Protein AF-A0A812UGZ7-F1 (afdb_monomer)

Solvent-accessible surface area (backbone atoms only — not comparable to full-atom values): 34247 Å² total; per-residue (Å²): 134,87,87,78,90,65,60,45,85,42,83,76,67,96,53,55,70,87,28,91,92,44,56,71,32,39,39,37,43,70,58,101,73,63,47,76,45,79,44,57,47,40,54,55,98,46,39,80,48,70,80,79,58,78,87,36,76,67,52,60,63,40,55,84,56,31,63,31,42,38,31,55,88,66,34,21,27,77,45,64,47,70,72,72,49,68,82,46,67,66,51,51,49,54,46,44,66,69,39,37,87,84,39,44,79,68,50,70,70,52,69,58,73,86,62,35,63,85,74,48,69,52,64,74,62,100,43,60,60,73,75,44,74,59,50,68,44,74,62,48,54,55,53,56,47,58,72,46,41,65,65,22,70,77,33,81,66,30,54,72,42,44,66,59,51,53,51,50,48,54,50,41,57,76,30,56,46,36,40,31,32,70,47,33,40,37,37,35,36,46,74,91,64,74,48,77,46,76,42,50,36,81,43,50,72,47,72,51,76,51,68,53,76,70,31,55,74,73,71,37,42,29,42,28,38,30,50,70,90,66,93,62,66,62,53,83,42,76,44,75,19,40,59,61,49,65,62,52,46,53,52,55,51,53,51,23,52,52,58,53,54,74,76,61,85,76,88,82,90,82,89,81,85,90,85,90,89,74,99,62,77,46,47,12,32,37,36,38,38,64,40,74,68,64,96,64,44,33,36,38,38,33,34,24,71,42,50,78,28,49,40,71,74,40,85,55,78,40,78,49,79,44,70,53,60,88,95,42,73,44,78,45,67,71,37,79,48,39,66,31,28,45,39,36,36,45,34,79,80,72,77,85,54,78,46,52,23,70,91,63,53,52,62,45,39,33,22,24,26,79,56,48,75,64,70,66,78,52,40,39,84,66,22,33,38,68,40,54,66,71,38,74,48,78,44,63,30,49,45,42,50,74,35,54,98,81,32,30,47,25,48,41,47,25,38,40,35,36,48,48,32,38,38,82,26,86,55,61,51,71,46,78,41,70,30,44,34,35,43,39,68,39,51,37,36,51,60,62,35,38,38,36,39,74,51,66,63,76,49,38,29,34,25,42,35,36,34,60,43,73,43,85,54,51,25,84,60,18,86,69,36,56,75,62,57,61,43,71,65,47,45,31,36,41,42,34,41,36,36,57,45,84,93,64,31,35,40,38,37,38,40,34,30,42,75,69,62,81,74,35,47,37,38,36,40,44,33,43,34,40,75,47,72,55,74,58,40,32,41,29,49,34,45,33,40,40,35,33,29,37,46,42,34,26,65,78,52,32,33,50,78,86,50,36,46,98,86,34,58,58,37,81,39,47,58,46,65,33,44,29,50,31,40,35,39,42,34,54,79,47,76,39,35,36,39,39,38,38,41,33,43,36,40,53,39,64,63,47,43,73,21,76,47,35,68,44,56,48,34,48,39,37,37,39,33,43,31,42,43,101

InterPro domains:
  IPR005182 YdbS-like, PH domain [PF03703] (179-251)
  IPR010583 MltA-interacting MipA [PF06629] (411-630)
  IPR010583 MltA-interacting MipA [PTHR38776] (406-630)
  IPR018673 Protein of unknown function DUF2141 [PF09912] (295-393)

Sequence (630 aa):
MSFFIGGTPTPAPAQWMDTSETHEIKLRIPGSIPRVVIIWVIQHDGELHVVGARDSGWVEMIGQGSPVEMRLGERTYALNATLLSGGWEPVLNAYVDKYRPDYPEIVDGFPPIEEAQDSIDTLPQAGDAILLQGSFDPKIKTYMLLQFLFVLVITLFGILLIPLVLWAINKHFNALSCEMTEKFLKVRKGVLVKTEKNVPLEQITDLGIVEGPLMRYLGIKQLSVETAGQSSTGPLVKLLGVIDAESFRDQVLQQRDKLRKTVHSDTPLGASAEDETQLQILAADISVTMNGAPGSGILVFQVYDSASAFGDFRDPAKELRTPVRSDATYLIENVPAGEVAVLVYVDENENGLIDKNFIGIPKEPLGISNNYRPKGPPSFDRAKLNIAENETTDIDIEIYKVLGERGRIGVGVGVIGRSSPYVGSDTTVLNPIPAITYNGERLQWLGPNVQYGILGTGRWRLAASASYRIGVFEEDDSPALAGMGDRDNTLMAGIGLRYELPGGVNLSMQYEHDVLDKIGGGSATARVSKGFQTGWLRLVPQLQVNWLSDELTNYDFGVTARAATLTRPAYNTGSSVSYELGFGTFIELTEEWRIVVNVAAEFLPDRITDSPIVADDHVIKGFAAITYVF

Radius of gyration: 34.04 Å; Cα contacts (8 Å, |Δi|>4): 1360; chains: 1; bounding box: 79×88×96 Å

Secondary structure (DSSP, 8-state):
------SEE-PPPSSPPP-TT--EEEEEE-SSS-EEEEEEEEEETTEEEE---TT-TTHHHHTTT-EEEEEETTEEEEEE-----SSHHHHHHHHHHHHTTT-HHHHTTSPPHHHHTTTS--S--TT----EEE-B-THHHHHHHHHHHHHHHHSHHHHHHHHHHHHHHHHHHTT-EEEE-SSEEEEEE-SSS-EEEEEEGGGEEEEEEE--HHHHHHT--EEEEEETT--SSS-SEEEETBTTHHHHHHHHHHHHHHHHHHH--S-----------------EEEEEEEES--SSSEEEEEEES-HHHHTTT-S-SEEEEEE--TT-EEEEEEEPSEEEEEEEEEESS-SSS--B-TTS-B-SEEEEGGG---SSSPPHHHHEEEE-TT-EEEEEEE-EETTTTT-EEEEEEEEEEE---BTT----EEEEEEEEEEE-SSEEEETTEEEEEEEEETTEEEEEEEEEEPPS--GGG-TTTTTS-PPPPEEEEEEEEEEEEGGGEEEEEEEEEESS-SS--EEEEEEEEE-EEETTEEEEEEEEEEEE-HHHHHHHH-B-TTT--SSS--B---SEEEEEEEEEEEEESSSSEEEEEEEEEEEPPHHHHTSTTB--SEEEEEEEEEEEE-

Structure (mmCIF, N/CA/C/O backbone):
data_AF-A0A812UGZ7-F1
#
_entry.id   AF-A0A812UGZ7-F1
#
loop_
_atom_site.group_PDB
_atom_site.id
_atom_site.type_symbol
_atom_site.label_atom_id
_atom_site.label_alt_id
_atom_site.label_comp_id
_atom_site.label_asym_id
_atom_site.label_entity_id
_atom_site.label_seq_id
_atom_site.pdbx_PDB_ins_code
_atom_site.Cartn_x
_atom_site.Cartn_y
_atom_site.Cartn_z
_atom_site.occupancy
_atom_site.B_iso_or_equiv
_atom_site.auth_seq_id
_atom_site.auth_comp_id
_atom_site.auth_asym_id
_atom_site.auth_atom_id
_atom_site.pdbx_PDB_model_num
ATOM 1 N N . MET A 1 1 ? -10.408 45.349 -0.035 1.00 35.62 1 MET A N 1
ATOM 2 C CA . MET A 1 1 ? -11.552 46.274 -0.182 1.00 35.62 1 MET A CA 1
ATOM 3 C C . MET A 1 1 ? -11.953 46.751 1.202 1.00 35.62 1 MET A C 1
ATOM 5 O O . MET A 1 1 ? -12.234 45.919 2.051 1.00 35.62 1 MET A O 1
ATOM 9 N N . SER A 1 2 ? -11.900 48.055 1.460 1.00 39.31 2 SER A N 1
ATOM 10 C CA . SER A 1 2 ? -12.412 48.678 2.684 1.00 39.31 2 SER A CA 1
ATOM 11 C C . SER A 1 2 ? -13.924 48.885 2.537 1.00 39.31 2 SER A C 1
ATOM 13 O O . SER A 1 2 ? -14.365 49.608 1.649 1.00 39.31 2 SER A O 1
ATOM 15 N N . PHE A 1 3 ? -14.727 48.225 3.373 1.00 58.38 3 PHE A N 1
ATOM 16 C CA . PHE A 1 3 ? -16.184 48.380 3.376 1.00 58.38 3 PHE A CA 1
ATOM 17 C C . PHE A 1 3 ? -16.554 49.609 4.216 1.00 58.38 3 PHE A C 1
ATOM 19 O O . PHE A 1 3 ? -16.390 49.598 5.435 1.00 58.38 3 PHE A O 1
ATOM 26 N N . PHE A 1 4 ? -16.994 50.687 3.566 1.00 68.31 4 PHE A N 1
ATOM 27 C CA . PHE A 1 4 ? -17.396 51.931 4.227 1.00 68.31 4 PHE A CA 1
ATOM 28 C C . PHE A 1 4 ? -18.917 51.934 4.445 1.00 68.31 4 PHE A C 1
ATOM 30 O O . PHE A 1 4 ? -19.670 51.748 3.492 1.00 68.31 4 PHE A O 1
ATOM 37 N N . ILE A 1 5 ? -19.382 52.145 5.682 1.00 82.06 5 ILE A N 1
ATOM 38 C CA . ILE A 1 5 ? -20.823 52.197 6.006 1.00 82.06 5 ILE A CA 1
ATOM 39 C C . ILE A 1 5 ? -21.462 53.570 5.673 1.00 82.06 5 ILE A C 1
ATOM 41 O O . ILE A 1 5 ? -22.675 53.674 5.458 1.00 82.06 5 ILE A O 1
ATOM 45 N N . GLY A 1 6 ? -20.633 54.614 5.519 1.00 81.38 6 GLY A N 1
ATOM 46 C CA . GLY A 1 6 ? -21.050 55.989 5.195 1.00 81.38 6 GLY A CA 1
ATOM 47 C C . GLY A 1 6 ? -21.741 56.701 6.363 1.00 81.38 6 GLY A C 1
ATOM 48 O O . GLY A 1 6 ? -21.780 56.158 7.461 1.00 81.38 6 GLY A O 1
ATOM 49 N N . GLY A 1 7 ? -22.296 57.894 6.119 1.00 86.44 7 GLY A N 1
ATOM 50 C CA . GLY A 1 7 ? -23.066 58.686 7.093 1.00 86.44 7 GLY A CA 1
ATOM 51 C C . GLY A 1 7 ? -22.243 59.689 7.913 1.00 86.44 7 GLY A C 1
ATOM 52 O O . GLY A 1 7 ? -21.012 59.690 7.880 1.00 86.44 7 GLY A O 1
ATOM 53 N N . THR A 1 8 ? -22.941 60.572 8.628 1.00 88.88 8 THR A N 1
ATOM 54 C CA . THR A 1 8 ? -22.339 61.618 9.469 1.00 88.88 8 THR A CA 1
ATOM 55 C C . THR A 1 8 ? -22.083 61.071 10.878 1.00 88.88 8 THR A C 1
ATOM 57 O O . THR A 1 8 ? -23.052 60.685 11.545 1.00 88.88 8 THR A O 1
ATOM 60 N N . PRO A 1 9 ? -20.824 61.037 11.365 1.00 89.56 9 PRO A N 1
ATOM 61 C CA . PRO A 1 9 ? -20.512 60.585 12.719 1.00 89.56 9 PRO A CA 1
ATOM 62 C C . PRO A 1 9 ? -21.284 61.394 13.761 1.00 89.56 9 PRO A C 1
ATOM 64 O O . PRO A 1 9 ? -21.185 62.619 13.806 1.00 89.56 9 PRO A O 1
ATOM 67 N N . THR A 1 10 ? -22.075 60.707 14.580 1.00 90.38 10 THR A N 1
ATOM 68 C CA . THR A 1 10 ? -22.950 61.313 15.585 1.00 90.38 10 THR A CA 1
ATOM 69 C C . THR A 1 10 ? -22.761 60.584 16.922 1.00 90.38 10 THR A C 1
ATOM 71 O O . THR A 1 10 ? -22.743 59.352 16.933 1.00 90.38 10 THR A O 1
ATOM 74 N N . PRO A 1 11 ? -22.617 61.295 18.058 1.00 87.75 11 PRO A N 1
ATOM 75 C CA . PRO A 1 11 ? -22.611 60.665 19.378 1.00 87.75 11 PRO A CA 1
ATOM 76 C C . PRO A 1 11 ? -23.926 59.926 19.659 1.00 87.75 11 PRO A C 1
ATOM 78 O O . PRO A 1 11 ? -24.993 60.380 19.240 1.00 87.75 11 PRO A O 1
ATOM 81 N N . ALA A 1 12 ? -23.857 58.804 20.378 1.00 86.62 12 ALA A N 1
ATOM 82 C CA . ALA A 1 12 ? -25.047 58.068 20.796 1.00 86.62 12 ALA A CA 1
ATOM 83 C C . ALA A 1 12 ? -25.915 58.935 21.735 1.00 86.62 12 ALA A C 1
ATOM 85 O O . ALA A 1 12 ? -25.372 59.531 22.672 1.00 86.62 12 ALA A O 1
ATOM 86 N N . PRO A 1 13 ? -27.234 59.053 21.491 1.00 85.88 13 PRO A N 1
ATOM 87 C CA . PRO A 1 13 ? -28.124 59.796 22.375 1.00 85.88 13 PRO A CA 1
ATOM 88 C C . PRO A 1 13 ? -28.368 59.024 23.680 1.00 85.88 13 PRO A C 1
ATOM 90 O O . PRO A 1 13 ? -28.241 57.805 23.720 1.00 85.88 13 PRO A O 1
ATOM 93 N N . ALA A 1 14 ? -28.760 59.733 24.743 1.00 81.06 14 ALA A N 1
ATOM 94 C CA . ALA A 1 14 ? -29.123 59.102 26.018 1.00 81.06 14 ALA A CA 1
ATOM 95 C C . ALA A 1 14 ? -30.435 58.297 25.939 1.00 81.06 14 ALA A C 1
ATOM 97 O O . ALA A 1 14 ? -30.634 57.380 26.725 1.00 81.06 14 ALA A O 1
ATOM 98 N N . GLN A 1 15 ? -31.318 58.647 24.999 1.00 83.81 15 GLN A N 1
ATOM 99 C CA . GLN A 1 15 ? -32.519 57.892 24.652 1.00 83.81 15 GLN A CA 1
ATOM 100 C C . GLN A 1 15 ? -32.653 57.859 23.134 1.00 83.81 15 GLN A C 1
ATOM 102 O O . GLN A 1 15 ? -32.499 58.888 22.464 1.00 83.81 15 GLN A O 1
ATOM 107 N N . TRP A 1 16 ? -32.923 56.680 22.590 1.00 87.81 16 TRP A N 1
ATOM 108 C CA . TRP A 1 16 ? -33.142 56.504 21.163 1.00 87.81 16 TRP A CA 1
ATOM 109 C C . TRP A 1 16 ? -34.546 56.943 20.755 1.00 87.81 16 TRP A C 1
ATOM 111 O O . TRP A 1 16 ? -35.497 56.846 21.526 1.00 87.81 16 TRP A O 1
ATOM 121 N N . MET A 1 17 ? -34.660 57.460 19.531 1.00 83.75 17 MET A N 1
ATOM 122 C CA . MET A 1 17 ? -35.948 57.837 18.952 1.00 83.75 17 MET A CA 1
ATOM 123 C C . MET A 1 17 ? -36.825 56.607 18.720 1.00 83.75 17 MET A C 1
ATOM 125 O O . MET A 1 17 ? -36.307 55.517 18.471 1.00 83.75 17 MET A O 1
ATOM 129 N N . ASP A 1 18 ? -38.139 56.813 18.749 1.00 84.00 18 ASP A N 1
ATOM 130 C CA . ASP A 1 18 ? -39.111 55.790 18.379 1.00 84.00 18 ASP A CA 1
ATOM 131 C C . ASP A 1 18 ? -38.793 55.243 16.976 1.00 84.00 18 ASP A C 1
ATOM 133 O O . ASP A 1 18 ? -38.555 55.996 16.027 1.00 84.00 18 ASP A O 1
ATOM 137 N N . THR A 1 19 ? -38.749 53.916 16.867 1.00 86.38 19 THR A N 1
ATOM 138 C CA . THR A 1 19 ? -38.457 53.210 15.614 1.00 86.38 19 THR A CA 1
ATOM 139 C C . THR A 1 19 ? -39.708 52.627 14.971 1.00 86.38 19 THR A C 1
ATOM 141 O O . THR A 1 19 ? -39.567 51.846 14.038 1.00 86.38 19 THR A O 1
ATOM 144 N N . SER A 1 20 ? -40.918 52.982 15.407 1.00 83.50 20 SER A N 1
ATOM 145 C CA . SER A 1 20 ? -42.174 52.446 14.858 1.00 83.50 20 SER A CA 1
ATOM 146 C C . SER A 1 20 ? -42.256 52.537 13.325 1.00 83.50 20 SER A C 1
ATOM 148 O O . SER A 1 20 ? -42.671 51.578 12.689 1.00 83.50 20 SER A O 1
ATOM 150 N N . GLU A 1 21 ? -41.750 53.619 12.718 1.00 82.06 21 GLU A N 1
ATOM 151 C CA . GLU A 1 21 ? -41.683 53.796 11.251 1.00 82.06 21 GLU A CA 1
ATOM 152 C C . GLU A 1 21 ? -40.334 53.374 10.623 1.00 82.06 21 GLU A C 1
ATOM 154 O O . GLU A 1 21 ? -40.130 53.491 9.416 1.00 82.06 21 GLU A O 1
ATOM 159 N N . THR A 1 22 ? -39.369 52.912 11.425 1.00 85.56 22 THR A N 1
ATOM 160 C CA . THR A 1 22 ? -38.035 52.502 10.957 1.00 85.56 22 THR A CA 1
ATOM 161 C C . THR A 1 22 ? -37.814 51.011 11.165 1.00 85.56 22 THR A C 1
ATOM 163 O O . THR A 1 22 ? -37.675 50.540 12.293 1.00 85.56 22 THR A O 1
ATOM 166 N N . HIS A 1 23 ? -37.739 50.271 10.060 1.00 84.38 23 HIS A N 1
ATOM 167 C CA . HIS A 1 23 ? -37.552 48.821 10.089 1.00 84.38 23 HIS A CA 1
ATOM 168 C C . HIS A 1 23 ? -36.062 48.465 10.107 1.00 84.38 23 HIS A C 1
ATOM 170 O O . HIS A 1 23 ? -35.622 47.729 10.980 1.00 84.38 23 HIS A O 1
ATOM 176 N N . GLU A 1 24 ? -35.266 49.033 9.196 1.00 88.12 24 GLU A N 1
ATOM 177 C CA . GLU A 1 24 ? -33.899 48.578 8.916 1.00 88.12 24 GLU A CA 1
ATOM 178 C C . GLU A 1 24 ? -32.799 49.549 9.362 1.00 88.12 24 GLU A C 1
ATOM 180 O O . GLU A 1 24 ? -32.868 50.761 9.148 1.00 88.12 24 GLU A O 1
ATOM 185 N N . ILE A 1 25 ? -31.712 48.980 9.883 1.00 90.94 25 ILE A N 1
ATOM 186 C CA . ILE A 1 25 ? -30.427 49.651 10.099 1.00 90.94 25 ILE A CA 1
ATOM 187 C C . ILE A 1 25 ? -29.316 48.921 9.355 1.00 90.94 25 ILE A C 1
ATOM 189 O O . ILE A 1 25 ? -29.389 47.716 9.110 1.00 90.94 25 ILE A O 1
ATOM 193 N N . LYS A 1 26 ? -28.241 49.646 9.035 1.00 91.44 26 LYS A N 1
ATOM 194 C CA . LYS A 1 26 ? -26.984 49.023 8.608 1.00 91.44 26 LYS A CA 1
ATOM 195 C C . LYS A 1 26 ? -26.074 48.877 9.813 1.00 91.44 26 LYS A C 1
ATOM 197 O O . LYS A 1 26 ? -25.832 49.856 10.514 1.00 91.44 26 LYS A O 1
ATOM 202 N N . LEU A 1 27 ? -25.529 47.685 10.012 1.00 90.50 27 LEU A N 1
ATOM 203 C CA . LEU A 1 27 ? -24.588 47.400 11.085 1.00 90.50 27 LEU A CA 1
ATOM 204 C C . LEU A 1 27 ? -23.275 46.896 10.494 1.00 90.50 27 LEU A C 1
ATOM 206 O O . LEU A 1 27 ? -23.246 45.889 9.785 1.00 90.50 27 LEU A O 1
ATOM 210 N N . ARG A 1 28 ? -22.180 47.604 10.770 1.00 88.12 28 ARG A N 1
ATOM 211 C CA . ARG A 1 28 ? -20.828 47.167 10.427 1.00 88.12 28 ARG A CA 1
ATOM 212 C C . ARG A 1 28 ? -20.178 46.538 11.647 1.00 88.12 28 ARG A C 1
ATOM 214 O O . ARG A 1 28 ? -19.996 47.191 12.673 1.00 88.12 28 ARG A O 1
ATOM 221 N N . ILE A 1 29 ? -19.772 45.286 11.477 1.00 86.81 29 ILE A N 1
ATOM 222 C CA . ILE A 1 29 ? -19.141 44.471 12.509 1.00 86.81 29 ILE A CA 1
ATOM 223 C C . ILE A 1 29 ? -17.647 44.353 12.170 1.00 86.81 29 ILE A C 1
ATOM 225 O O . ILE A 1 29 ? -17.303 43.948 11.047 1.00 86.81 29 ILE A O 1
ATOM 229 N N . PRO A 1 30 ? -16.743 44.757 13.079 1.00 74.38 30 PRO A N 1
ATOM 230 C CA . PRO A 1 30 ? -15.307 44.677 12.855 1.00 74.38 30 PRO A CA 1
ATOM 231 C C . PRO A 1 30 ? -14.828 43.219 12.849 1.00 74.38 30 PRO A C 1
ATOM 233 O O . PRO A 1 30 ? -15.424 42.337 13.455 1.00 74.38 30 PRO A O 1
ATOM 236 N N . GLY A 1 31 ? -13.731 42.955 12.143 1.00 70.62 31 GLY A N 1
ATOM 237 C CA . GLY A 1 31 ? -13.131 41.625 12.045 1.00 70.62 31 GLY A CA 1
ATOM 238 C C . GLY A 1 31 ? -12.038 41.584 10.981 1.00 70.62 31 GLY A C 1
ATOM 239 O O . GLY A 1 31 ? -11.859 42.550 10.237 1.00 70.62 31 GLY A O 1
ATOM 240 N N . SER A 1 32 ? -11.317 40.460 10.878 1.00 67.56 32 SER A N 1
ATOM 241 C CA . SER A 1 32 ? -10.263 40.260 9.863 1.00 67.56 32 SER A CA 1
ATOM 242 C C . SER A 1 32 ? -10.786 40.436 8.430 1.00 67.56 32 SER A C 1
ATOM 244 O O . SER A 1 32 ? -10.052 40.878 7.550 1.00 67.56 32 SER A O 1
ATOM 246 N N . ILE A 1 33 ? -12.073 40.137 8.219 1.00 72.06 33 ILE A N 1
ATOM 247 C CA . ILE A 1 33 ? -12.864 40.561 7.063 1.00 72.06 33 ILE A CA 1
ATOM 248 C C . ILE A 1 33 ? -14.127 41.238 7.626 1.00 72.06 33 ILE A C 1
ATOM 250 O O . ILE A 1 33 ? -15.012 40.528 8.109 1.00 72.06 33 ILE A O 1
ATOM 254 N N . PRO A 1 34 ? -14.220 42.581 7.634 1.00 76.38 34 PRO A N 1
ATOM 255 C CA . PRO A 1 34 ? -15.371 43.274 8.206 1.00 76.38 34 PRO A CA 1
ATOM 256 C C . PRO A 1 34 ? -16.634 43.000 7.383 1.00 76.38 34 PRO A C 1
ATOM 258 O O . PRO A 1 34 ? -16.574 42.924 6.153 1.00 76.38 34 PRO A O 1
ATOM 261 N N . ARG A 1 35 ? -17.779 42.880 8.061 1.00 83.44 35 ARG A N 1
ATOM 262 C CA . ARG A 1 35 ? -19.085 42.644 7.427 1.00 83.44 35 ARG A CA 1
ATOM 263 C C . ARG A 1 35 ? -20.024 43.817 7.668 1.00 83.44 35 ARG A C 1
ATOM 265 O O . ARG A 1 35 ? -20.010 44.404 8.745 1.00 83.44 35 ARG A O 1
ATOM 272 N N . VAL A 1 36 ? -20.835 44.141 6.662 1.00 87.19 36 VAL A N 1
ATOM 273 C CA . VAL A 1 36 ? -21.947 45.092 6.773 1.00 87.19 36 VAL A CA 1
ATOM 274 C C . VAL A 1 36 ? -23.233 44.317 6.535 1.00 87.19 36 VAL A C 1
ATOM 276 O O . VAL A 1 36 ? -23.388 43.715 5.474 1.00 87.19 36 VAL A O 1
ATOM 279 N N . VAL A 1 37 ? -24.126 44.320 7.519 1.00 87.56 37 VAL A N 1
ATOM 280 C CA . VAL A 1 37 ? -25.440 43.673 7.446 1.00 87.56 37 VAL A CA 1
ATOM 281 C C . VAL A 1 37 ? -26.549 44.716 7.486 1.00 87.56 37 VAL A C 1
ATOM 283 O O . VAL A 1 37 ? -26.363 45.796 8.046 1.00 87.56 37 VAL A O 1
ATOM 286 N N . ILE A 1 38 ? -27.682 44.399 6.865 1.00 89.00 38 ILE A N 1
ATOM 287 C CA . ILE A 1 38 ? -28.933 45.147 7.003 1.00 89.00 38 ILE A CA 1
ATOM 288 C C . ILE A 1 38 ? -29.823 44.304 7.909 1.00 89.00 38 ILE A C 1
ATOM 290 O O . ILE A 1 38 ? -30.042 43.131 7.610 1.00 89.00 38 ILE A O 1
ATOM 294 N N . ILE A 1 39 ? -30.247 44.865 9.037 1.00 89.56 39 ILE A N 1
ATOM 295 C CA . ILE A 1 39 ? -30.985 44.140 10.078 1.00 89.56 39 ILE A CA 1
ATOM 296 C C . ILE A 1 39 ? -32.146 44.975 10.596 1.00 89.56 39 ILE A C 1
ATOM 298 O O . ILE A 1 39 ? -32.111 46.206 10.532 1.00 89.56 39 ILE A O 1
ATOM 302 N N . TRP A 1 40 ? -33.157 44.294 11.127 1.00 90.25 40 TRP A N 1
ATOM 303 C CA . TRP A 1 40 ? -34.317 44.939 11.720 1.00 90.25 40 TRP A CA 1
ATOM 304 C C . TRP A 1 40 ? -34.065 45.375 13.158 1.00 90.25 40 TRP A C 1
ATOM 306 O O . TRP A 1 40 ? -33.390 44.675 13.914 1.00 90.25 40 TRP A O 1
ATOM 316 N N . VAL A 1 41 ? -34.621 46.527 13.533 1.00 91.31 41 VAL A N 1
ATOM 317 C CA . VAL A 1 41 ? -34.400 47.149 14.845 1.00 91.31 41 VAL A CA 1
ATOM 318 C C . VAL A 1 41 ? -35.715 47.510 15.527 1.00 91.31 41 VAL A C 1
ATOM 320 O O . VAL A 1 41 ? -36.706 47.828 14.867 1.00 91.31 41 VAL A O 1
ATOM 323 N N . ILE A 1 42 ? -35.728 47.494 16.853 1.00 92.12 42 ILE A N 1
ATOM 324 C CA . ILE A 1 42 ? -36.791 48.086 17.665 1.00 92.12 42 ILE A CA 1
ATOM 325 C C . ILE A 1 42 ? -36.217 49.019 18.715 1.00 92.12 42 ILE A C 1
ATOM 327 O O . ILE A 1 42 ? -35.055 48.899 19.094 1.00 92.12 42 ILE A O 1
ATOM 331 N N . GLN A 1 43 ? -37.059 49.922 19.202 1.00 91.06 43 GLN A N 1
ATOM 332 C CA . GLN A 1 43 ? -36.788 50.731 20.373 1.00 91.06 43 GLN A CA 1
ATOM 333 C C . GLN A 1 43 ? -37.707 50.236 21.489 1.00 91.06 43 GLN A C 1
ATOM 335 O O . GLN A 1 43 ? -38.916 50.151 21.291 1.00 91.06 43 GLN A O 1
ATOM 340 N N . HIS A 1 44 ? -37.135 49.901 22.642 1.00 89.31 44 HIS A N 1
ATOM 341 C CA . HIS A 1 44 ? -37.872 49.536 23.853 1.00 89.31 44 HIS A CA 1
ATOM 342 C C . HIS A 1 44 ? -37.204 50.231 25.048 1.00 89.31 44 HIS A C 1
ATOM 344 O O . HIS A 1 44 ? -35.984 50.316 25.085 1.00 89.31 44 HIS A O 1
ATOM 350 N N . ASP A 1 45 ? -37.977 50.855 25.942 1.00 85.62 45 ASP A N 1
ATOM 351 C CA . ASP A 1 45 ? -37.476 51.569 27.137 1.00 85.62 45 ASP A CA 1
ATOM 352 C C . ASP A 1 45 ? -36.297 52.551 26.925 1.00 85.62 45 ASP A C 1
ATOM 354 O O . ASP A 1 45 ? -35.408 52.710 27.756 1.00 85.62 45 ASP A O 1
ATOM 358 N N . GLY A 1 46 ? -36.301 53.278 25.806 1.00 83.19 46 GLY A N 1
ATOM 359 C CA . GLY A 1 46 ? -35.259 54.236 25.424 1.00 83.19 46 GLY A CA 1
ATOM 360 C C . GLY A 1 46 ? -33.999 53.623 24.796 1.00 83.19 46 GLY A C 1
ATOM 361 O O . GLY A 1 46 ? -33.128 54.385 24.371 1.00 83.19 46 GLY A O 1
ATOM 362 N N . GLU A 1 47 ? -33.912 52.297 24.671 1.00 87.50 47 GLU A N 1
ATOM 363 C CA . GLU A 1 47 ? -32.787 51.559 24.082 1.00 87.50 47 GLU A CA 1
ATOM 364 C C . GLU A 1 47 ? -33.144 50.939 22.723 1.00 87.50 47 GLU A C 1
ATOM 366 O O . GLU A 1 47 ? -34.314 50.696 22.427 1.00 87.50 47 GLU A O 1
ATOM 371 N N . LEU A 1 48 ? -32.136 50.707 21.871 1.00 90.25 48 LEU A N 1
ATOM 372 C CA . LEU A 1 48 ? -32.310 49.982 20.609 1.00 90.25 48 LEU A CA 1
ATOM 373 C C . LEU A 1 48 ? -31.938 48.515 20.776 1.00 90.25 48 LEU A C 1
ATOM 375 O O . LEU A 1 48 ? -30.840 48.196 21.229 1.00 90.25 48 LEU A O 1
ATOM 379 N N . HIS A 1 49 ? -32.811 47.639 20.293 1.00 90.06 49 HIS A N 1
ATOM 380 C CA . HIS A 1 49 ? -32.596 46.201 20.282 1.00 90.06 49 HIS A CA 1
ATOM 381 C C . HIS A 1 49 ? -32.706 45.648 18.864 1.00 90.06 49 HIS A C 1
ATOM 383 O O . HIS A 1 49 ? -33.504 46.106 18.043 1.00 90.06 49 HIS A O 1
ATOM 389 N N . VAL A 1 50 ? -31.897 44.632 18.591 1.00 89.12 50 VAL A N 1
ATOM 390 C CA . VAL A 1 50 ? -31.937 43.834 17.365 1.00 89.12 50 VAL A CA 1
ATOM 391 C C . VAL A 1 50 ? -32.081 42.372 17.756 1.00 89.12 50 VAL A C 1
ATOM 393 O O . VAL A 1 50 ? -31.570 41.956 18.795 1.00 89.12 50 VAL A O 1
ATOM 396 N N . VAL A 1 51 ? -32.765 41.597 16.922 1.00 85.38 51 VAL A N 1
ATOM 397 C CA . VAL A 1 51 ? -32.999 40.168 17.151 1.00 85.38 51 VAL A CA 1
ATOM 398 C C . VAL A 1 51 ? -32.416 39.392 15.973 1.00 85.38 51 VAL A C 1
ATOM 400 O O . VAL A 1 51 ? -32.569 39.795 14.820 1.00 85.38 51 VAL A O 1
ATOM 403 N N . GLY A 1 52 ? -31.708 38.298 16.251 1.00 79.31 52 GLY A N 1
ATOM 404 C CA . GLY A 1 52 ? -31.098 37.453 15.228 1.00 79.31 52 GLY A CA 1
ATOM 405 C C . GLY A 1 52 ? -30.878 36.026 15.720 1.00 79.31 52 GLY A C 1
ATOM 406 O O . GLY A 1 52 ? -30.713 35.799 16.915 1.00 79.31 52 GLY A O 1
ATOM 407 N N . ALA A 1 53 ? -30.875 35.070 14.789 1.00 74.31 53 ALA A N 1
ATOM 408 C CA . ALA A 1 53 ? -30.615 33.664 15.088 1.00 74.31 53 ALA A CA 1
ATOM 409 C C . ALA A 1 53 ? -29.162 33.442 15.539 1.00 74.31 53 ALA A C 1
ATOM 411 O O . ALA A 1 53 ? -28.239 34.083 15.030 1.00 74.31 53 ALA A O 1
ATOM 412 N N . ARG A 1 54 ? -28.958 32.507 16.473 1.00 70.56 54 ARG A N 1
ATOM 413 C CA . ARG A 1 54 ? -27.651 32.219 17.089 1.00 70.56 54 ARG A CA 1
ATOM 414 C C . ARG A 1 54 ? -26.585 31.779 16.084 1.00 70.56 54 ARG A C 1
ATOM 416 O O . ARG A 1 54 ? -25.435 32.182 16.205 1.00 70.56 54 ARG A O 1
ATOM 423 N N . ASP A 1 55 ? -26.965 30.966 15.108 1.00 69.19 55 ASP A N 1
ATOM 424 C CA . ASP A 1 55 ? -26.104 30.440 14.042 1.00 69.19 55 ASP A CA 1
ATOM 425 C C . ASP A 1 55 ? -25.910 31.432 12.879 1.00 69.19 55 ASP A C 1
ATOM 427 O O . ASP A 1 55 ? -25.202 31.157 11.905 1.00 69.19 55 ASP A O 1
ATOM 431 N N . SER A 1 56 ? -26.508 32.623 12.971 1.00 74.94 56 SER A N 1
ATOM 432 C CA . SER A 1 56 ? -26.268 33.682 12.006 1.00 74.94 56 SER A CA 1
ATOM 433 C C . SER A 1 56 ? -24.847 34.211 12.161 1.00 74.94 56 SER A C 1
ATOM 435 O O . SER A 1 56 ? -24.473 34.787 13.184 1.00 74.94 56 SER A O 1
ATOM 437 N N . GLY A 1 57 ? -24.057 34.112 11.093 1.00 76.25 57 GLY A N 1
ATOM 438 C CA . GLY A 1 57 ? -22.647 34.498 11.125 1.00 76.25 57 GLY A CA 1
ATOM 439 C C . GLY A 1 57 ? -22.369 35.973 11.457 1.00 76.25 57 GLY A C 1
ATOM 440 O O . GLY A 1 57 ? -21.210 36.319 11.641 1.00 76.25 57 GLY A O 1
ATOM 441 N N . TRP A 1 58 ? -23.369 36.865 11.504 1.00 81.25 58 TRP A N 1
ATOM 442 C CA . TRP A 1 58 ? -23.190 38.227 12.032 1.00 81.25 58 TRP A CA 1
ATOM 443 C C . TRP A 1 58 ? -23.400 38.304 13.550 1.00 81.25 58 TRP A C 1
ATOM 445 O O . TRP A 1 58 ? -22.695 39.061 14.212 1.00 81.25 58 TRP A O 1
ATOM 455 N N . VAL A 1 59 ? -24.303 37.489 14.103 1.00 80.06 59 VAL A N 1
ATOM 456 C CA . VAL A 1 59 ? -24.545 37.375 15.550 1.00 80.06 59 VAL A CA 1
ATOM 457 C C . VAL A 1 59 ? -23.316 36.766 16.227 1.00 80.06 59 VAL A C 1
ATOM 459 O O . VAL A 1 59 ? -22.797 37.344 17.181 1.00 80.06 59 VAL A O 1
ATOM 462 N N . GLU A 1 60 ? -22.752 35.697 15.650 1.00 77.88 60 GLU A N 1
ATOM 463 C CA . GLU A 1 60 ? -21.498 35.085 16.126 1.00 77.88 60 GLU A CA 1
ATOM 464 C C . GLU A 1 60 ? -20.318 36.071 16.144 1.00 77.88 60 GLU A C 1
ATOM 466 O O . GLU A 1 60 ? -19.443 35.991 17.005 1.00 77.88 60 GLU A O 1
ATOM 471 N N . MET A 1 61 ? -20.281 37.013 15.193 1.00 74.31 61 MET A N 1
ATOM 472 C CA . MET A 1 61 ? -19.206 38.005 15.095 1.00 74.31 61 MET A CA 1
ATOM 473 C C . MET A 1 61 ? -19.338 39.145 16.109 1.00 74.31 61 MET A C 1
ATOM 475 O O . MET A 1 61 ? -18.326 39.753 16.451 1.00 74.31 61 MET A O 1
ATOM 479 N N . ILE A 1 62 ? -20.551 39.462 16.570 1.00 77.69 62 ILE A N 1
ATOM 480 C CA . ILE A 1 62 ? -20.766 40.501 17.586 1.00 77.69 62 ILE A CA 1
ATOM 481 C C . ILE A 1 62 ? -20.341 40.005 18.971 1.00 77.69 62 ILE A C 1
ATOM 483 O O . ILE A 1 62 ? -19.778 40.781 19.740 1.00 77.69 62 ILE A O 1
ATOM 487 N N . GLY A 1 63 ? -20.552 38.728 19.297 1.00 65.75 63 GLY A N 1
ATOM 488 C CA . GLY A 1 63 ? -20.179 38.179 20.605 1.00 65.75 63 GLY A CA 1
ATOM 489 C C . GLY A 1 63 ? -20.688 39.023 21.788 1.00 65.75 63 GLY A C 1
ATOM 490 O O . GLY A 1 63 ? -21.722 39.686 21.704 1.00 65.75 63 GLY A O 1
ATOM 491 N N . GLN A 1 64 ? -19.946 39.027 22.899 1.00 60.59 64 GLN A N 1
ATOM 492 C CA . GLN A 1 64 ? -20.278 39.824 24.083 1.00 60.59 64 GLN A CA 1
ATOM 493 C C . GLN A 1 64 ? -19.494 41.148 24.070 1.00 60.59 64 GLN A C 1
ATOM 495 O O . GLN A 1 64 ? -18.293 41.164 24.330 1.00 60.59 64 GLN A O 1
ATOM 500 N N . GLY A 1 65 ? -20.161 42.271 23.780 1.00 62.22 65 GLY A N 1
ATOM 501 C CA . GLY A 1 65 ? -19.573 43.607 23.945 1.00 62.22 65 GLY A CA 1
ATOM 502 C C . GLY A 1 65 ? -18.730 44.123 22.775 1.00 62.22 65 GLY A C 1
ATOM 503 O O . GLY A 1 65 ? -17.870 44.977 22.998 1.00 62.22 65 GLY A O 1
ATOM 504 N N . SER A 1 66 ? -18.933 43.642 21.542 1.00 71.38 66 SER A N 1
ATOM 505 C CA . SER A 1 66 ? -18.122 44.117 20.412 1.00 71.38 66 SER A CA 1
ATOM 506 C C . SER A 1 66 ? -18.462 45.549 19.995 1.00 71.38 66 SER A C 1
ATOM 508 O O . SER A 1 66 ? -19.645 45.900 19.900 1.00 71.38 66 SER A O 1
ATOM 510 N N . PRO A 1 67 ? -17.443 46.367 19.664 1.00 83.69 67 PRO A N 1
ATOM 511 C CA . PRO A 1 67 ? -17.670 47.658 19.042 1.00 83.69 67 PRO A CA 1
ATOM 512 C C . PRO A 1 67 ? -18.298 47.447 17.665 1.00 83.69 67 PRO A C 1
ATOM 514 O O . PRO A 1 67 ? -17.832 46.629 16.875 1.00 83.69 67 PRO A O 1
ATOM 517 N N . VAL A 1 68 ? -19.347 48.194 17.363 1.00 88.94 68 VAL A N 1
ATOM 518 C CA . VAL A 1 68 ? -20.055 48.169 16.083 1.00 88.94 68 VAL A CA 1
ATOM 519 C C . VAL A 1 68 ? -20.262 49.595 15.593 1.00 88.94 68 VAL A C 1
ATOM 521 O O . VAL A 1 68 ? -20.411 50.531 16.380 1.00 88.94 68 VAL A O 1
ATOM 524 N N . GLU A 1 69 ? -20.287 49.773 14.276 1.00 90.56 69 GLU A N 1
ATOM 525 C CA . GLU A 1 69 ? -20.759 51.023 13.682 1.00 90.56 69 GLU A CA 1
ATOM 526 C C . GLU A 1 69 ? -22.171 50.794 13.151 1.00 90.56 69 GLU A C 1
ATOM 528 O O . GLU A 1 69 ? -22.381 49.983 12.248 1.00 90.56 69 GLU A O 1
ATOM 533 N N . MET A 1 70 ? -23.142 51.508 13.709 1.00 92.06 70 MET A N 1
ATOM 534 C CA . MET A 1 70 ? -24.531 51.458 13.270 1.00 92.06 70 MET A CA 1
ATOM 535 C C . MET A 1 70 ? -24.858 52.705 12.458 1.00 92.06 70 MET A C 1
ATOM 537 O O . MET A 1 70 ? -24.652 53.823 12.927 1.00 92.06 70 MET A O 1
ATOM 541 N N . ARG A 1 71 ? -25.427 52.528 11.266 1.00 91.88 71 ARG A N 1
ATOM 542 C CA . ARG A 1 71 ? -26.013 53.616 10.484 1.00 91.88 71 ARG A CA 1
ATOM 543 C C . ARG A 1 71 ? -27.535 53.535 10.523 1.00 91.88 71 ARG A C 1
ATOM 545 O O . ARG A 1 71 ? -28.120 52.535 10.106 1.00 91.88 71 ARG A O 1
ATOM 552 N N . LEU A 1 72 ? -28.139 54.635 10.963 1.00 89.75 72 LEU A N 1
ATOM 553 C CA . LEU A 1 72 ? -29.578 54.870 11.020 1.00 89.75 72 LEU A CA 1
ATOM 554 C C . LEU A 1 72 ? -29.867 56.160 10.235 1.00 89.75 72 LEU A C 1
ATOM 556 O O . LEU A 1 72 ? -29.447 57.253 10.627 1.00 89.75 72 LEU A O 1
ATOM 560 N N . GLY A 1 73 ? -30.510 56.022 9.073 1.00 86.75 73 GLY A N 1
ATOM 561 C CA . GLY A 1 73 ? -30.662 57.116 8.108 1.00 86.75 73 GLY A CA 1
ATOM 562 C C . GLY A 1 73 ? -29.309 57.666 7.627 1.00 86.75 73 GLY A C 1
ATOM 563 O O . GLY A 1 73 ? -28.452 56.924 7.141 1.00 86.75 73 GLY A O 1
ATOM 564 N N . GLU A 1 74 ? -29.099 58.976 7.783 1.00 88.06 74 GLU A N 1
ATOM 565 C CA . GLU A 1 74 ? -27.864 59.678 7.386 1.00 88.06 74 GLU A CA 1
ATOM 566 C C . GLU A 1 74 ? -26.819 59.796 8.510 1.00 88.06 74 GLU A C 1
ATOM 568 O O . GLU A 1 74 ? -25.758 60.397 8.315 1.00 88.06 74 GLU A O 1
ATOM 573 N N . ARG A 1 75 ? -27.095 59.231 9.692 1.00 90.94 75 ARG A N 1
ATOM 574 C CA . ARG A 1 75 ? -26.228 59.316 10.874 1.00 90.94 75 ARG A CA 1
ATOM 575 C C . ARG A 1 75 ? -25.581 57.975 11.185 1.00 90.94 75 ARG A C 1
ATOM 577 O O . ARG A 1 75 ? -26.214 56.928 11.049 1.00 90.94 75 ARG A O 1
ATOM 584 N N . THR A 1 76 ? -24.337 58.035 11.647 1.00 92.88 76 THR A N 1
ATOM 585 C CA . THR A 1 76 ? -23.546 56.855 12.008 1.00 92.88 76 THR A CA 1
ATOM 586 C C . THR A 1 76 ? -23.054 56.973 13.438 1.00 92.88 76 THR A C 1
ATOM 588 O O . THR A 1 76 ? -22.480 57.992 13.821 1.00 92.88 76 THR A O 1
ATOM 591 N N . TYR A 1 77 ? -23.281 55.917 14.209 1.00 91.88 77 TYR A N 1
ATOM 592 C CA . TYR A 1 77 ? -23.038 55.838 15.640 1.00 91.88 77 TYR A CA 1
ATOM 593 C C . TYR A 1 77 ? -22.023 54.733 15.917 1.00 91.88 77 TYR A C 1
ATOM 595 O O . TYR A 1 77 ? -22.192 53.603 15.457 1.00 91.88 77 TYR A O 1
ATOM 603 N N . ALA A 1 78 ? -20.975 55.055 16.673 1.00 89.88 78 ALA A N 1
ATOM 604 C CA . ALA A 1 78 ? -20.079 54.053 17.236 1.00 89.88 78 ALA A CA 1
ATOM 605 C C . ALA A 1 78 ? -20.684 53.564 18.556 1.00 89.88 78 ALA A C 1
ATOM 607 O O . ALA A 1 78 ? -20.863 54.357 19.481 1.00 89.88 78 ALA A O 1
ATOM 608 N N . LEU A 1 79 ? -21.040 52.283 18.615 1.00 88.44 79 LEU A N 1
ATOM 609 C CA . LEU A 1 79 ? -21.749 51.660 19.731 1.00 88.44 79 LEU A CA 1
ATOM 610 C C . LEU A 1 79 ? -21.004 50.406 20.187 1.00 88.44 79 LEU A C 1
ATOM 612 O O . LEU A 1 79 ? -20.192 49.862 19.445 1.00 88.44 79 LEU A O 1
ATOM 616 N N . ASN A 1 80 ? -21.324 49.919 21.382 1.00 85.25 80 ASN A N 1
ATOM 617 C CA . ASN A 1 80 ? -20.944 48.579 21.818 1.00 85.25 80 ASN A CA 1
ATOM 618 C C . ASN A 1 80 ? -22.213 47.738 21.887 1.00 85.25 80 ASN A C 1
ATOM 620 O O . ASN A 1 80 ? -23.154 48.109 22.586 1.00 85.25 80 ASN A O 1
ATOM 624 N N . ALA A 1 81 ? -22.249 46.633 21.151 1.00 85.19 81 ALA A N 1
ATOM 625 C CA . ALA A 1 81 ? -23.390 45.734 21.181 1.00 85.19 81 ALA A CA 1
ATOM 626 C C . ALA A 1 81 ? -23.302 44.823 22.414 1.00 85.19 81 ALA A C 1
ATOM 628 O O . ALA A 1 81 ? -22.321 44.101 22.601 1.00 85.19 81 ALA A O 1
ATOM 629 N N . THR A 1 82 ? -24.328 44.865 23.258 1.00 81.25 82 THR A N 1
ATOM 630 C CA . THR A 1 82 ? -24.438 44.061 24.479 1.00 81.25 82 THR A CA 1
ATOM 631 C C . THR A 1 82 ? -25.519 43.007 24.317 1.00 81.25 82 THR A C 1
ATOM 633 O O . THR A 1 82 ? -26.643 43.323 23.931 1.00 81.25 82 THR A O 1
ATOM 636 N N . LEU A 1 83 ? -25.187 41.756 24.631 1.00 79.62 83 LEU A N 1
ATOM 637 C CA . LEU A 1 83 ? -26.153 40.666 24.597 1.00 79.62 83 LEU A CA 1
ATOM 638 C C . LEU A 1 83 ? -27.106 40.780 25.796 1.00 79.62 83 LEU A C 1
ATOM 640 O O . LEU A 1 83 ? -26.661 40.907 26.941 1.00 79.62 83 LEU A O 1
ATOM 644 N N . LEU A 1 84 ? -28.411 40.767 25.523 1.00 76.06 84 LEU A N 1
ATOM 645 C CA . LEU A 1 84 ? -29.451 40.886 26.539 1.00 76.06 84 LEU A CA 1
ATOM 646 C C . LEU A 1 84 ? -29.675 39.520 27.198 1.00 76.06 84 LEU A C 1
ATOM 648 O O . LEU A 1 84 ? -30.130 38.584 26.553 1.00 76.06 84 LEU A O 1
ATOM 652 N N . SER A 1 85 ? -29.334 39.411 28.478 1.00 62.69 85 SER A N 1
ATOM 653 C CA . SER A 1 85 ? -29.340 38.143 29.225 1.00 62.69 85 SER A CA 1
ATOM 654 C C . SER A 1 85 ? -30.509 37.986 30.202 1.00 62.69 85 SER A C 1
ATOM 656 O O . SER A 1 85 ? -30.718 36.909 30.755 1.00 62.69 85 SER A O 1
ATOM 658 N N . GLY A 1 86 ? -31.280 39.054 30.410 1.00 69.62 86 GLY A N 1
ATOM 659 C CA . GLY A 1 86 ? -32.487 39.101 31.232 1.00 69.62 86 GLY A CA 1
ATOM 660 C C . GLY A 1 86 ? -33.376 40.259 30.778 1.00 69.62 86 GLY A C 1
ATOM 661 O O . GLY A 1 86 ? -32.886 41.184 30.135 1.00 69.62 86 GLY A O 1
ATOM 662 N N . GLY A 1 87 ? -34.680 40.193 31.061 1.00 75.38 87 GLY A N 1
ATOM 663 C CA . GLY A 1 87 ? -35.640 41.189 30.562 1.00 75.38 87 GLY A CA 1
ATOM 664 C C . GLY A 1 87 ? -35.807 41.171 29.037 1.00 75.38 87 GLY A C 1
ATOM 665 O O . GLY A 1 87 ? -36.182 42.177 28.445 1.00 75.38 87 GLY A O 1
ATOM 666 N N . TRP A 1 88 ? -35.506 40.042 28.391 1.00 83.50 88 TRP A N 1
ATOM 667 C CA . TRP A 1 88 ? -35.635 39.877 26.944 1.00 83.50 88 TRP A CA 1
ATOM 668 C C . TRP A 1 88 ? -37.076 39.603 26.508 1.00 83.50 88 TRP A C 1
ATOM 670 O O . TRP A 1 88 ? -37.420 39.923 25.375 1.00 83.50 88 TRP A O 1
ATOM 680 N N . GLU A 1 89 ? -37.931 39.055 27.379 1.00 83.31 89 GLU A N 1
ATOM 681 C CA . GLU A 1 89 ? -39.311 38.693 27.020 1.00 83.31 89 GLU A CA 1
ATOM 682 C C . GLU A 1 89 ? -40.130 39.927 26.598 1.00 83.31 89 GLU A C 1
ATOM 684 O O . GLU A 1 89 ? -40.784 39.866 25.557 1.00 83.31 89 GLU A O 1
ATOM 689 N N . PRO A 1 90 ? -40.077 41.080 27.305 1.00 85.56 90 PRO A N 1
ATOM 690 C CA . PRO A 1 90 ? -40.747 42.304 26.856 1.00 85.56 90 PRO A CA 1
ATOM 691 C C . PRO A 1 90 ? -40.199 42.842 25.528 1.00 85.56 90 PRO A C 1
ATOM 693 O O . PRO A 1 90 ? -40.968 43.310 24.691 1.00 85.56 90 PRO A O 1
ATOM 696 N N . VAL A 1 91 ? -38.887 42.723 25.302 1.00 86.69 91 VAL A N 1
ATOM 697 C CA . VAL A 1 91 ? -38.222 43.168 24.067 1.00 86.69 91 VAL A CA 1
ATOM 698 C C . VAL A 1 91 ? -38.621 42.284 22.885 1.00 86.69 91 VAL A C 1
ATOM 700 O O . VAL A 1 91 ? -38.951 42.797 21.818 1.00 86.69 91 VAL A O 1
ATOM 703 N N . LEU A 1 92 ? -38.638 40.962 23.068 1.00 84.94 92 LEU A N 1
ATOM 704 C CA . LEU A 1 92 ? -39.059 40.024 22.032 1.00 84.94 92 LEU A CA 1
ATOM 705 C C . LEU A 1 92 ? -40.551 40.178 21.727 1.00 84.94 92 LEU A C 1
ATOM 707 O O . LEU A 1 92 ? -40.914 40.198 20.556 1.00 84.94 92 LEU A O 1
ATOM 711 N N . ASN A 1 93 ? -41.398 40.372 22.744 1.00 86.38 93 ASN A N 1
ATOM 712 C CA . ASN A 1 93 ? -42.811 40.699 22.540 1.00 86.38 93 ASN A CA 1
ATOM 713 C C . ASN A 1 93 ? -42.974 41.991 21.733 1.00 86.38 93 ASN A C 1
ATOM 715 O O . ASN A 1 93 ? -43.660 41.984 20.718 1.00 86.38 93 ASN A O 1
ATOM 719 N N . ALA A 1 94 ? -42.276 43.071 22.099 1.00 87.19 94 ALA A N 1
ATOM 720 C CA . ALA A 1 94 ? -42.322 44.326 21.347 1.00 87.19 94 ALA A CA 1
ATOM 721 C C . ALA A 1 94 ? -41.824 44.166 19.896 1.00 87.19 94 ALA A C 1
ATOM 723 O O . ALA A 1 94 ? -42.344 44.808 18.983 1.00 87.19 94 ALA A O 1
ATOM 724 N N . TYR A 1 95 ? -40.836 43.296 19.665 1.00 87.94 95 TYR A N 1
ATOM 725 C CA . TYR A 1 95 ? -40.348 42.961 18.327 1.00 87.94 95 TYR A CA 1
ATOM 726 C C . TYR A 1 95 ? -41.412 42.222 17.512 1.00 87.94 95 TYR A C 1
ATOM 728 O O . TYR A 1 95 ? -41.728 42.620 16.390 1.00 87.94 95 TYR A O 1
ATOM 736 N N . VAL A 1 96 ? -41.986 41.167 18.091 1.00 85.25 96 VAL A N 1
ATOM 737 C CA . VAL A 1 96 ? -43.059 40.362 17.496 1.00 85.25 96 VAL A CA 1
ATOM 738 C C . VAL A 1 96 ? -44.266 41.242 17.175 1.00 85.25 96 VAL A C 1
ATOM 740 O O . VAL A 1 96 ? -44.748 41.207 16.047 1.00 85.25 96 VAL A O 1
ATOM 743 N N . ASP A 1 97 ? -44.705 42.079 18.113 1.00 87.81 97 ASP A N 1
ATOM 744 C CA . ASP A 1 97 ? -45.858 42.968 17.950 1.00 87.81 97 ASP A CA 1
ATOM 745 C C . ASP A 1 97 ? -45.642 44.003 16.842 1.00 87.81 97 ASP A C 1
ATOM 747 O O . ASP A 1 97 ? -46.560 44.269 16.064 1.00 87.81 97 ASP A O 1
ATOM 751 N N . LYS A 1 98 ? -44.426 44.556 16.725 1.00 88.69 98 LYS A N 1
ATOM 752 C CA . LYS A 1 98 ? -44.092 45.520 15.668 1.00 88.69 98 LYS A CA 1
ATOM 753 C C . LYS A 1 98 ? -44.128 44.889 14.275 1.00 88.69 98 LYS A C 1
ATOM 755 O O . LYS A 1 98 ? -44.623 45.519 13.348 1.00 88.69 98 LYS A O 1
ATOM 760 N N . TYR A 1 99 ? -43.578 43.685 14.104 1.00 89.00 99 TYR A N 1
ATOM 761 C CA . TYR A 1 99 ? -43.359 43.111 12.768 1.00 89.00 99 TYR A CA 1
ATOM 762 C C . TYR A 1 99 ? -44.429 42.112 12.319 1.00 89.00 99 TYR A C 1
ATOM 764 O O . TYR A 1 99 ? -44.607 41.937 11.116 1.00 89.00 99 TYR A O 1
ATOM 772 N N . ARG A 1 100 ? -45.178 41.482 13.235 1.00 85.50 100 ARG A N 1
ATOM 773 C CA . ARG A 1 100 ? -46.203 40.476 12.896 1.00 85.50 100 ARG A CA 1
ATOM 774 C C . ARG A 1 100 ? -47.287 40.980 11.928 1.00 85.50 100 ARG A C 1
ATOM 776 O O . ARG A 1 100 ? -47.674 40.185 11.073 1.00 85.50 100 ARG A O 1
ATOM 783 N N . PRO A 1 101 ? -47.800 42.228 12.021 1.00 86.56 101 PRO A N 1
ATOM 784 C CA . PRO A 1 101 ? -48.846 42.701 11.109 1.00 86.56 101 PRO A CA 1
ATOM 785 C C . PRO A 1 101 ? -48.412 42.735 9.639 1.00 86.56 101 PRO A C 1
ATOM 787 O O . PRO A 1 101 ? -49.221 42.429 8.765 1.00 86.56 101 PRO A O 1
ATOM 790 N N . ASP A 1 102 ? -47.146 43.076 9.387 1.00 85.25 102 ASP A N 1
ATOM 791 C CA . ASP A 1 102 ? -46.617 43.299 8.037 1.00 85.25 102 ASP A CA 1
ATOM 792 C C . ASP A 1 102 ? -45.757 42.130 7.519 1.00 85.25 102 ASP A C 1
ATOM 794 O O . ASP A 1 102 ? -45.629 41.967 6.307 1.00 85.25 102 ASP A O 1
ATOM 798 N N . TYR A 1 103 ? -45.186 41.314 8.417 1.00 84.44 103 TYR A N 1
ATOM 799 C CA . TYR A 1 103 ? -44.241 40.228 8.108 1.00 84.44 103 TYR A CA 1
ATOM 800 C C . TYR A 1 103 ? -44.498 38.953 8.945 1.00 84.44 103 TYR A C 1
ATOM 802 O O . TYR A 1 103 ? -43.616 38.503 9.692 1.00 84.44 103 TYR A O 1
ATOM 810 N N . PRO A 1 104 ? -45.701 38.352 8.871 1.00 80.38 104 PRO A N 1
ATOM 811 C CA . PRO A 1 104 ? -46.068 37.202 9.697 1.00 80.38 104 PRO A CA 1
ATOM 812 C C . PRO A 1 104 ? -45.170 35.983 9.451 1.00 80.38 104 PRO A C 1
ATOM 814 O O . PRO A 1 104 ? -44.786 35.314 10.400 1.00 80.38 104 PRO A O 1
ATOM 817 N N . GLU A 1 105 ? -44.734 35.735 8.216 1.00 76.38 105 GLU A N 1
ATOM 818 C CA . GLU A 1 105 ? -43.884 34.591 7.861 1.00 76.38 105 GLU A CA 1
ATOM 819 C C . GLU A 1 105 ? -42.487 34.618 8.498 1.00 76.38 105 GLU A C 1
ATOM 821 O O . GLU A 1 105 ? -41.880 33.567 8.703 1.00 76.38 105 GLU A O 1
ATOM 826 N N . ILE A 1 106 ? -41.971 35.807 8.818 1.00 70.88 106 ILE A N 1
ATOM 827 C CA . ILE A 1 106 ? -40.685 35.966 9.508 1.00 70.88 106 ILE A CA 1
ATOM 828 C C . ILE A 1 106 ? -40.878 35.784 11.013 1.00 70.88 106 ILE A C 1
ATOM 830 O O . ILE A 1 106 ? -40.039 35.179 11.678 1.00 70.88 106 ILE A O 1
ATOM 834 N N . VAL A 1 107 ? -41.997 36.277 11.545 1.00 75.81 107 VAL A N 1
ATOM 835 C CA . VAL A 1 107 ? -42.315 36.214 12.974 1.00 75.81 107 VAL A CA 1
ATOM 836 C C . VAL A 1 107 ? -42.771 34.815 13.408 1.00 75.81 107 VAL A C 1
ATOM 838 O O . VAL A 1 107 ? -42.411 34.364 14.491 1.00 75.81 107 VAL A O 1
ATOM 841 N N . ASP A 1 108 ? -43.496 34.094 12.556 1.00 74.44 108 ASP A N 1
ATOM 842 C CA . ASP A 1 108 ? -43.971 32.730 12.821 1.00 74.44 108 ASP A CA 1
ATOM 843 C C . ASP A 1 108 ? -42.838 31.686 12.774 1.00 74.44 108 ASP A C 1
ATOM 845 O O . ASP A 1 108 ? -43.018 30.550 13.208 1.00 74.44 108 ASP A O 1
ATOM 849 N N . GLY A 1 109 ? -41.658 32.064 12.268 1.00 65.06 109 GLY A N 1
ATOM 850 C CA . GLY A 1 109 ? -40.443 31.250 12.319 1.00 65.06 109 GLY A CA 1
ATOM 851 C C . GLY A 1 109 ? -39.713 31.282 13.668 1.00 65.06 109 GLY A C 1
ATOM 852 O O . GLY A 1 109 ? -38.766 30.517 13.851 1.00 65.06 109 GLY A O 1
ATOM 853 N N . PHE A 1 110 ? -40.115 32.150 14.605 1.00 65.50 110 PHE A N 1
ATOM 854 C CA . PHE A 1 110 ? -39.546 32.179 15.954 1.00 65.50 110 PHE A CA 1
ATOM 855 C C . PHE A 1 110 ? -40.165 31.085 16.838 1.00 65.50 110 PHE A C 1
ATOM 857 O O . PHE A 1 110 ? -41.369 30.833 16.744 1.00 65.50 110 PHE A O 1
ATOM 864 N N . PRO A 1 111 ? -39.381 30.451 17.731 1.00 64.81 111 PRO A N 1
ATOM 865 C CA . PRO A 1 111 ? -39.943 29.543 18.723 1.00 64.81 111 PRO A CA 1
ATOM 866 C C . PRO A 1 111 ? -40.923 30.294 19.648 1.00 64.81 111 PRO A C 1
ATOM 868 O O . PRO A 1 111 ? -40.742 31.496 19.886 1.00 64.81 111 PRO A O 1
ATOM 871 N N . PRO A 1 112 ? -41.948 29.617 20.202 1.00 68.50 112 PRO A N 1
ATOM 872 C CA . PRO A 1 112 ? -42.781 30.175 21.266 1.00 68.50 112 PRO A CA 1
ATOM 873 C C . PRO A 1 112 ? -41.913 30.730 22.405 1.00 68.50 112 PRO A C 1
ATOM 875 O O . PRO A 1 112 ? -40.884 30.145 22.726 1.00 68.50 112 PRO A O 1
ATOM 878 N N . ILE A 1 113 ? -42.321 31.831 23.047 1.00 64.31 113 ILE A N 1
ATOM 879 C CA . ILE A 1 113 ? -41.516 32.514 24.088 1.00 64.31 113 ILE A CA 1
ATOM 880 C C . ILE A 1 113 ? -41.111 31.558 25.222 1.00 64.31 113 ILE A C 1
ATOM 882 O O . ILE A 1 113 ? -39.991 31.629 25.715 1.00 64.31 113 ILE A O 1
ATOM 886 N N . GLU A 1 114 ? -41.985 30.617 25.573 1.00 60.84 114 GLU A N 1
ATOM 887 C CA . GLU A 1 114 ? -41.726 29.582 26.581 1.00 60.84 114 GLU A CA 1
ATOM 888 C C . GLU A 1 114 ? -40.591 28.617 26.174 1.00 60.84 114 GLU A C 1
ATOM 890 O O . GLU A 1 114 ? -39.835 28.168 27.029 1.00 60.84 114 GLU A O 1
ATOM 895 N N . GLU A 1 115 ? -40.423 28.348 24.875 1.00 60.22 115 GLU A N 1
ATOM 896 C CA . GLU A 1 115 ? -39.336 27.527 24.311 1.00 60.22 115 GLU A CA 1
ATOM 897 C C . GLU A 1 115 ? -38.091 28.368 23.969 1.00 60.22 115 GLU A C 1
ATOM 899 O O . GLU A 1 115 ? -36.972 27.857 23.911 1.00 60.22 115 GLU A O 1
ATOM 904 N N . ALA A 1 116 ? -38.261 29.680 23.773 1.00 60.53 116 ALA A N 1
ATOM 905 C CA . ALA A 1 116 ? -37.171 30.602 23.469 1.00 60.53 116 ALA A CA 1
ATOM 906 C C . ALA A 1 116 ? -36.184 30.755 24.641 1.00 60.53 116 ALA A C 1
ATOM 908 O O . ALA A 1 116 ? -35.015 31.068 24.404 1.00 60.53 116 ALA A O 1
ATOM 909 N N . GLN A 1 117 ? -36.614 30.472 25.878 1.00 58.03 117 GLN A N 1
ATOM 910 C CA . GLN A 1 117 ? -35.781 30.493 27.086 1.00 58.03 117 GLN A CA 1
ATOM 911 C C . GLN A 1 117 ? -34.516 29.627 26.949 1.00 58.03 117 GLN A C 1
ATOM 913 O O . GLN A 1 117 ? -33.439 30.059 27.356 1.00 58.03 117 GLN A O 1
ATOM 918 N N . ASP A 1 118 ? -34.626 28.453 26.320 1.00 54.72 118 ASP A N 1
ATOM 919 C CA . ASP A 1 118 ? -33.506 27.521 26.113 1.00 54.72 118 ASP A CA 1
ATOM 920 C C . ASP A 1 118 ? -32.582 27.945 24.952 1.00 54.72 118 ASP A C 1
ATOM 922 O O . ASP A 1 118 ? -31.480 27.415 24.783 1.00 54.72 118 ASP A O 1
ATOM 926 N N . SER A 1 119 ? -33.024 28.909 24.137 1.00 53.75 119 SER A N 1
ATOM 927 C CA . SER A 1 119 ? -32.317 29.404 22.947 1.00 53.75 119 SER A CA 1
ATOM 928 C C . SER A 1 119 ? -31.614 30.753 23.149 1.00 53.75 119 SER A C 1
ATOM 930 O O . SER A 1 119 ? -30.776 31.138 22.328 1.00 53.75 119 SER A O 1
ATOM 932 N N . ILE A 1 120 ? -31.929 31.459 24.238 1.00 56.44 120 ILE A N 1
ATOM 933 C CA . ILE A 1 120 ? -31.339 32.750 24.597 1.00 56.44 120 ILE A CA 1
ATOM 934 C C . ILE A 1 120 ? -30.152 32.498 25.522 1.00 56.44 120 ILE A C 1
ATOM 936 O O . ILE A 1 120 ? -30.263 31.744 26.484 1.00 56.44 120 ILE A O 1
ATOM 940 N N . ASP A 1 121 ? -29.012 33.134 25.231 1.00 47.19 121 ASP A N 1
ATOM 941 C CA . ASP A 1 121 ? -27.842 33.172 26.117 1.00 47.19 121 ASP A CA 1
ATOM 942 C C . ASP A 1 121 ? -28.247 33.860 27.438 1.00 47.19 121 ASP A C 1
ATOM 944 O O . ASP A 1 121 ? -28.022 35.052 27.664 1.00 47.19 121 ASP A O 1
ATOM 948 N N . THR A 1 122 ? -28.879 33.116 28.346 1.00 39.88 122 THR A N 1
ATOM 949 C CA . THR A 1 122 ? -28.913 33.492 29.754 1.00 39.88 122 THR A CA 1
ATOM 950 C C . THR A 1 122 ? -27.464 33.572 30.215 1.00 39.88 122 THR A C 1
ATOM 952 O O . THR A 1 122 ? -26.663 32.704 29.853 1.00 39.88 122 THR A O 1
ATOM 955 N N . LEU A 1 123 ? -27.126 34.607 30.998 1.00 35.97 123 LEU A N 1
ATOM 956 C CA . LEU A 1 123 ? -25.833 34.715 31.684 1.00 35.97 123 LEU A CA 1
ATOM 957 C C . LEU A 1 123 ? -25.388 33.335 32.182 1.00 35.97 123 LEU A C 1
ATOM 959 O O . LEU A 1 123 ? -26.245 32.581 32.656 1.00 35.97 123 LEU A O 1
ATOM 963 N N . PRO A 1 124 ? -24.083 33.015 32.101 1.00 36.75 124 PRO A N 1
ATOM 964 C CA . PRO A 1 124 ? -23.575 31.727 32.533 1.00 36.75 124 PRO A CA 1
ATOM 965 C C . PRO A 1 124 ? -24.160 31.395 33.904 1.00 36.75 124 PRO A C 1
ATOM 967 O O . PRO A 1 124 ? -23.959 32.134 34.872 1.00 36.75 124 PRO A O 1
ATOM 970 N N . GLN A 1 125 ? -24.922 30.298 33.962 1.00 38.25 125 GLN A N 1
ATOM 971 C CA . GLN A 1 125 ? -25.321 29.664 35.215 1.00 38.25 125 GLN A CA 1
ATOM 972 C C . GLN A 1 125 ? -24.082 29.608 36.117 1.00 38.25 125 GLN A C 1
ATOM 974 O O . GLN A 1 125 ? -22.981 29.408 35.600 1.00 38.25 125 GLN A O 1
ATOM 979 N N . ALA A 1 126 ? -24.260 29.813 37.427 1.00 39.38 126 ALA A N 1
ATOM 980 C CA . ALA A 1 126 ? -23.226 29.937 38.467 1.00 39.38 126 ALA A CA 1
ATOM 981 C C . ALA A 1 126 ? -22.262 28.724 38.551 1.00 39.38 126 ALA A C 1
ATOM 983 O O . ALA A 1 126 ? -22.280 27.949 39.498 1.00 39.38 126 ALA A O 1
ATOM 984 N N . GLY A 1 127 ? -21.486 28.514 37.496 1.00 42.00 127 GLY A N 1
ATOM 985 C CA . GLY A 1 127 ? -20.706 27.320 37.199 1.00 42.00 127 GLY A CA 1
ATOM 986 C C . GLY A 1 127 ? -19.785 27.475 35.981 1.00 42.00 127 GLY A C 1
ATOM 987 O O . GLY A 1 127 ? -18.927 26.620 35.770 1.00 42.00 127 GLY A O 1
ATOM 988 N N . ASP A 1 128 ? -19.926 28.559 35.204 1.00 45.62 128 ASP A N 1
ATOM 989 C CA . ASP A 1 128 ? -19.153 28.820 33.978 1.00 45.62 128 ASP A CA 1
ATOM 990 C C . ASP A 1 128 ? -18.066 29.905 34.130 1.00 45.62 128 ASP A C 1
ATOM 992 O O . ASP A 1 128 ? -17.447 30.305 33.143 1.00 45.62 128 ASP A O 1
ATOM 996 N N . ALA A 1 129 ? -17.785 30.378 35.351 1.00 58.72 129 ALA A N 1
ATOM 997 C CA . ALA A 1 129 ? -16.620 31.230 35.586 1.00 58.72 129 ALA A CA 1
ATOM 998 C C . ALA A 1 129 ? -15.350 30.462 35.184 1.00 58.72 129 ALA A C 1
ATOM 1000 O O . ALA A 1 129 ? -15.069 29.392 35.729 1.00 58.72 129 ALA A O 1
ATOM 1001 N N . ILE A 1 130 ? -14.599 30.982 34.206 1.00 64.88 130 ILE A N 1
ATOM 1002 C CA . ILE A 1 130 ? -13.322 30.392 33.789 1.00 64.88 130 ILE A CA 1
ATOM 1003 C C . ILE A 1 130 ? -12.349 30.569 34.953 1.00 64.88 130 ILE A C 1
ATOM 1005 O O . ILE A 1 130 ? -11.864 31.668 35.218 1.00 64.88 130 ILE A O 1
ATOM 1009 N N . LEU A 1 131 ? -12.089 29.475 35.660 1.00 67.06 131 LEU A N 1
ATOM 1010 C CA . LEU A 1 131 ? -11.164 29.432 36.784 1.00 67.06 131 LEU A CA 1
ATOM 1011 C C . LEU A 1 131 ? -9.716 29.368 36.299 1.00 67.06 131 LEU A C 1
ATOM 1013 O O . LEU A 1 131 ? -8.826 29.895 36.962 1.00 67.06 131 LEU A O 1
ATOM 1017 N N . LEU A 1 132 ? -9.476 28.732 35.147 1.00 73.50 132 LEU A N 1
ATOM 1018 C CA . LEU A 1 132 ? -8.142 28.602 34.572 1.00 73.50 132 LEU A CA 1
ATOM 1019 C C . LEU A 1 132 ? -8.178 28.472 33.047 1.00 73.50 132 LEU A C 1
ATOM 1021 O O . LEU A 1 132 ? -9.010 27.747 32.507 1.00 73.50 132 LEU A O 1
ATOM 1025 N N . GLN A 1 133 ? -7.224 29.094 32.353 1.00 75.62 133 GLN A N 1
ATOM 1026 C CA . GLN A 1 133 ? -7.024 28.913 30.913 1.00 75.62 133 GLN A CA 1
ATOM 1027 C C . GLN A 1 133 ? -5.696 28.191 30.659 1.00 75.62 133 GLN A C 1
ATOM 1029 O O . GLN A 1 133 ? -4.628 28.661 31.052 1.00 75.62 133 GLN A O 1
ATOM 1034 N N . GLY A 1 134 ? -5.760 27.031 30.009 1.00 71.31 134 GLY A N 1
ATOM 1035 C CA . GLY A 1 134 ? -4.588 26.261 29.612 1.00 71.31 134 GLY A CA 1
ATOM 1036 C C . GLY A 1 134 ? -3.876 26.931 28.438 1.00 71.31 134 GLY A C 1
ATOM 1037 O O . GLY A 1 134 ? -4.459 27.109 27.370 1.00 71.31 134 GLY A O 1
ATOM 1038 N N . SER A 1 135 ? -2.607 27.286 28.631 1.00 76.25 135 SER A N 1
ATOM 1039 C CA . SER A 1 135 ? -1.737 27.798 27.565 1.00 76.25 135 SER A CA 1
ATOM 1040 C C . SER A 1 135 ? -0.906 26.665 26.959 1.00 76.25 135 SER A C 1
ATOM 1042 O O . SER A 1 135 ? -0.516 25.739 27.668 1.00 76.25 135 SER A O 1
ATOM 1044 N N . PHE A 1 136 ? -0.615 26.740 25.658 1.00 82.94 136 PHE A N 1
ATOM 1045 C CA . PHE A 1 136 ? 0.140 25.714 24.929 1.00 82.94 136 PHE A CA 1
ATOM 1046 C C . PHE A 1 136 ? 1.538 26.207 24.532 1.00 82.94 136 PHE A C 1
ATOM 1048 O O . PHE A 1 136 ? 1.681 27.310 24.003 1.00 82.94 136 PHE A O 1
ATOM 1055 N N . ASP A 1 137 ? 2.570 25.385 24.748 1.00 83.44 137 ASP A N 1
ATOM 1056 C CA . ASP A 1 137 ? 3.959 25.710 24.403 1.00 83.44 137 ASP A CA 1
ATOM 1057 C C . ASP A 1 137 ? 4.143 25.727 22.866 1.00 83.44 137 ASP A C 1
ATOM 1059 O O . ASP A 1 137 ? 3.897 24.716 22.196 1.00 83.44 137 ASP A O 1
ATOM 1063 N N . PRO A 1 138 ? 4.626 26.833 22.262 1.00 84.00 138 PRO A N 1
ATOM 1064 C CA . PRO A 1 138 ? 4.926 26.907 20.831 1.00 84.00 138 PRO A CA 1
ATOM 1065 C C . PRO A 1 138 ? 5.849 25.799 20.299 1.00 84.00 138 PRO A C 1
ATOM 1067 O O . PRO A 1 138 ? 5.791 25.491 19.104 1.00 84.00 138 PRO A O 1
ATOM 1070 N N . LYS A 1 139 ? 6.669 25.163 21.150 1.00 85.25 139 LYS A N 1
ATOM 1071 C CA . LYS A 1 139 ? 7.532 24.026 20.781 1.00 85.25 139 LYS A CA 1
ATOM 1072 C C . LYS A 1 139 ? 6.759 22.823 20.236 1.00 85.25 139 LYS A C 1
ATOM 1074 O O . LYS A 1 139 ? 7.355 22.001 19.539 1.00 85.25 139 LYS A O 1
ATOM 1079 N N . ILE A 1 140 ? 5.444 22.738 20.460 1.00 84.06 140 ILE A N 1
ATOM 1080 C CA . ILE A 1 140 ? 4.571 21.753 19.799 1.00 84.06 140 ILE A CA 1
ATOM 1081 C C . ILE A 1 140 ? 4.731 21.816 18.276 1.00 84.06 140 ILE A C 1
ATOM 1083 O O . ILE A 1 140 ? 4.789 20.777 17.620 1.00 84.06 140 ILE A O 1
ATOM 1087 N N . LYS A 1 141 ? 4.867 23.021 17.704 1.00 84.38 141 LYS A N 1
ATOM 1088 C CA . LYS A 1 141 ? 5.064 23.195 16.258 1.00 84.38 141 LYS A CA 1
ATOM 1089 C C . LYS A 1 141 ? 6.342 22.499 15.788 1.00 84.38 141 LYS A C 1
ATOM 1091 O O . LYS A 1 141 ? 6.332 21.822 14.764 1.00 84.38 141 LYS A O 1
ATOM 1096 N N . THR A 1 142 ? 7.417 22.620 16.567 1.00 84.12 142 THR A N 1
ATOM 1097 C CA . THR A 1 142 ? 8.706 21.964 16.309 1.00 84.12 142 THR A CA 1
ATOM 1098 C C . THR A 1 142 ? 8.597 20.449 16.441 1.00 84.12 142 THR A C 1
ATOM 1100 O O . THR A 1 142 ? 9.106 19.727 15.589 1.00 84.12 142 THR A O 1
ATOM 1103 N N . TYR A 1 143 ? 7.898 19.958 17.466 1.00 83.62 143 TYR A N 1
ATOM 1104 C CA . TYR A 1 143 ? 7.646 18.529 17.648 1.00 83.62 143 TYR A CA 1
ATOM 1105 C C . TYR A 1 143 ? 6.891 17.925 16.457 1.00 83.62 143 TYR A C 1
ATOM 1107 O O . TYR A 1 143 ? 7.349 16.939 15.882 1.00 83.62 143 TYR A O 1
ATOM 1115 N N . MET A 1 144 ? 5.788 18.555 16.037 1.00 82.44 144 MET A N 1
ATOM 1116 C CA . MET A 1 144 ? 5.015 18.115 14.872 1.00 82.44 144 MET A CA 1
ATOM 1117 C C . MET A 1 144 ? 5.864 18.159 13.598 1.00 82.44 144 MET A C 1
ATOM 1119 O O . MET A 1 144 ? 5.852 17.210 12.822 1.00 82.44 144 MET A O 1
ATOM 1123 N N . LEU A 1 145 ? 6.652 19.220 13.393 1.00 85.12 145 LEU A N 1
ATOM 1124 C CA . LEU A 1 145 ? 7.531 19.321 12.230 1.00 85.12 145 LEU A CA 1
ATOM 1125 C C . LEU A 1 145 ? 8.559 18.185 12.197 1.00 85.12 145 LEU A C 1
ATOM 1127 O O . LEU A 1 145 ? 8.737 17.580 11.149 1.00 85.12 145 LEU A O 1
ATOM 1131 N N . LEU A 1 146 ? 9.197 17.862 13.326 1.00 82.44 146 LEU A N 1
ATOM 1132 C CA . LEU A 1 146 ? 10.189 16.784 13.415 1.00 82.44 146 LEU A CA 1
ATOM 1133 C C . LEU A 1 146 ? 9.594 15.402 13.116 1.00 82.44 146 LEU A C 1
ATOM 1135 O O . LEU A 1 146 ? 10.278 14.578 12.513 1.00 82.44 146 LEU A O 1
ATOM 1139 N N . GLN A 1 147 ? 8.326 15.160 13.463 1.00 76.69 147 GLN A N 1
ATOM 1140 C CA . GLN A 1 147 ? 7.630 13.920 13.097 1.00 76.69 147 GLN A CA 1
ATOM 1141 C C . GLN A 1 147 ? 7.485 13.760 11.579 1.00 76.69 147 GLN A C 1
ATOM 1143 O O . GLN A 1 147 ? 7.601 12.650 11.063 1.00 76.69 147 GLN A O 1
ATOM 1148 N N . PHE A 1 148 ? 7.267 14.861 10.858 1.00 78.25 148 PHE A N 1
ATOM 1149 C CA . PHE A 1 148 ? 7.143 14.842 9.401 1.00 78.25 148 PHE A CA 1
ATOM 1150 C C . PHE A 1 148 ? 8.483 15.053 8.679 1.00 78.25 148 PHE A C 1
ATOM 1152 O O . PHE A 1 148 ? 8.617 14.648 7.528 1.00 78.25 148 PHE A O 1
ATOM 1159 N N . LEU A 1 149 ? 9.492 15.631 9.340 1.00 79.62 149 LEU A N 1
ATOM 1160 C CA . LEU A 1 149 ? 10.763 16.045 8.736 1.00 79.62 149 LEU A CA 1
ATOM 1161 C C . LEU A 1 149 ? 11.485 14.888 8.044 1.00 79.62 149 LEU A C 1
ATOM 1163 O O . LEU A 1 149 ? 11.970 15.057 6.932 1.00 79.62 149 LEU A O 1
ATOM 1167 N N . PHE A 1 150 ? 11.520 13.708 8.668 1.00 65.81 150 PHE A N 1
ATOM 1168 C CA . PHE A 1 150 ? 12.173 12.539 8.079 1.00 65.81 150 PHE A CA 1
ATOM 1169 C C . PHE A 1 150 ? 11.542 12.158 6.731 1.00 65.81 150 PHE A C 1
ATOM 1171 O O . PHE A 1 150 ? 12.251 11.952 5.754 1.00 65.81 150 PHE A O 1
ATOM 1178 N N . VAL A 1 151 ? 10.209 12.160 6.637 1.00 65.31 151 VAL A N 1
ATOM 1179 C CA . VAL A 1 151 ? 9.487 11.854 5.389 1.00 65.31 151 VAL A CA 1
ATOM 1180 C C . VAL A 1 151 ? 9.661 12.974 4.356 1.00 65.31 151 VAL A C 1
ATOM 1182 O O . VAL A 1 151 ? 9.832 12.706 3.167 1.00 65.31 151 VAL A O 1
ATOM 1185 N N . LEU A 1 152 ? 9.641 14.231 4.806 1.00 77.31 152 LEU A N 1
ATOM 1186 C CA . LEU A 1 152 ? 9.704 15.398 3.926 1.00 77.31 152 LEU A CA 1
ATOM 1187 C C . LEU A 1 152 ? 11.097 15.609 3.318 1.00 77.31 152 LEU A C 1
ATOM 1189 O O . LEU A 1 152 ? 11.189 16.034 2.175 1.00 77.31 152 LEU A O 1
ATOM 1193 N N . VAL A 1 153 ? 12.174 15.298 4.043 1.00 76.62 153 VAL A N 1
ATOM 1194 C CA . VAL A 1 153 ? 13.554 15.538 3.576 1.00 76.62 153 VAL A CA 1
ATOM 1195 C C . VAL A 1 153 ? 14.070 14.415 2.671 1.00 76.62 153 VAL A C 1
ATOM 1197 O O . VAL A 1 153 ? 14.944 14.651 1.844 1.00 76.62 153 VAL A O 1
ATOM 1200 N N . ILE A 1 154 ? 13.511 13.205 2.772 1.00 68.19 154 ILE A N 1
ATOM 1201 C CA . ILE A 1 154 ? 13.941 12.053 1.960 1.00 68.19 154 ILE A CA 1
ATOM 1202 C C . ILE A 1 154 ? 13.482 12.162 0.497 1.00 68.19 154 ILE A C 1
ATOM 1204 O O . ILE A 1 154 ? 14.054 11.514 -0.375 1.00 68.19 154 ILE A O 1
ATOM 1208 N N . THR A 1 155 ? 12.472 12.984 0.196 1.00 75.81 155 THR A N 1
ATOM 1209 C CA . THR A 1 155 ? 11.904 13.086 -1.156 1.00 75.81 155 THR A CA 1
ATOM 1210 C C . THR A 1 155 ? 11.921 14.525 -1.670 1.00 75.81 155 THR A C 1
ATOM 1212 O O . THR A 1 155 ? 11.538 15.452 -0.962 1.00 75.81 155 THR A O 1
ATOM 1215 N N . LEU A 1 156 ? 12.294 14.721 -2.941 1.00 67.94 156 LEU A N 1
ATOM 1216 C CA . LEU A 1 156 ? 12.218 16.022 -3.635 1.00 67.94 156 LEU A CA 1
ATOM 1217 C C . LEU A 1 156 ? 10.805 16.636 -3.558 1.00 67.94 156 LEU A C 1
ATOM 1219 O O . LEU A 1 156 ? 10.647 17.842 -3.376 1.00 67.94 156 LEU A O 1
ATOM 1223 N N . PHE A 1 157 ? 9.773 15.790 -3.615 1.00 65.38 157 PHE A N 1
ATOM 1224 C CA . PHE A 1 157 ? 8.377 16.194 -3.446 1.00 65.38 157 PHE A CA 1
ATOM 1225 C C . PHE A 1 157 ? 8.029 16.563 -1.995 1.00 65.38 157 PHE A C 1
ATOM 1227 O O . PHE A 1 157 ? 7.294 17.518 -1.753 1.00 65.38 157 PHE A O 1
ATOM 1234 N N . GLY A 1 158 ? 8.587 15.853 -1.014 1.00 75.31 158 GLY A N 1
ATOM 1235 C CA . GLY A 1 158 ? 8.434 16.178 0.401 1.00 75.31 158 GLY A CA 1
ATOM 1236 C C . GLY A 1 158 ? 8.970 17.569 0.736 1.00 75.31 158 GLY A C 1
ATOM 1237 O O . GLY A 1 158 ? 8.307 18.316 1.455 1.00 75.31 158 GLY A O 1
ATOM 1238 N N . ILE A 1 159 ? 10.093 17.970 0.132 1.00 82.81 159 ILE A N 1
ATOM 1239 C CA . ILE A 1 159 ? 10.666 19.314 0.297 1.00 82.81 159 ILE A CA 1
ATOM 1240 C C . ILE A 1 159 ? 9.688 20.390 -0.201 1.00 82.81 159 ILE A C 1
ATOM 1242 O O . ILE A 1 159 ? 9.476 21.396 0.478 1.00 82.81 159 ILE A O 1
ATOM 1246 N N . LEU A 1 160 ? 9.022 20.155 -1.338 1.00 78.12 160 LEU A N 1
ATOM 1247 C CA . LEU A 1 160 ? 7.998 21.057 -1.885 1.00 78.12 160 LEU A CA 1
ATOM 1248 C C . LEU A 1 160 ? 6.746 21.163 -0.997 1.00 78.12 160 LEU A C 1
ATOM 1250 O O . LEU A 1 160 ? 6.065 22.187 -1.026 1.00 78.12 160 LEU A O 1
ATOM 1254 N N . LEU A 1 161 ? 6.447 20.144 -0.185 1.00 80.62 161 LEU A N 1
ATOM 1255 C CA . LEU A 1 161 ? 5.309 20.141 0.741 1.00 80.62 161 LEU A CA 1
ATOM 1256 C C . LEU A 1 161 ? 5.601 20.810 2.093 1.00 80.62 161 LEU A C 1
ATOM 1258 O O . LEU A 1 161 ? 4.657 21.107 2.828 1.00 80.62 161 LEU A O 1
ATOM 1262 N N . ILE A 1 162 ? 6.862 21.115 2.419 1.00 84.06 162 ILE A N 1
ATOM 1263 C CA . ILE A 1 162 ? 7.250 21.782 3.678 1.00 84.06 162 ILE A CA 1
ATOM 1264 C C . ILE A 1 162 ? 6.434 23.061 3.966 1.00 84.06 162 ILE A C 1
ATOM 1266 O O . ILE A 1 162 ? 5.948 23.190 5.092 1.00 84.06 162 ILE A O 1
ATOM 1270 N N . PRO A 1 163 ? 6.205 23.993 3.015 1.00 85.00 163 PRO A N 1
ATOM 1271 C CA . PRO A 1 163 ? 5.441 25.212 3.288 1.00 85.00 163 PRO A CA 1
ATOM 1272 C C . PRO A 1 163 ? 3.985 24.909 3.660 1.00 85.00 163 PRO A C 1
ATOM 1274 O O . PRO A 1 163 ? 3.430 25.529 4.569 1.00 85.00 163 PRO A O 1
ATOM 1277 N N . LEU A 1 164 ? 3.374 23.928 2.986 1.00 82.25 164 LEU A N 1
ATOM 1278 C CA . LEU A 1 164 ? 2.001 23.497 3.244 1.00 82.25 164 LEU A CA 1
ATOM 1279 C C . LEU A 1 164 ? 1.883 22.822 4.616 1.00 82.25 164 LEU A C 1
ATOM 1281 O O . LEU A 1 164 ? 0.947 23.104 5.364 1.00 82.25 164 LEU A O 1
ATOM 1285 N N . VAL A 1 165 ? 2.851 21.973 4.970 1.00 83.00 165 VAL A N 1
ATOM 1286 C CA . VAL A 1 165 ? 2.913 21.313 6.281 1.00 83.00 165 VAL A CA 1
ATOM 1287 C C . VAL A 1 165 ? 3.111 22.341 7.396 1.00 83.00 165 VAL A C 1
ATOM 1289 O O . VAL A 1 165 ? 2.380 22.310 8.384 1.00 83.00 165 VAL A O 1
ATOM 1292 N N . LEU A 1 166 ? 4.024 23.303 7.229 1.00 85.25 166 LEU A N 1
ATOM 1293 C CA . LEU A 1 166 ? 4.222 24.401 8.183 1.00 85.25 166 LEU A CA 1
ATOM 1294 C C . LEU A 1 166 ? 2.950 25.238 8.365 1.00 85.25 166 LEU A C 1
ATOM 1296 O O . LEU A 1 166 ? 2.576 25.561 9.496 1.00 85.25 166 LEU A O 1
ATOM 1300 N N . TRP A 1 167 ? 2.251 25.551 7.270 1.00 86.62 167 TRP A N 1
ATOM 1301 C CA . TRP A 1 167 ? 0.964 26.243 7.314 1.00 86.62 167 TRP A CA 1
ATOM 1302 C C . TRP A 1 167 ? -0.093 25.441 8.087 1.00 86.62 167 TRP A C 1
ATOM 1304 O O . TRP A 1 167 ? -0.761 25.991 8.967 1.00 86.62 167 TRP A O 1
ATOM 1314 N N . ALA A 1 168 ? -0.210 24.139 7.812 1.00 78.38 168 ALA A N 1
ATOM 1315 C CA . ALA A 1 168 ? -1.166 23.255 8.473 1.00 78.38 168 ALA A CA 1
ATOM 1316 C C . ALA A 1 168 ? -0.879 23.112 9.978 1.00 78.38 168 ALA A C 1
ATOM 1318 O O . ALA A 1 168 ? -1.801 23.240 10.785 1.00 78.38 168 ALA A O 1
ATOM 1319 N N . ILE A 1 169 ? 0.391 22.932 10.366 1.00 84.62 169 ILE A N 1
ATOM 1320 C CA . ILE A 1 169 ? 0.832 22.882 11.770 1.00 84.62 169 ILE A CA 1
ATOM 1321 C C . ILE A 1 169 ? 0.481 24.189 12.486 1.00 84.62 169 ILE A C 1
ATOM 1323 O O . ILE A 1 169 ? -0.075 24.170 13.584 1.00 84.62 169 ILE A O 1
ATOM 1327 N N . ASN A 1 170 ? 0.763 25.336 11.861 1.00 84.69 170 ASN A N 1
ATOM 1328 C CA . ASN A 1 170 ? 0.473 26.633 12.463 1.00 84.69 170 ASN A CA 1
ATOM 1329 C C . ASN A 1 170 ? -1.034 26.846 12.666 1.00 84.69 170 ASN A C 1
ATOM 1331 O O . ASN A 1 170 ? -1.458 27.316 13.720 1.00 84.69 170 ASN A O 1
ATOM 1335 N N . LYS A 1 171 ? -1.847 26.459 11.677 1.00 81.56 171 LYS A N 1
ATOM 1336 C CA . LYS A 1 171 ? -3.306 26.554 11.766 1.00 81.56 171 LYS A CA 1
ATOM 1337 C C . LYS A 1 171 ? -3.876 25.605 12.824 1.00 81.56 171 LYS A C 1
ATOM 1339 O O . LYS A 1 171 ? -4.802 25.988 13.527 1.00 81.56 171 LYS A O 1
ATOM 1344 N N . HIS A 1 172 ? -3.305 24.407 12.962 1.00 79.81 172 HIS A N 1
ATOM 1345 C CA . HIS A 1 172 ? -3.678 23.450 14.002 1.00 79.81 172 HIS A CA 1
ATOM 1346 C C . HIS A 1 172 ? -3.370 23.977 15.404 1.00 79.81 172 HIS A C 1
ATOM 1348 O O . HIS A 1 172 ? -4.253 23.970 16.254 1.00 79.81 172 HIS A O 1
ATOM 1354 N N . PHE A 1 173 ? -2.158 24.494 15.626 1.00 80.94 173 PHE A N 1
ATOM 1355 C CA . PHE A 1 173 ? -1.753 25.057 16.914 1.00 80.94 173 PHE A CA 1
ATOM 1356 C C . PHE A 1 173 ? -2.660 26.215 17.352 1.00 80.94 173 PHE A C 1
ATOM 1358 O O . PHE A 1 173 ? -3.113 26.245 18.488 1.00 80.94 173 PHE A O 1
ATOM 1365 N N . ASN A 1 174 ? -2.988 27.131 16.436 1.00 78.88 174 ASN A N 1
ATOM 1366 C CA . ASN A 1 174 ? -3.861 28.271 16.738 1.00 78.88 174 ASN A CA 1
ATOM 1367 C C . ASN A 1 174 ? -5.324 27.872 17.005 1.00 78.88 174 ASN A C 1
ATOM 1369 O O . ASN A 1 174 ? -6.112 28.711 17.431 1.00 78.88 174 ASN A O 1
ATOM 1373 N N . ALA A 1 175 ? -5.703 26.627 16.711 1.00 76.00 175 ALA A N 1
ATOM 1374 C CA . ALA A 1 175 ? -7.046 26.107 16.930 1.00 76.00 175 ALA A CA 1
ATOM 1375 C C . ALA A 1 175 ? -7.176 25.287 18.228 1.00 76.00 175 ALA A C 1
ATOM 1377 O O . ALA A 1 175 ? -8.256 24.759 18.489 1.00 76.00 175 ALA A O 1
ATOM 1378 N N . LEU A 1 176 ? -6.099 25.143 19.011 1.00 79.88 176 LEU A N 1
ATOM 1379 C CA . LEU A 1 176 ? -6.116 24.473 20.312 1.00 79.88 176 LEU A CA 1
ATOM 1380 C C . LEU A 1 176 ? -6.481 25.476 21.413 1.00 79.88 176 LEU A C 1
ATOM 1382 O O . LEU A 1 176 ? -5.793 26.480 21.589 1.00 79.88 176 LEU A O 1
ATOM 1386 N N . SER A 1 177 ? -7.528 25.187 22.186 1.00 76.88 177 SER A N 1
ATOM 1387 C CA . SER A 1 177 ? -7.831 25.907 23.428 1.00 76.88 177 SER A CA 1
ATOM 1388 C C . SER A 1 177 ? -8.294 24.940 24.520 1.00 76.88 177 SER A C 1
ATOM 1390 O O . SER A 1 177 ? -8.907 23.906 24.239 1.00 76.88 177 SER A O 1
ATOM 1392 N N . CYS A 1 178 ? -7.971 25.258 25.773 1.00 80.12 178 CYS A N 1
ATOM 1393 C CA . CYS A 1 178 ? -8.381 24.489 26.943 1.00 80.12 178 CYS A CA 1
ATOM 1394 C C . CYS A 1 178 ? -8.753 25.457 28.067 1.00 80.12 178 CYS A C 1
ATOM 1396 O O . CYS A 1 178 ? -7.946 26.305 28.441 1.00 80.12 178 CYS A O 1
ATOM 1398 N N . GLU A 1 179 ? -9.966 25.346 28.591 1.00 80.94 179 GLU A N 1
ATOM 1399 C CA . GLU A 1 179 ? -10.508 26.230 29.622 1.00 80.94 179 GLU A CA 1
ATOM 1400 C C . GLU A 1 179 ? -11.151 25.385 30.724 1.00 80.94 179 GLU A C 1
ATOM 1402 O O . GLU A 1 179 ? -11.960 24.498 30.456 1.00 80.94 179 GLU A O 1
ATOM 1407 N N . MET A 1 180 ? -10.779 25.645 31.975 1.00 75.62 180 MET A N 1
ATOM 1408 C CA . MET A 1 180 ? -11.364 25.021 33.156 1.00 75.62 180 MET A CA 1
ATOM 1409 C C . MET A 1 180 ? -12.370 25.985 33.782 1.00 75.62 180 MET A C 1
ATOM 1411 O O . MET A 1 180 ? -12.023 27.106 34.151 1.00 75.62 180 MET A O 1
ATOM 1415 N N . THR A 1 181 ? -13.608 25.528 33.916 1.00 79.06 181 THR A N 1
ATOM 1416 C CA . THR A 1 181 ? -14.698 26.220 34.618 1.00 79.06 181 THR A CA 1
ATOM 1417 C C . THR A 1 181 ? -14.904 25.610 36.004 1.00 79.06 181 THR A C 1
ATOM 1419 O O . THR A 1 181 ? -14.147 24.730 36.418 1.00 79.06 181 THR A O 1
ATOM 1422 N N . GLU A 1 182 ? -15.930 26.035 36.739 1.00 70.56 182 GLU A N 1
ATOM 1423 C CA . GLU A 1 182 ? -16.202 25.477 38.065 1.00 70.56 182 GLU A CA 1
ATOM 1424 C C . GLU A 1 182 ? -16.648 24.016 38.017 1.00 70.56 182 GLU A C 1
ATOM 1426 O O . GLU A 1 182 ? -16.399 23.303 38.985 1.00 70.56 182 GLU A O 1
ATOM 1431 N N . LYS A 1 183 ? -17.282 23.579 36.916 1.00 67.88 183 LYS A N 1
ATOM 1432 C CA . LYS A 1 183 ? -17.861 22.230 36.760 1.00 67.88 183 LYS A CA 1
ATOM 1433 C C . LYS A 1 183 ? -17.350 21.451 35.548 1.00 67.88 183 LYS A C 1
ATOM 1435 O O . LYS A 1 183 ? -17.451 20.228 35.548 1.00 67.88 183 LYS A O 1
ATOM 1440 N N . PHE A 1 184 ? -16.797 22.115 34.534 1.00 73.94 184 PHE A N 1
ATOM 1441 C CA . PHE A 1 184 ? -16.376 21.486 33.277 1.00 73.94 184 PHE A CA 1
ATOM 1442 C C . PHE A 1 184 ? -14.952 21.866 32.867 1.00 73.94 184 PHE A C 1
ATOM 1444 O O . PHE A 1 184 ? -14.523 23.008 33.027 1.00 73.94 184 PHE A O 1
ATOM 1451 N N . LEU A 1 185 ? -14.260 20.926 32.231 1.00 79.38 185 LEU A N 1
ATOM 1452 C CA . LEU A 1 185 ? -13.062 21.154 31.434 1.00 79.38 185 LEU A CA 1
ATOM 1453 C C . LEU A 1 185 ? -13.466 21.219 29.952 1.00 79.38 185 LEU A C 1
ATOM 1455 O O . LEU A 1 185 ? -13.824 20.203 29.353 1.00 79.38 185 LEU A O 1
ATOM 1459 N N . LYS A 1 186 ? -13.443 22.418 29.366 1.00 79.19 186 LYS A N 1
ATOM 1460 C CA . LYS A 1 186 ? -13.802 22.679 27.965 1.00 79.19 186 LYS A CA 1
ATOM 1461 C C . LYS A 1 186 ? -12.550 22.623 27.096 1.00 79.19 186 LYS A C 1
ATOM 1463 O O . LYS A 1 186 ? -11.600 23.374 27.310 1.00 79.19 186 LYS A O 1
ATOM 1468 N N . VAL A 1 187 ? -12.538 21.745 26.098 1.00 80.81 187 VAL A N 1
ATOM 1469 C CA . VAL A 1 187 ? -11.416 21.595 25.161 1.00 80.81 187 VAL A CA 1
ATOM 1470 C C . VAL A 1 187 ? -11.894 21.799 23.733 1.00 80.81 187 VAL A C 1
ATOM 1472 O O . VAL A 1 187 ? -12.795 21.097 23.272 1.00 80.81 187 VAL A O 1
ATOM 1475 N N . ARG A 1 188 ? -11.236 22.701 23.000 1.00 77.50 188 ARG A N 1
ATOM 1476 C CA . ARG A 1 188 ? -11.500 22.953 21.579 1.00 77.50 188 ARG A CA 1
ATOM 1477 C C . ARG A 1 188 ? -10.279 22.596 20.742 1.00 77.50 188 ARG A C 1
ATOM 1479 O O . ARG A 1 188 ? -9.147 22.923 21.098 1.00 77.50 188 ARG A O 1
ATOM 1486 N N . LYS A 1 189 ? -10.511 21.903 19.624 1.00 77.81 189 LYS A N 1
ATOM 1487 C CA . LYS A 1 189 ? -9.473 21.560 18.644 1.00 77.81 189 LYS A CA 1
ATOM 1488 C C . LYS A 1 189 ? -10.031 21.461 17.229 1.00 77.81 189 LYS A C 1
ATOM 1490 O O . LYS A 1 189 ? -11.212 21.188 17.032 1.00 77.81 189 LYS A O 1
ATOM 1495 N N . GLY A 1 190 ? -9.144 21.569 16.244 1.00 69.69 190 GLY A N 1
ATOM 1496 C CA . GLY A 1 190 ? -9.440 21.224 14.852 1.00 69.69 190 GLY A CA 1
ATOM 1497 C C . GLY A 1 190 ? -9.571 22.424 13.914 1.00 69.69 190 GLY A C 1
ATOM 1498 O O . GLY A 1 190 ? -9.885 23.539 14.315 1.00 69.69 190 GLY A O 1
ATOM 1499 N N . VAL A 1 191 ? -9.263 22.184 12.638 1.00 68.25 191 VAL A N 1
ATOM 1500 C CA . VAL A 1 191 ? -9.071 23.233 11.621 1.00 68.25 191 VAL A CA 1
ATOM 1501 C C . VAL A 1 191 ? -10.130 23.186 10.522 1.00 68.25 191 VAL A C 1
ATOM 1503 O O . VAL A 1 191 ? -10.682 24.224 10.166 1.00 68.25 191 VAL A O 1
ATOM 1506 N N . LEU A 1 192 ? -10.369 21.999 9.957 1.00 55.28 192 LEU A N 1
ATOM 1507 C CA . LEU A 1 192 ? -11.394 21.754 8.934 1.00 55.28 192 LEU A CA 1
ATOM 1508 C C . LEU A 1 192 ? -12.687 21.242 9.572 1.00 55.28 192 LEU A C 1
ATOM 1510 O O . LEU A 1 192 ? -13.769 21.695 9.225 1.00 55.28 192 LEU A O 1
ATOM 1514 N N . VAL A 1 193 ? -12.546 20.354 10.556 1.00 50.94 193 VAL A N 1
ATOM 1515 C CA . VAL A 1 193 ? -13.617 19.904 11.443 1.00 50.94 193 VAL A CA 1
ATOM 1516 C C . VAL A 1 193 ? -13.261 20.411 12.832 1.00 50.94 193 VAL A C 1
ATOM 1518 O O . VAL A 1 193 ? -12.218 20.036 13.373 1.00 50.94 193 VAL A O 1
ATOM 1521 N N . LYS A 1 194 ? -14.070 21.327 13.365 1.00 59.75 194 LYS A N 1
ATOM 1522 C CA . LYS A 1 194 ? -13.912 21.841 14.728 1.00 59.75 194 LYS A CA 1
ATOM 1523 C C . LYS A 1 194 ? -14.619 20.892 15.685 1.00 59.75 194 LYS A C 1
ATOM 1525 O O . LYS A 1 194 ? -15.739 20.467 15.422 1.00 59.75 194 LYS A O 1
ATOM 1530 N N . THR A 1 195 ? -13.966 20.561 16.787 1.00 60.34 195 THR A N 1
ATOM 1531 C CA . THR A 1 195 ? -14.526 19.712 17.835 1.00 60.34 195 THR A CA 1
ATOM 1532 C C . THR A 1 195 ? -14.378 20.430 19.165 1.00 60.34 195 THR A C 1
ATOM 1534 O O . THR A 1 195 ? -13.265 20.788 19.554 1.00 60.34 195 THR A O 1
ATOM 1537 N N . GLU A 1 196 ? -15.497 20.613 19.856 1.00 73.25 196 GLU A N 1
ATOM 1538 C CA . GLU A 1 196 ? -15.558 21.089 21.235 1.00 73.25 196 GLU A CA 1
ATOM 1539 C C . GLU A 1 196 ? -16.010 19.931 22.123 1.00 73.25 196 GLU A C 1
ATOM 1541 O O . GLU A 1 196 ? -16.970 19.230 21.804 1.00 73.25 196 GLU A O 1
ATOM 1546 N N . LYS A 1 197 ? -15.272 19.682 23.205 1.00 72.06 197 LYS A N 1
ATOM 1547 C CA . LYS A 1 197 ? -15.601 18.662 24.200 1.00 72.06 197 LYS A CA 1
ATOM 1548 C C . LYS A 1 197 ? -15.677 19.309 25.574 1.00 72.06 197 LYS A C 1
ATOM 1550 O O . LYS A 1 197 ? -14.689 19.878 26.031 1.00 72.06 197 LYS A O 1
ATOM 1555 N N . ASN A 1 198 ? -16.824 19.160 26.228 1.00 77.00 198 ASN A N 1
ATOM 1556 C CA . ASN A 1 198 ? -17.050 19.616 27.595 1.00 77.00 198 ASN A CA 1
ATOM 1557 C C . ASN A 1 198 ? -17.008 18.399 28.511 1.00 77.00 198 ASN A C 1
ATOM 1559 O O . ASN A 1 198 ? -17.908 17.565 28.472 1.00 77.00 198 ASN A O 1
ATOM 1563 N N . VAL A 1 199 ? -15.941 18.278 29.291 1.00 78.06 199 VAL A N 1
ATOM 1564 C CA . VAL A 1 199 ? -15.732 17.144 30.189 1.00 78.06 199 VAL A CA 1
ATOM 1565 C C . VAL A 1 199 ? -16.151 17.551 31.602 1.00 78.06 199 VAL A C 1
ATOM 1567 O O . VAL A 1 199 ? -15.512 18.443 32.161 1.00 78.06 199 VAL A O 1
ATOM 1570 N N . PRO A 1 200 ? -17.204 16.963 32.198 1.00 77.00 200 PRO A N 1
ATOM 1571 C CA . PRO A 1 200 ? -17.583 17.268 33.577 1.00 77.00 200 PRO A CA 1
ATOM 1572 C C . PRO A 1 200 ? -16.438 16.902 34.526 1.00 77.00 200 PRO A C 1
ATOM 1574 O O . PRO A 1 200 ? -15.960 15.770 34.498 1.00 77.00 200 PRO A O 1
ATOM 1577 N N . LEU A 1 201 ? -16.000 17.838 35.374 1.00 77.00 201 LEU A N 1
ATOM 1578 C CA . LEU A 1 201 ? -14.861 17.641 36.280 1.00 77.00 201 LEU A CA 1
ATOM 1579 C C . LEU A 1 201 ? -15.084 16.453 37.219 1.00 77.00 201 LEU A C 1
ATOM 1581 O O . LEU A 1 201 ? -14.157 15.696 37.477 1.00 77.00 201 LEU A O 1
ATOM 1585 N N . GLU A 1 202 ? -16.319 16.259 37.679 1.00 72.44 202 GLU A N 1
ATOM 1586 C CA . GLU A 1 202 ? -16.725 15.145 38.545 1.00 72.44 202 GLU A CA 1
ATOM 1587 C C . GLU A 1 202 ? -16.594 13.763 37.886 1.00 72.44 202 GLU A C 1
ATOM 1589 O O . GLU A 1 202 ? -16.407 12.771 38.588 1.00 72.44 202 GLU A O 1
ATOM 1594 N N . GLN A 1 203 ? -16.659 13.702 36.552 1.00 73.06 203 GLN A N 1
ATOM 1595 C CA . GLN A 1 203 ? -16.526 12.464 35.785 1.00 73.06 203 GLN A CA 1
ATOM 1596 C C . GLN A 1 203 ? -15.070 12.158 35.425 1.00 73.06 203 GLN A C 1
ATOM 1598 O O . GLN A 1 203 ? -14.801 11.057 34.952 1.00 73.06 203 GLN A O 1
ATOM 1603 N N . ILE A 1 204 ? -14.135 13.092 35.652 1.00 77.62 204 ILE A N 1
ATOM 1604 C CA . ILE A 1 204 ? -12.707 12.881 35.393 1.00 77.62 204 ILE A CA 1
ATOM 1605 C C . ILE A 1 204 ? -12.144 11.908 36.432 1.00 77.62 204 ILE A C 1
ATOM 1607 O O . ILE A 1 204 ? -12.005 12.234 37.618 1.00 77.62 204 ILE A O 1
ATOM 1611 N N . THR A 1 205 ? -11.799 10.709 35.977 1.00 72.94 205 THR A N 1
ATOM 1612 C CA . THR A 1 205 ? -11.217 9.652 36.810 1.00 72.94 205 THR A CA 1
ATOM 1613 C C . THR A 1 205 ? -9.734 9.890 37.011 1.00 72.94 205 THR A C 1
ATOM 1615 O O . THR A 1 205 ? -9.282 9.964 38.156 1.00 72.94 205 THR A O 1
ATOM 1618 N N . ASP A 1 206 ? -9.016 10.098 35.908 1.00 74.94 206 ASP A N 1
ATOM 1619 C CA . ASP A 1 206 ? -7.580 10.336 35.901 1.00 74.94 206 ASP A CA 1
ATOM 1620 C C . ASP A 1 206 ? -7.158 11.374 34.849 1.00 74.94 206 ASP A C 1
ATOM 1622 O O . ASP A 1 206 ? -7.840 11.638 33.853 1.00 74.94 206 ASP A O 1
ATOM 1626 N N . LEU A 1 207 ? -6.005 11.985 35.109 1.00 78.81 207 LEU A N 1
ATOM 1627 C CA . LEU A 1 207 ? -5.311 12.915 34.234 1.00 78.81 207 LEU A CA 1
ATOM 1628 C C . LEU A 1 207 ? -3.865 12.441 34.056 1.00 78.81 207 LEU A C 1
ATOM 1630 O O . LEU A 1 207 ? -2.937 12.926 34.714 1.00 78.81 207 LEU A O 1
ATOM 1634 N N . GLY A 1 208 ? -3.679 11.494 33.141 1.00 76.56 208 GLY A N 1
ATOM 1635 C CA . GLY A 1 208 ? -2.369 10.953 32.802 1.00 76.56 208 GLY A CA 1
ATOM 1636 C C . GLY A 1 208 ? -1.452 11.989 32.143 1.00 76.56 208 GLY A C 1
ATOM 1637 O O . GLY A 1 208 ? -1.894 12.896 31.429 1.00 76.56 208 GLY A O 1
ATOM 1638 N N . ILE A 1 209 ? -0.146 11.839 32.364 1.00 80.31 209 ILE A N 1
ATOM 1639 C CA . ILE A 1 209 ? 0.892 12.603 31.666 1.00 80.31 209 ILE A CA 1
ATOM 1640 C C . ILE A 1 209 ? 1.748 11.624 30.868 1.00 80.31 209 ILE A C 1
ATOM 1642 O O . ILE A 1 209 ? 2.364 10.721 31.428 1.00 80.31 209 ILE A O 1
ATOM 1646 N N . VAL A 1 210 ? 1.804 11.822 29.552 1.00 77.81 210 VAL A N 1
ATOM 1647 C CA . VAL A 1 210 ? 2.587 10.995 28.631 1.00 77.81 210 VAL A CA 1
ATOM 1648 C C . VAL A 1 210 ? 3.764 11.800 28.087 1.00 77.81 210 VAL A C 1
ATOM 1650 O O . VAL A 1 210 ? 3.596 12.905 27.565 1.00 77.81 210 VAL A O 1
ATOM 1653 N N . GLU A 1 211 ? 4.962 11.216 28.166 1.00 78.00 211 GLU A N 1
ATOM 1654 C CA . GLU A 1 211 ? 6.209 11.812 27.680 1.00 78.00 211 GLU A CA 1
ATOM 1655 C C . GLU A 1 211 ? 7.008 10.819 26.823 1.00 78.00 211 GLU A C 1
ATOM 1657 O O . GLU A 1 211 ? 7.687 9.924 27.329 1.00 78.00 211 GLU A O 1
ATOM 1662 N N . GLY A 1 212 ? 6.969 10.993 25.500 1.00 77.56 212 GLY A N 1
ATOM 1663 C CA . GLY A 1 212 ? 7.835 10.241 24.584 1.00 77.56 212 GLY A CA 1
ATOM 1664 C C . GLY A 1 212 ? 9.276 10.783 24.533 1.00 77.56 212 GLY A C 1
ATOM 1665 O O . GLY A 1 212 ? 9.527 11.902 24.978 1.00 77.56 212 GLY A O 1
ATOM 1666 N N . PRO A 1 213 ? 10.236 10.065 23.915 1.00 76.19 213 PRO A N 1
ATOM 1667 C CA . PRO A 1 213 ? 11.646 10.480 23.864 1.00 76.19 213 PRO A CA 1
ATOM 1668 C C . PRO A 1 213 ? 11.874 11.872 23.251 1.00 76.19 213 PRO A C 1
ATOM 1670 O O . PRO A 1 213 ? 12.600 12.693 23.809 1.00 76.19 213 PRO A O 1
ATOM 1673 N N . LEU A 1 214 ? 11.206 12.168 22.131 1.00 77.12 214 LEU A N 1
ATOM 1674 C CA . LEU A 1 214 ? 11.302 13.471 21.464 1.00 77.12 214 LEU A CA 1
ATOM 1675 C C . LEU A 1 214 ? 10.581 14.581 22.249 1.00 77.12 214 LEU A C 1
ATOM 1677 O O . LEU A 1 214 ? 11.023 15.726 22.253 1.00 77.12 214 LEU A O 1
ATOM 1681 N N . MET A 1 215 ? 9.494 14.233 22.943 1.00 79.69 215 MET A N 1
ATOM 1682 C CA . MET A 1 215 ? 8.777 15.156 23.824 1.00 79.69 215 MET A CA 1
ATOM 1683 C C . MET A 1 215 ? 9.649 15.533 25.028 1.00 79.69 215 MET A C 1
ATOM 1685 O O . MET A 1 215 ? 9.810 16.717 25.310 1.00 79.69 215 MET A O 1
ATOM 1689 N N . ARG A 1 216 ? 10.315 14.547 25.647 1.00 82.44 216 ARG A N 1
ATOM 1690 C CA . ARG A 1 216 ? 11.276 14.739 26.742 1.00 82.44 216 ARG A CA 1
ATOM 1691 C C . ARG A 1 216 ? 12.443 15.635 26.329 1.00 82.44 216 ARG A C 1
ATOM 1693 O O . ARG A 1 216 ? 12.824 16.517 27.087 1.00 82.44 216 ARG A O 1
ATOM 1700 N N . TYR A 1 217 ? 12.974 15.449 25.118 1.00 83.25 217 TYR A N 1
ATOM 1701 C CA . TYR A 1 217 ? 14.046 16.297 24.586 1.00 83.25 217 TYR A CA 1
ATOM 1702 C C . TYR A 1 217 ? 13.611 17.759 24.397 1.00 83.25 217 TYR A C 1
ATOM 1704 O O . TYR A 1 217 ? 14.369 18.677 24.697 1.00 83.25 217 TYR A O 1
ATOM 1712 N N . LEU A 1 218 ? 12.382 17.987 23.925 1.00 83.50 218 LEU A N 1
ATOM 1713 C CA . LEU A 1 218 ? 11.835 19.332 23.718 1.00 83.50 218 LEU A CA 1
ATOM 1714 C C . LEU A 1 218 ? 11.223 19.947 24.993 1.00 83.50 218 LEU A C 1
ATOM 1716 O O . LEU A 1 218 ? 10.873 21.130 24.992 1.00 83.50 218 LEU A O 1
ATOM 1720 N N . GLY A 1 219 ? 11.109 19.171 26.074 1.00 83.44 219 GLY A N 1
ATOM 1721 C CA . GLY A 1 219 ? 10.457 19.573 27.322 1.00 83.44 219 GLY A CA 1
ATOM 1722 C C . GLY A 1 219 ? 8.939 19.731 27.192 1.00 83.44 219 GLY A C 1
ATOM 1723 O O . GLY A 1 219 ? 8.357 20.578 27.857 1.00 83.44 219 GLY A O 1
ATOM 1724 N N . ILE A 1 220 ? 8.306 18.965 26.302 1.00 85.12 220 ILE A N 1
ATOM 1725 C CA . ILE A 1 220 ? 6.860 18.992 26.054 1.00 85.12 220 ILE A CA 1
ATOM 1726 C C . ILE A 1 220 ? 6.228 17.808 26.782 1.00 85.12 220 ILE A C 1
ATOM 1728 O O . ILE A 1 220 ? 6.769 16.706 26.755 1.00 85.12 220 ILE A O 1
ATOM 1732 N N . LYS A 1 221 ? 5.062 18.017 27.393 1.00 82.25 221 LYS A N 1
ATOM 1733 C CA . LYS A 1 221 ? 4.271 16.961 28.035 1.00 82.25 221 LYS A CA 1
ATOM 1734 C C . LYS A 1 221 ? 2.906 16.862 27.371 1.00 82.25 221 LYS A C 1
ATOM 1736 O O . LYS A 1 221 ? 2.363 17.875 26.930 1.00 82.25 221 LYS A O 1
ATOM 1741 N N . GLN A 1 222 ? 2.348 15.663 27.281 1.00 84.25 222 GLN A N 1
ATOM 1742 C CA . GLN A 1 222 ? 0.982 15.466 26.807 1.00 84.25 222 GLN A CA 1
ATOM 1743 C C . GLN A 1 222 ? 0.089 15.088 27.984 1.00 84.25 222 GLN A C 1
ATOM 1745 O O . GLN A 1 222 ? 0.379 14.126 28.684 1.00 84.25 222 GLN A O 1
ATOM 1750 N N . LEU A 1 223 ? -1.005 15.818 28.170 1.00 83.44 223 LEU A N 1
ATOM 1751 C CA . LEU A 1 223 ? -1.993 15.562 29.210 1.00 83.44 223 LEU A CA 1
ATOM 1752 C C . LEU A 1 223 ? -3.172 14.785 28.614 1.00 83.44 223 LEU A C 1
ATOM 1754 O O . LEU A 1 223 ? -3.709 15.160 27.568 1.00 83.44 223 LEU A O 1
ATOM 1758 N N . SER A 1 224 ? -3.550 13.678 29.238 1.00 80.12 224 SER A N 1
ATOM 1759 C CA . SER A 1 224 ? -4.644 12.806 28.810 1.00 80.12 224 SER A CA 1
ATOM 1760 C C . SER A 1 224 ? -5.743 12.797 29.858 1.00 80.12 224 SER A C 1
ATOM 1762 O O . SER A 1 224 ? -5.496 12.419 30.993 1.00 80.12 224 SER A O 1
ATOM 1764 N N . VAL A 1 225 ? -6.946 13.213 29.470 1.00 79.94 225 VAL A N 1
ATOM 1765 C CA . VAL A 1 225 ? -8.125 13.231 30.340 1.00 79.94 225 VAL A CA 1
ATOM 1766 C C . VAL A 1 225 ? -8.888 11.925 30.169 1.00 79.94 225 VAL A C 1
ATOM 1768 O O . VAL A 1 225 ? -9.323 11.623 29.053 1.00 79.94 225 VAL A O 1
ATOM 1771 N N . GLU A 1 226 ? -9.080 11.190 31.257 1.00 77.06 226 GLU A N 1
ATOM 1772 C CA . GLU A 1 226 ? -9.888 9.971 31.310 1.00 77.06 226 GLU A CA 1
ATOM 1773 C C . GLU A 1 226 ? -11.161 10.205 32.125 1.00 77.06 226 GLU A C 1
ATOM 1775 O O . GLU A 1 226 ? -11.155 10.959 33.102 1.00 77.06 226 GLU A O 1
ATOM 1780 N N . THR A 1 227 ? -12.270 9.593 31.703 1.00 74.44 227 THR A N 1
ATOM 1781 C CA . THR A 1 227 ? -13.571 9.741 32.366 1.00 74.44 227 THR A CA 1
ATOM 1782 C C . THR A 1 227 ? -14.225 8.404 32.675 1.00 74.44 227 THR A C 1
ATOM 1784 O O . THR A 1 227 ? -14.114 7.465 31.888 1.00 74.44 227 THR A O 1
ATOM 1787 N N . ALA A 1 228 ? -14.968 8.342 33.782 1.00 58.44 228 ALA A N 1
ATOM 1788 C CA . ALA A 1 228 ? -15.735 7.161 34.173 1.00 58.44 228 ALA A CA 1
ATOM 1789 C C . ALA A 1 228 ? -16.833 6.837 33.143 1.00 58.44 228 ALA A C 1
ATOM 1791 O O . ALA A 1 228 ? -17.531 7.735 32.675 1.00 58.44 228 ALA A O 1
ATOM 1792 N N . GLY A 1 229 ? -17.018 5.550 32.826 1.00 45.88 229 GLY A N 1
ATOM 1793 C CA . GLY A 1 229 ? -18.119 5.075 31.975 1.00 45.88 229 GLY A CA 1
ATOM 1794 C C . GLY A 1 229 ? -17.946 5.324 30.472 1.00 45.88 229 GLY A C 1
ATOM 1795 O O . GLY A 1 229 ? -18.926 5.317 29.729 1.00 45.88 229 GLY A O 1
ATOM 1796 N N . GLN A 1 230 ? -16.719 5.566 30.003 1.00 45.28 230 GLN A N 1
ATOM 1797 C CA . GLN A 1 230 ? -16.450 5.829 28.593 1.00 45.28 230 GLN A CA 1
ATOM 1798 C C . GLN A 1 230 ? -16.340 4.520 27.784 1.00 45.28 230 GLN A C 1
ATOM 1800 O O . GLN A 1 230 ? -15.417 3.740 27.980 1.00 45.28 230 GLN A O 1
ATOM 1805 N N . SER A 1 231 ? -17.245 4.315 26.822 1.00 37.91 231 SER A N 1
ATOM 1806 C CA . SER A 1 231 ? -17.279 3.148 25.916 1.00 37.91 231 SER A CA 1
ATOM 1807 C C . SER A 1 231 ? -16.420 3.294 24.647 1.00 37.91 231 SER A C 1
ATOM 1809 O O . SER A 1 231 ? -16.447 2.436 23.770 1.00 37.91 231 SER A O 1
ATOM 1811 N N . SER A 1 232 ? -15.662 4.389 24.515 1.00 38.78 232 SER A N 1
ATOM 1812 C CA . SER A 1 232 ? -14.800 4.677 23.359 1.00 38.78 232 SER A CA 1
ATOM 1813 C C . SER A 1 232 ? -13.324 4.639 23.747 1.00 38.78 232 SER A C 1
ATOM 1815 O O . SER A 1 232 ? -12.957 5.239 24.757 1.00 38.78 232 SER A O 1
ATOM 1817 N N . THR A 1 233 ? -12.467 4.059 22.912 1.00 38.00 233 THR A N 1
ATOM 1818 C CA . THR A 1 233 ? -11.065 3.834 23.269 1.00 38.00 233 THR A CA 1
ATOM 1819 C C . THR A 1 233 ? -10.181 5.075 23.337 1.00 38.00 233 THR A C 1
ATOM 1821 O O . THR A 1 233 ? -10.137 5.894 22.414 1.00 38.00 233 THR A O 1
ATOM 1824 N N . GLY A 1 234 ? -9.355 5.124 24.384 1.00 44.28 234 GLY A N 1
ATOM 1825 C CA . GLY A 1 234 ? -8.349 6.145 24.624 1.00 44.28 234 GLY A CA 1
ATOM 1826 C C . GLY A 1 234 ? -8.902 7.301 25.460 1.00 44.28 234 GLY A C 1
ATOM 1827 O O . GLY A 1 234 ? -10.117 7.461 25.585 1.00 44.28 234 GLY A O 1
ATOM 1828 N N . PRO A 1 235 ? -8.022 8.144 26.022 1.00 43.16 235 PRO A N 1
ATOM 1829 C CA . PRO A 1 235 ? -8.448 9.281 26.827 1.00 43.16 235 PRO A CA 1
ATOM 1830 C C . PRO A 1 235 ? -9.384 10.182 26.020 1.00 43.16 235 PRO A C 1
ATOM 1832 O O . PRO A 1 235 ? -9.092 10.530 24.866 1.00 43.16 235 PRO A O 1
ATOM 1835 N N . LEU A 1 236 ? -10.502 10.572 26.639 1.00 62.78 236 LEU A N 1
ATOM 1836 C CA . LEU A 1 236 ? -11.554 11.412 26.065 1.00 62.78 236 LEU A CA 1
ATOM 1837 C C . LEU A 1 236 ? -10.981 12.644 25.357 1.00 62.78 236 LEU A C 1
ATOM 1839 O O . LEU A 1 236 ? -11.480 13.061 24.298 1.00 62.78 236 LEU A O 1
ATOM 1843 N N . VAL A 1 237 ? -9.908 13.196 25.930 1.00 72.19 237 VAL A N 1
ATOM 1844 C CA . VAL A 1 237 ? -9.157 14.326 25.399 1.00 72.19 237 VAL A CA 1
ATOM 1845 C C . VAL A 1 237 ? -7.650 14.114 25.595 1.00 72.19 237 VAL A C 1
ATOM 1847 O O . VAL A 1 237 ? -7.192 13.850 26.700 1.00 72.19 237 VAL A O 1
ATOM 1850 N N . LYS A 1 238 ? -6.863 14.304 24.526 1.00 78.00 238 LYS A N 1
ATOM 1851 C CA . LYS A 1 238 ? -5.395 14.442 24.575 1.00 78.00 238 LYS A CA 1
ATOM 1852 C C . LYS A 1 238 ? -5.023 15.894 24.290 1.00 78.00 238 LYS A C 1
ATOM 1854 O O . LYS A 1 238 ? -5.388 16.421 23.238 1.00 78.00 238 LYS A O 1
ATOM 1859 N N . LEU A 1 239 ? -4.295 16.513 25.207 1.00 78.88 239 LEU A N 1
ATOM 1860 C CA . LEU A 1 239 ? -3.810 17.885 25.137 1.00 78.88 239 LEU A CA 1
ATOM 1861 C C . LEU A 1 239 ? -2.285 17.861 25.058 1.00 78.88 239 LEU A C 1
ATOM 1863 O O . LEU A 1 239 ? -1.604 17.567 26.038 1.00 78.88 239 LEU A O 1
ATOM 1867 N N . LEU A 1 240 ? -1.734 18.135 23.880 1.00 81.62 240 LEU A N 1
ATOM 1868 C CA . LEU A 1 240 ? -0.288 18.161 23.683 1.00 81.62 240 LEU A CA 1
ATOM 1869 C C . LEU A 1 240 ? 0.272 19.525 24.092 1.00 81.62 240 LEU A C 1
ATOM 1871 O O . LEU A 1 240 ? -0.211 20.535 23.603 1.00 81.62 240 LEU A O 1
ATOM 1875 N N . GLY A 1 241 ? 1.300 19.537 24.943 1.00 77.81 241 GLY A N 1
ATOM 1876 C CA . GLY A 1 241 ? 2.121 20.701 25.280 1.00 77.81 241 GLY A CA 1
ATOM 1877 C C . GLY A 1 241 ? 1.439 21.787 26.103 1.00 77.81 241 GLY A C 1
ATOM 1878 O O . GLY A 1 241 ? 1.713 22.963 25.887 1.00 77.81 241 GLY A O 1
ATOM 1879 N N . VAL A 1 242 ? 0.582 21.405 27.050 1.00 81.56 242 VAL A N 1
ATOM 1880 C CA . VAL A 1 242 ? 0.086 22.328 28.084 1.00 81.56 242 VAL A CA 1
ATOM 1881 C C . VAL A 1 242 ? 1.272 22.823 28.924 1.00 81.56 242 VAL A C 1
ATOM 1883 O O . VAL A 1 242 ? 2.060 22.011 29.415 1.00 81.56 242 VAL A O 1
ATOM 1886 N N . ILE A 1 243 ? 1.416 24.143 29.066 1.00 77.12 243 ILE A N 1
ATOM 1887 C CA . ILE A 1 243 ? 2.450 24.770 29.903 1.00 77.12 243 ILE A CA 1
ATOM 1888 C C . ILE A 1 243 ? 2.177 24.405 31.366 1.00 77.12 243 ILE A C 1
ATOM 1890 O O . ILE A 1 243 ? 1.037 24.493 31.815 1.00 77.12 243 ILE A O 1
ATOM 1894 N N . ASP A 1 244 ? 3.213 23.965 32.084 1.00 73.19 244 ASP A N 1
ATOM 1895 C CA . ASP A 1 244 ? 3.122 23.486 33.470 1.00 73.19 244 ASP A CA 1
ATOM 1896 C C . ASP A 1 244 ? 2.028 22.425 33.673 1.00 73.19 244 ASP A C 1
ATOM 1898 O O . ASP A 1 244 ? 1.234 22.487 34.611 1.00 73.19 244 ASP A O 1
ATOM 1902 N N . ALA A 1 245 ? 1.998 21.421 32.785 1.00 76.69 245 ALA A N 1
ATOM 1903 C CA . ALA A 1 245 ? 0.996 20.350 32.771 1.00 76.69 245 ALA A CA 1
ATOM 1904 C C . ALA A 1 245 ? 0.769 19.669 34.136 1.00 76.69 245 ALA A C 1
ATOM 1906 O O . ALA A 1 245 ? -0.352 19.265 34.425 1.00 76.69 245 ALA A O 1
ATOM 1907 N N . GLU A 1 246 ? 1.800 19.568 34.979 1.00 77.94 246 GLU A N 1
ATOM 1908 C CA . GLU A 1 246 ? 1.685 19.049 36.350 1.00 77.94 246 GLU A CA 1
ATOM 1909 C C . GLU A 1 246 ? 0.873 19.986 37.249 1.00 77.94 246 GLU A C 1
ATOM 1911 O O . GLU A 1 246 ? -0.090 19.552 37.872 1.00 77.94 246 GLU A O 1
ATOM 1916 N N . SER A 1 247 ? 1.182 21.287 37.248 1.00 78.88 247 SER A N 1
ATOM 1917 C CA . SER A 1 247 ? 0.416 22.275 38.013 1.00 78.88 247 SER A CA 1
ATOM 1918 C C . SER A 1 247 ? -1.022 22.386 37.505 1.00 78.88 247 SER A C 1
ATOM 1920 O O . SER A 1 247 ? -1.954 22.460 38.304 1.00 78.88 247 SER A O 1
ATOM 1922 N N . PHE A 1 248 ? -1.218 22.346 36.183 1.00 79.19 248 PHE A N 1
ATOM 1923 C CA . PHE A 1 248 ? -2.545 22.346 35.570 1.00 79.19 248 PHE A CA 1
ATOM 1924 C C . PHE A 1 248 ? -3.354 21.113 35.991 1.00 79.19 248 PHE A C 1
ATOM 1926 O O . PHE A 1 248 ? -4.490 21.248 36.443 1.00 79.19 248 PHE A O 1
ATOM 1933 N N . ARG A 1 249 ? -2.760 19.915 35.911 1.00 81.44 249 ARG A N 1
ATOM 1934 C CA . ARG A 1 249 ? -3.373 18.664 36.376 1.00 81.44 249 ARG A CA 1
ATOM 1935 C C . ARG A 1 249 ? -3.788 18.758 37.839 1.00 81.44 249 ARG A C 1
ATOM 1937 O O . ARG A 1 249 ? -4.930 18.445 38.168 1.00 81.44 249 ARG A O 1
ATOM 1944 N N . ASP A 1 250 ? -2.870 19.175 38.704 1.00 81.56 250 ASP A N 1
ATOM 1945 C CA . ASP A 1 250 ? -3.096 19.191 40.145 1.00 81.56 250 ASP A CA 1
ATOM 1946 C C . ASP A 1 250 ? -4.229 20.167 40.512 1.00 81.56 250 ASP A C 1
ATOM 1948 O O . ASP A 1 250 ? -5.052 19.867 41.377 1.00 81.56 250 ASP A O 1
ATOM 1952 N N . GLN A 1 251 ? -4.345 21.296 39.805 1.00 81.12 251 GLN A N 1
ATOM 1953 C CA . GLN A 1 251 ? -5.447 22.249 39.975 1.00 81.12 251 GLN A CA 1
ATOM 1954 C C . GLN A 1 251 ? -6.796 21.688 39.498 1.00 81.12 251 GLN A C 1
ATOM 1956 O O . GLN A 1 251 ? -7.806 21.862 40.186 1.00 81.12 251 GLN A O 1
ATOM 1961 N N . VAL A 1 252 ? -6.817 20.965 38.373 1.00 81.4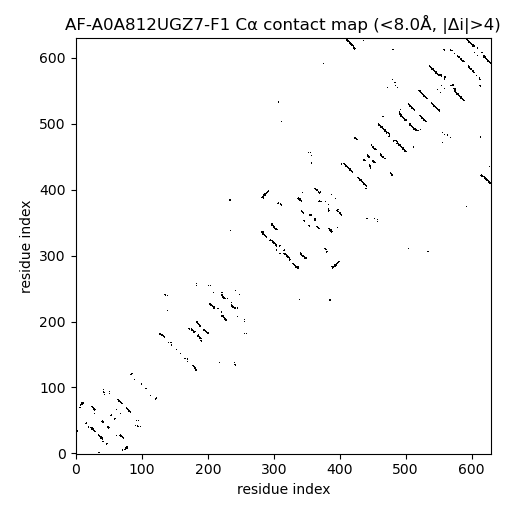4 252 VAL A N 1
ATOM 1962 C CA . VAL A 1 252 ? -8.025 20.287 37.869 1.00 81.44 252 VAL A CA 1
ATOM 1963 C C . VAL A 1 252 ? -8.494 19.206 38.854 1.00 81.44 252 VAL A C 1
ATOM 1965 O O . VAL A 1 252 ? -9.681 19.142 39.182 1.00 81.44 252 VAL A O 1
ATOM 1968 N N . LEU A 1 253 ? -7.571 18.401 39.395 1.00 80.25 253 LEU A N 1
ATOM 1969 C CA . LEU A 1 253 ? -7.879 17.369 40.393 1.00 80.25 253 LEU A CA 1
ATOM 1970 C C . LEU A 1 253 ? -8.368 17.966 41.719 1.00 80.25 253 LEU A C 1
ATOM 1972 O O . LEU A 1 253 ? -9.359 17.498 42.278 1.00 80.25 253 LEU A O 1
ATOM 1976 N N . GLN A 1 254 ? -7.737 19.039 42.204 1.00 82.38 254 GLN A N 1
ATOM 1977 C CA . GLN A 1 254 ? -8.189 19.735 43.413 1.00 82.38 254 GLN A CA 1
ATOM 1978 C C . GLN A 1 254 ? -9.601 20.310 43.257 1.00 82.38 254 GLN A C 1
ATOM 1980 O O . GLN A 1 254 ? -10.392 20.258 44.202 1.00 82.38 254 GLN A O 1
ATOM 1985 N N . GLN A 1 255 ? -9.933 20.853 42.082 1.00 80.62 255 GLN A N 1
ATOM 1986 C CA . GLN A 1 255 ? -11.273 21.369 41.809 1.00 80.62 255 GLN A CA 1
ATOM 1987 C C . GLN A 1 255 ? -12.311 20.239 41.752 1.00 80.62 255 GLN A C 1
ATOM 1989 O O . GLN A 1 255 ? -13.371 20.360 42.368 1.00 80.62 255 GLN A O 1
ATOM 1994 N N . ARG A 1 256 ? -11.988 19.108 41.109 1.00 81.19 256 ARG A N 1
ATOM 1995 C CA . ARG A 1 256 ? -12.822 17.895 41.152 1.00 81.19 256 ARG A CA 1
ATOM 1996 C C . ARG A 1 256 ? -13.078 17.441 42.589 1.00 81.19 256 ARG A C 1
ATOM 1998 O O . ARG A 1 256 ? -14.221 17.182 42.959 1.00 81.19 256 ARG A O 1
ATOM 2005 N N . ASP A 1 257 ? -12.036 17.345 43.408 1.00 78.19 257 ASP A N 1
ATOM 2006 C CA . ASP A 1 257 ? -12.160 16.841 44.777 1.00 78.19 257 ASP A CA 1
ATOM 2007 C C . ASP A 1 257 ? -12.988 17.786 45.666 1.00 78.19 257 ASP A C 1
ATOM 2009 O O . ASP A 1 257 ? -13.722 17.322 46.542 1.00 78.19 257 ASP A O 1
ATOM 2013 N N . LYS A 1 258 ? -12.938 19.105 45.419 1.00 78.69 258 LYS A N 1
ATOM 2014 C CA . LYS A 1 258 ? -13.842 20.082 46.054 1.00 78.69 258 LYS A CA 1
ATOM 2015 C C . LYS A 1 258 ? -15.303 19.834 45.672 1.00 78.69 258 LYS A C 1
ATOM 2017 O O . LYS A 1 258 ? -16.155 19.780 46.558 1.00 78.69 258 LYS A O 1
ATOM 2022 N N . LEU A 1 259 ? -15.594 19.622 44.387 1.00 70.75 259 LEU A N 1
ATOM 2023 C CA . LEU A 1 259 ? -16.949 19.303 43.920 1.00 70.75 259 LEU A CA 1
ATOM 2024 C C . LEU A 1 259 ? -17.459 18.000 44.549 1.00 70.75 259 LEU A C 1
ATOM 2026 O O . LEU A 1 259 ? -18.566 17.960 45.080 1.00 70.75 259 LEU A O 1
ATOM 2030 N N . ARG A 1 260 ? -16.613 16.965 44.600 1.00 67.50 260 ARG A N 1
ATOM 2031 C CA . ARG A 1 260 ? -16.961 15.652 45.163 1.00 67.50 260 ARG A CA 1
ATOM 2032 C C . ARG A 1 260 ? -17.195 15.696 46.679 1.00 67.50 260 ARG A C 1
ATOM 2034 O O . ARG A 1 260 ? -18.118 15.054 47.172 1.00 67.50 260 ARG A O 1
ATOM 2041 N N . LYS A 1 261 ? -16.426 16.506 47.420 1.00 57.34 261 LYS A N 1
ATOM 2042 C CA . LYS A 1 261 ? -16.624 16.738 48.868 1.00 57.34 261 LYS A CA 1
ATOM 2043 C C . LYS A 1 261 ? -17.913 17.491 49.199 1.00 57.34 261 LYS A C 1
ATOM 2045 O O . LYS A 1 261 ? -18.438 17.314 50.291 1.00 57.34 261 LYS A O 1
ATOM 2050 N N . THR A 1 262 ? -18.442 18.287 48.271 1.00 53.78 262 THR A N 1
ATOM 2051 C CA . THR A 1 262 ? -19.714 19.006 48.465 1.00 53.78 262 THR A CA 1
ATOM 2052 C C . THR A 1 262 ? -20.926 18.063 48.356 1.00 53.78 262 THR A C 1
ATOM 2054 O O . THR A 1 262 ? -21.993 18.368 48.876 1.00 53.78 262 THR A O 1
ATOM 2057 N N . VAL A 1 263 ? -20.753 16.894 47.724 1.00 50.41 263 VAL A N 1
ATOM 2058 C CA . VAL A 1 263 ? -21.803 15.886 47.472 1.00 50.41 263 VAL A CA 1
ATOM 2059 C C . VAL A 1 263 ? -21.785 14.734 48.495 1.00 50.41 263 VAL A C 1
ATOM 2061 O O . VAL A 1 263 ? -22.732 13.957 48.565 1.00 50.41 263 VAL A O 1
ATOM 2064 N N . HIS A 1 264 ? -20.732 14.593 49.307 1.00 47.41 264 HIS A N 1
ATOM 2065 C CA . HIS A 1 264 ? -20.568 13.485 50.263 1.00 47.41 264 HIS A CA 1
ATOM 2066 C C . HIS A 1 264 ? -20.185 13.987 51.664 1.00 47.41 264 HIS A C 1
ATOM 2068 O O . HIS A 1 264 ? -19.076 13.765 52.151 1.00 47.41 264 HIS A O 1
ATOM 2074 N N . SER A 1 265 ? -21.124 14.654 52.335 1.00 35.16 265 SER A N 1
ATOM 2075 C CA . SER A 1 265 ? -21.074 14.885 53.781 1.00 35.16 265 SER A CA 1
ATOM 2076 C C . SER A 1 265 ? -22.074 13.970 54.497 1.00 35.16 265 SER A C 1
ATOM 2078 O O . SER A 1 265 ? -23.142 14.429 54.875 1.00 35.16 265 SER A O 1
ATOM 2080 N N . ASP A 1 266 ? -21.725 12.687 54.651 1.00 29.84 266 ASP A N 1
ATOM 2081 C CA . ASP A 1 266 ? -22.251 11.791 55.698 1.00 29.84 266 ASP A CA 1
ATOM 2082 C C . ASP A 1 266 ? -21.265 10.619 55.954 1.00 29.84 266 ASP A C 1
ATOM 2084 O O . ASP A 1 266 ? -21.407 9.532 55.411 1.00 29.84 266 ASP A O 1
ATOM 2088 N N . THR A 1 267 ? -20.262 10.902 56.809 1.00 28.91 267 THR A N 1
ATOM 2089 C CA . THR A 1 267 ? -19.548 10.041 57.809 1.00 28.91 267 THR A CA 1
ATOM 2090 C C . THR A 1 267 ? -18.842 8.706 57.378 1.00 28.91 267 THR A C 1
ATOM 2092 O O . THR A 1 267 ? -19.089 8.176 56.306 1.00 28.91 267 THR A O 1
ATOM 2095 N N . PRO A 1 268 ? -17.848 8.176 58.143 1.00 37.59 268 PRO A N 1
ATOM 2096 C CA . PRO A 1 268 ? -16.462 8.085 57.656 1.00 37.59 268 PRO A CA 1
ATOM 2097 C C . PRO A 1 268 ? -15.697 6.749 57.905 1.00 37.59 268 PRO A C 1
ATOM 2099 O O . PRO A 1 268 ? -16.032 5.949 58.768 1.00 37.59 268 PRO A O 1
ATOM 2102 N N . LEU A 1 269 ? -14.592 6.612 57.157 1.00 32.72 269 LEU A N 1
ATOM 2103 C CA . LEU A 1 269 ? -13.248 6.056 57.456 1.00 32.72 269 LEU A CA 1
ATOM 2104 C C . LEU A 1 269 ? -13.044 4.809 58.350 1.00 32.72 269 LEU A C 1
ATOM 2106 O O . LEU A 1 269 ? -13.258 4.833 59.559 1.00 32.72 269 LEU A O 1
ATOM 2110 N N . GLY A 1 270 ? -12.327 3.835 57.771 1.00 26.86 270 GLY A N 1
ATOM 2111 C CA . GLY A 1 270 ? -11.416 2.917 58.465 1.00 26.86 270 GLY A CA 1
ATOM 2112 C C . GLY A 1 270 ? -10.251 2.497 57.549 1.00 26.86 270 GLY A C 1
ATOM 2113 O O . GLY A 1 270 ? -10.485 1.899 56.505 1.00 26.86 270 GLY A O 1
ATOM 2114 N N . ALA A 1 271 ? -9.019 2.865 57.923 1.00 28.47 271 ALA A N 1
ATOM 2115 C CA . ALA A 1 271 ? -7.735 2.454 57.321 1.00 28.47 271 ALA A CA 1
ATOM 2116 C C . ALA A 1 271 ? -7.376 0.996 57.740 1.00 28.47 271 ALA A C 1
ATOM 2118 O O . ALA A 1 271 ? -8.021 0.478 58.645 1.00 28.47 271 ALA A O 1
ATOM 2119 N N . SER A 1 272 ? -6.401 0.254 57.192 1.00 27.28 272 SER A N 1
ATOM 2120 C CA . SER A 1 272 ? -5.029 0.606 56.776 1.00 27.28 272 SER A CA 1
ATOM 2121 C C . SER A 1 272 ? -4.273 -0.590 56.143 1.00 27.28 272 SER A C 1
ATOM 2123 O O . SER A 1 272 ? -4.588 -1.723 56.496 1.00 27.28 272 SER A O 1
ATOM 2125 N N . ALA A 1 273 ? -3.191 -0.262 55.408 1.00 29.59 273 ALA A N 1
ATOM 2126 C CA . ALA A 1 273 ? -1.872 -0.935 55.287 1.00 29.59 273 ALA A CA 1
ATOM 2127 C C .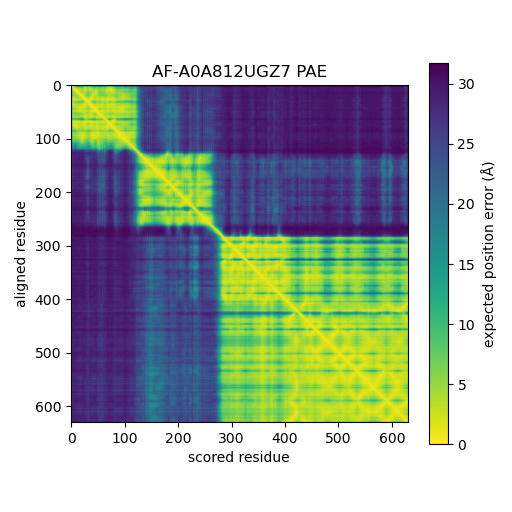 ALA A 1 273 ? -1.807 -2.323 54.600 1.00 29.59 273 ALA A C 1
ATOM 2129 O O . ALA A 1 273 ? -2.400 -3.280 55.078 1.00 29.59 273 ALA A O 1
ATOM 2130 N N . GLU A 1 274 ? -1.255 -2.428 53.384 1.00 30.53 274 GLU A N 1
ATOM 2131 C CA . GLU A 1 274 ? 0.176 -2.498 52.972 1.00 30.53 274 GLU A CA 1
ATOM 2132 C C . GLU A 1 274 ? 0.647 -3.953 52.814 1.00 30.53 274 GLU A C 1
ATOM 2134 O O . GLU A 1 274 ? 0.667 -4.700 53.783 1.00 30.53 274 GLU A O 1
ATOM 2139 N N . ASP A 1 275 ? 1.056 -4.315 51.593 1.00 28.48 275 ASP A N 1
ATOM 2140 C CA . ASP A 1 275 ? 2.216 -5.181 51.344 1.00 28.48 275 ASP A CA 1
ATOM 2141 C C . ASP A 1 275 ? 2.682 -5.012 49.884 1.00 28.48 275 ASP A C 1
ATOM 2143 O O . ASP A 1 275 ? 1.942 -5.249 48.927 1.00 28.48 275 ASP A O 1
ATOM 2147 N N . GLU A 1 276 ? 3.928 -4.567 49.718 1.00 29.30 276 GLU A N 1
ATOM 2148 C CA . GLU A 1 276 ? 4.672 -4.595 48.459 1.00 29.30 276 GLU A CA 1
ATOM 2149 C C . GLU A 1 276 ? 5.267 -5.998 48.253 1.00 29.30 276 GLU A C 1
ATOM 2151 O O . GLU A 1 276 ? 5.787 -6.592 49.196 1.00 29.30 276 GLU A O 1
ATOM 2156 N N . THR A 1 277 ? 5.263 -6.518 47.019 1.00 28.27 277 THR A N 1
ATOM 2157 C CA . THR A 1 277 ? 6.464 -6.892 46.228 1.00 28.27 277 THR A CA 1
ATOM 2158 C C . THR A 1 277 ? 6.087 -7.895 45.124 1.00 28.27 277 THR A C 1
ATOM 2160 O O . THR A 1 277 ? 6.044 -9.097 45.364 1.00 28.27 277 THR A O 1
ATOM 2163 N N . GLN A 1 278 ? 5.883 -7.412 43.895 1.00 29.30 278 GLN A N 1
ATOM 2164 C CA . GLN A 1 278 ? 6.362 -7.985 42.620 1.00 29.30 278 GLN A CA 1
ATOM 2165 C C . GLN A 1 278 ? 5.717 -7.198 41.473 1.00 29.30 278 GLN A C 1
ATOM 2167 O O . GLN A 1 278 ? 4.520 -6.939 41.500 1.00 29.30 278 GLN A O 1
ATOM 2172 N N . LEU A 1 279 ? 6.508 -6.817 40.465 1.00 36.19 279 LEU A N 1
ATOM 2173 C CA . LEU A 1 279 ? 6.027 -6.267 39.193 1.00 36.19 279 LEU A CA 1
ATOM 2174 C C . LEU A 1 279 ? 5.182 -7.327 38.457 1.00 36.19 279 LEU A C 1
ATOM 2176 O O . LEU A 1 279 ? 5.658 -7.996 37.543 1.00 36.19 279 LEU A O 1
ATOM 2180 N N . GLN A 1 280 ? 3.936 -7.507 38.884 1.00 36.84 280 GLN A N 1
ATOM 2181 C CA . GLN A 1 280 ? 2.866 -8.048 38.064 1.00 36.84 280 GLN A CA 1
ATOM 2182 C C . GLN A 1 280 ? 2.193 -6.852 37.403 1.00 36.84 280 GLN A C 1
ATOM 2184 O O . GLN A 1 280 ? 1.645 -5.989 38.081 1.00 36.84 280 GLN A O 1
ATOM 2189 N N . ILE A 1 281 ? 2.243 -6.796 36.072 1.00 47.59 281 ILE A N 1
ATOM 2190 C CA . ILE A 1 281 ? 1.204 -6.095 35.318 1.00 47.59 281 ILE A CA 1
ATOM 2191 C C . ILE A 1 281 ? -0.087 -6.780 35.763 1.00 47.59 281 ILE A C 1
ATOM 2193 O O . ILE A 1 281 ? -0.224 -7.985 35.544 1.00 47.59 281 ILE A O 1
ATOM 2197 N N . LEU A 1 282 ? -0.944 -6.075 36.499 1.00 52.34 282 LEU A N 1
ATOM 2198 C CA . LEU A 1 282 ? -2.150 -6.670 37.059 1.00 52.34 282 LEU A CA 1
ATOM 2199 C C . LEU A 1 282 ? -2.993 -7.218 35.904 1.00 52.34 282 LEU A C 1
ATOM 2201 O O . LEU A 1 282 ? -3.349 -6.503 34.968 1.00 52.34 282 LEU A O 1
ATOM 2205 N N . ALA A 1 283 ? -3.204 -8.530 35.941 1.00 58.78 283 ALA A N 1
ATOM 2206 C CA . ALA A 1 283 ? -3.935 -9.280 34.939 1.00 58.78 283 ALA A CA 1
ATOM 2207 C C . ALA A 1 283 ? -5.405 -8.842 34.955 1.00 58.78 283 ALA A C 1
ATOM 2209 O O . ALA A 1 283 ? -6.055 -8.871 35.996 1.00 58.78 283 ALA A O 1
ATOM 2210 N N . ALA A 1 284 ? -5.915 -8.439 33.799 1.00 81.00 284 ALA A N 1
ATOM 2211 C CA . ALA A 1 284 ? -7.329 -8.162 33.583 1.00 81.00 284 ALA A CA 1
ATOM 2212 C C . ALA A 1 284 ? -7.949 -9.261 32.718 1.00 81.00 284 ALA A C 1
ATOM 2214 O O . ALA A 1 284 ? -7.224 -10.006 32.056 1.00 81.00 284 ALA A O 1
ATOM 2215 N N . ASP A 1 285 ? -9.273 -9.341 32.672 1.00 90.50 285 ASP A N 1
ATOM 2216 C CA . ASP A 1 285 ? -9.960 -10.338 31.853 1.00 90.50 285 ASP A CA 1
ATOM 2217 C C . ASP A 1 285 ? -10.770 -9.652 30.747 1.00 90.50 285 ASP A C 1
ATOM 2219 O O . ASP A 1 285 ? -11.277 -8.543 30.914 1.00 90.50 285 ASP A O 1
ATOM 2223 N N . ILE A 1 286 ? -10.911 -10.303 29.593 1.00 92.38 286 ILE A N 1
ATOM 2224 C CA . ILE A 1 286 ? -11.791 -9.838 28.516 1.00 92.38 286 ILE A CA 1
ATOM 2225 C C . ILE A 1 286 ? -12.854 -10.894 28.262 1.00 92.38 286 ILE A C 1
ATOM 2227 O O . ILE A 1 286 ? -12.549 -12.046 27.964 1.00 92.38 286 ILE A O 1
ATOM 2231 N N . SER A 1 287 ? -14.108 -10.480 28.340 1.00 93.81 287 SER A N 1
ATOM 2232 C CA . SER A 1 287 ? -15.277 -11.291 28.041 1.00 93.81 287 SER A CA 1
ATOM 2233 C C . SER A 1 287 ? -15.785 -10.907 26.649 1.00 93.81 287 SER A C 1
ATOM 2235 O O . SER A 1 287 ? -16.152 -9.764 26.393 1.00 93.81 287 SER A O 1
ATOM 2237 N N . VAL A 1 288 ? -15.714 -11.844 25.703 1.00 93.94 288 VAL A N 1
ATOM 2238 C CA . VAL A 1 288 ? -16.027 -11.619 24.288 1.00 93.94 288 VAL A CA 1
ATOM 2239 C C . VAL A 1 288 ? -17.322 -12.322 23.920 1.00 93.94 288 VAL A C 1
ATOM 2241 O O . VAL A 1 288 ? -17.383 -13.554 23.896 1.00 93.94 288 VAL A O 1
ATOM 2244 N N . THR A 1 289 ? -18.337 -11.549 23.563 1.00 92.25 289 THR A N 1
ATOM 2245 C CA . THR A 1 289 ? -19.571 -12.059 22.969 1.00 92.25 289 THR A CA 1
ATOM 2246 C C . THR A 1 289 ? -19.428 -12.063 21.449 1.00 92.25 289 THR A C 1
ATOM 2248 O O . THR A 1 289 ? -19.130 -11.047 20.816 1.00 92.25 289 THR A O 1
ATOM 2251 N N . MET A 1 290 ? -19.587 -13.244 20.853 1.00 89.12 290 MET A N 1
ATOM 2252 C CA . MET A 1 290 ? -19.351 -13.455 19.426 1.00 89.12 290 MET A CA 1
ATOM 2253 C C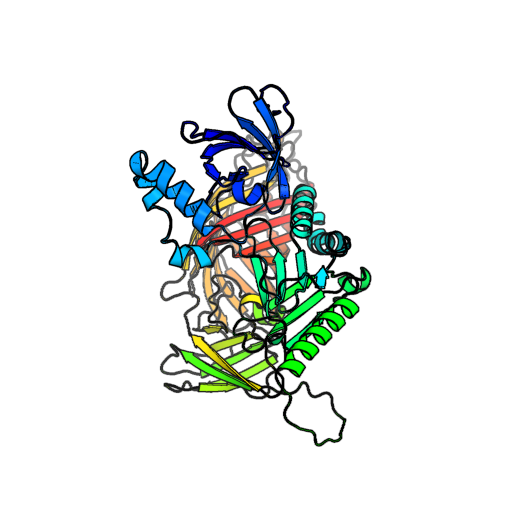 . MET A 1 290 ? -20.650 -13.375 18.627 1.00 89.12 290 MET A C 1
ATOM 2255 O O . MET A 1 290 ? -21.566 -14.164 18.849 1.00 89.12 290 MET A O 1
ATOM 2259 N N . ASN A 1 291 ? -20.678 -12.501 17.621 1.00 85.88 291 ASN A N 1
ATOM 2260 C CA . ASN A 1 291 ? -21.770 -12.383 16.657 1.00 85.88 291 ASN A CA 1
ATOM 2261 C C . ASN A 1 291 ? -21.342 -12.941 15.288 1.00 85.88 291 ASN A C 1
ATOM 2263 O O . ASN A 1 291 ? -20.263 -12.629 14.782 1.00 85.88 291 ASN A O 1
ATOM 2267 N N . GLY A 1 292 ? -22.185 -13.776 14.671 1.00 78.88 292 GLY A N 1
ATOM 2268 C CA . GLY A 1 292 ? -21.933 -14.312 13.324 1.00 78.88 292 GLY A CA 1
ATOM 2269 C C . GLY A 1 292 ? -20.831 -15.378 13.232 1.00 78.88 292 GLY A C 1
ATOM 2270 O O . GLY A 1 292 ? -20.305 -15.614 12.144 1.00 78.88 292 GLY A O 1
ATOM 2271 N N . ALA A 1 293 ? -20.466 -16.025 14.345 1.00 76.00 293 ALA A N 1
ATOM 2272 C CA . ALA A 1 293 ? -19.512 -17.134 14.325 1.00 76.00 293 ALA A CA 1
ATOM 2273 C C . ALA A 1 293 ? -20.063 -18.334 13.516 1.00 76.00 293 ALA A C 1
ATOM 2275 O O . ALA A 1 293 ? -21.264 -18.617 13.577 1.00 76.00 293 ALA A O 1
ATOM 2276 N N . PRO A 1 294 ? -19.217 -19.054 12.757 1.00 78.00 294 PRO A N 1
ATOM 2277 C CA . PRO A 1 294 ? -19.644 -20.233 12.007 1.00 78.00 294 PRO A CA 1
ATOM 2278 C C . PRO A 1 294 ? -20.069 -21.374 12.941 1.00 78.00 294 PRO A C 1
ATOM 2280 O O . PRO A 1 294 ? -19.652 -21.439 14.087 1.00 78.00 294 PRO A O 1
ATOM 2283 N N . GLY A 1 295 ? -20.876 -22.321 12.454 1.00 78.81 295 GLY A N 1
ATOM 2284 C CA . GLY A 1 295 ? -21.385 -23.426 13.286 1.00 78.81 295 GLY A CA 1
ATOM 2285 C C . GLY A 1 295 ? -20.333 -24.448 13.750 1.00 78.81 295 GLY A C 1
ATOM 2286 O O . GLY A 1 295 ? -20.649 -25.316 14.560 1.00 78.81 295 GLY A O 1
ATOM 2287 N N . SER A 1 296 ? -19.105 -24.380 13.233 1.00 82.81 296 SER A N 1
ATOM 2288 C CA . SER A 1 296 ? -17.997 -25.290 13.543 1.00 82.81 296 SER A CA 1
ATOM 2289 C C . SER A 1 296 ? -16.647 -24.628 13.256 1.00 82.81 296 SER A C 1
ATOM 2291 O O . SER A 1 296 ? -16.584 -23.705 12.445 1.00 82.81 296 SER A O 1
ATOM 2293 N N . GLY A 1 297 ? -15.575 -25.136 13.869 1.00 85.75 297 GLY A N 1
ATOM 2294 C CA . GLY A 1 297 ? -14.197 -24.657 13.703 1.00 85.75 297 GLY A CA 1
ATOM 2295 C C . GLY A 1 297 ? -13.537 -24.328 15.043 1.00 85.75 297 GLY A C 1
ATOM 2296 O O . GLY A 1 297 ? -14.158 -24.471 16.105 1.00 85.75 297 GLY A O 1
ATOM 2297 N N . ILE A 1 298 ? -12.284 -23.874 14.997 1.00 91.88 298 ILE A N 1
ATOM 2298 C CA . ILE A 1 298 ? -11.566 -23.365 16.169 1.00 91.88 298 ILE A CA 1
ATOM 2299 C C . ILE A 1 298 ? -11.542 -21.838 16.107 1.00 91.88 298 ILE A C 1
ATOM 2301 O O . ILE A 1 298 ? -11.077 -21.253 15.134 1.00 91.88 298 ILE A O 1
ATOM 2305 N N . LEU A 1 299 ? -12.030 -21.184 17.159 1.00 92.81 299 LEU A N 1
ATOM 2306 C CA . LEU A 1 299 ? -11.813 -19.758 17.364 1.00 92.81 299 LEU A CA 1
ATOM 2307 C C . LEU A 1 299 ? -10.442 -19.550 17.984 1.00 92.81 299 LEU A C 1
ATOM 2309 O O . LEU A 1 299 ? -10.093 -20.173 18.993 1.00 92.81 299 LEU A O 1
ATOM 2313 N N . VAL A 1 300 ? -9.695 -18.631 17.393 1.00 94.75 300 VAL A N 1
ATOM 2314 C CA . VAL A 1 300 ? -8.404 -18.198 17.901 1.00 94.75 300 VAL A CA 1
ATOM 2315 C C . VAL A 1 300 ? -8.500 -16.720 18.239 1.00 94.75 300 VAL A C 1
ATOM 2317 O O . VAL A 1 300 ? -8.632 -15.871 17.359 1.00 94.75 300 VAL A O 1
ATOM 2320 N N . PHE A 1 301 ? -8.455 -16.425 19.532 1.00 94.81 301 PHE A N 1
ATOM 2321 C CA . PHE A 1 301 ? -8.453 -15.077 20.080 1.00 94.81 301 PHE A CA 1
ATOM 2322 C C . PHE A 1 301 ? -7.009 -14.634 20.271 1.00 94.81 301 PHE A C 1
ATOM 2324 O O . PHE A 1 301 ? -6.236 -15.323 20.932 1.00 94.81 301 PHE A O 1
ATOM 2331 N N . GLN A 1 302 ? -6.652 -13.481 19.723 1.00 95.81 302 GLN A N 1
ATOM 2332 C CA . GLN A 1 302 ? -5.330 -12.883 19.829 1.00 95.81 302 GLN A CA 1
ATOM 2333 C C . GLN A 1 302 ? -5.449 -11.472 20.401 1.00 95.81 302 GLN A C 1
ATOM 2335 O O . GLN A 1 302 ? -6.183 -10.635 19.874 1.00 95.81 302 GLN A O 1
ATOM 2340 N N . VAL A 1 303 ? -4.709 -11.209 21.475 1.00 95.62 303 VAL A N 1
ATOM 2341 C CA . VAL A 1 303 ? -4.598 -9.889 22.100 1.00 95.62 303 VAL A CA 1
ATOM 2342 C C . VAL A 1 303 ? -3.257 -9.280 21.715 1.00 95.62 303 VAL A C 1
ATOM 2344 O O . VAL A 1 303 ? -2.209 -9.899 21.898 1.00 95.62 303 VAL A O 1
ATOM 2347 N N . TYR A 1 304 ? -3.288 -8.052 21.215 1.00 93.94 304 TYR A N 1
ATOM 2348 C CA . TYR A 1 304 ? -2.112 -7.277 20.847 1.00 93.94 304 TYR A CA 1
ATOM 2349 C C . TYR A 1 304 ? -1.981 -6.045 21.732 1.00 93.94 304 TYR A C 1
ATOM 2351 O O . TYR A 1 304 ? -2.950 -5.320 21.907 1.00 93.94 304 TYR A O 1
ATOM 2359 N N . ASP A 1 305 ? -0.772 -5.761 22.199 1.00 90.31 305 ASP A N 1
ATOM 2360 C CA . ASP A 1 305 ? -0.393 -4.575 22.986 1.00 90.31 305 ASP A CA 1
ATOM 2361 C C . ASP A 1 305 ? 0.486 -3.594 22.177 1.00 90.31 305 ASP A C 1
ATOM 2363 O O . ASP A 1 305 ? 1.004 -2.600 22.686 1.00 90.31 305 ASP A O 1
ATOM 2367 N N . SER A 1 306 ? 0.682 -3.875 20.883 1.00 86.44 306 SER A N 1
ATOM 2368 C CA . SER A 1 306 ? 1.563 -3.117 19.998 1.00 86.44 306 SER A CA 1
ATOM 2369 C C . SER A 1 306 ? 0.954 -2.918 18.617 1.00 86.44 306 SER A C 1
ATOM 2371 O O . SER A 1 306 ? 0.594 -3.871 17.920 1.00 86.44 306 SER A O 1
ATOM 2373 N N . ALA A 1 307 ? 0.969 -1.670 18.143 1.00 84.50 307 ALA A N 1
ATOM 2374 C CA . ALA A 1 307 ? 0.498 -1.329 16.804 1.00 84.50 307 ALA A CA 1
ATOM 2375 C C . ALA A 1 307 ? 1.272 -2.039 15.681 1.00 84.50 307 ALA A C 1
ATOM 2377 O O . ALA A 1 307 ? 0.703 -2.397 14.649 1.00 84.50 307 ALA A O 1
ATOM 2378 N N . SER A 1 308 ? 2.570 -2.275 15.890 1.00 78.94 308 SER A N 1
ATOM 2379 C CA . SER A 1 308 ? 3.437 -2.943 14.910 1.00 78.94 308 SER A CA 1
ATOM 2380 C C . SER A 1 308 ? 3.218 -4.457 14.822 1.00 78.94 308 SER A C 1
ATOM 2382 O O . SER A 1 308 ? 3.574 -5.070 13.816 1.00 78.94 308 SER A O 1
ATOM 2384 N N . ALA A 1 309 ? 2.696 -5.053 15.894 1.00 85.12 309 ALA A N 1
ATOM 2385 C CA . ALA A 1 309 ? 2.355 -6.465 15.996 1.00 85.12 309 ALA A CA 1
ATOM 2386 C C . ALA A 1 309 ? 0.964 -6.701 15.385 1.00 85.12 309 ALA A C 1
ATOM 2388 O O . ALA A 1 309 ? 0.789 -7.537 14.499 1.00 85.12 309 ALA A O 1
ATOM 2389 N N . PHE A 1 310 ? 0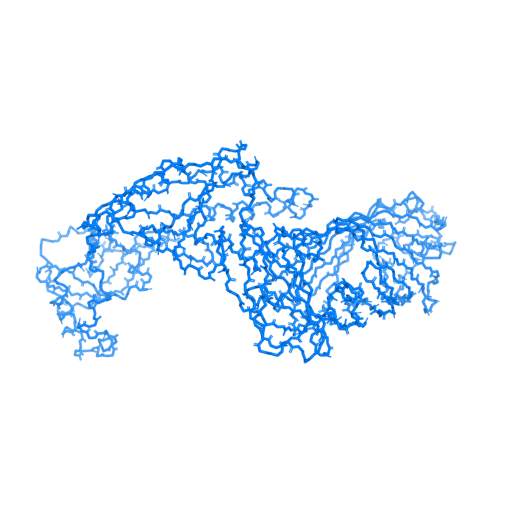.007 -5.847 15.758 1.00 88.62 310 PHE A N 1
ATOM 2390 C CA . PHE A 1 310 ? -1.368 -5.886 15.271 1.00 88.62 310 PHE A CA 1
ATOM 2391 C C . PHE A 1 310 ? -1.493 -5.645 13.760 1.00 88.62 310 PHE A C 1
ATOM 2393 O O . PHE A 1 310 ? -2.216 -6.367 13.081 1.00 88.62 310 PHE A O 1
ATOM 2400 N N . GLY A 1 311 ? -0.754 -4.673 13.208 1.00 81.69 311 GLY A N 1
ATOM 2401 C CA . GLY A 1 311 ? -0.842 -4.291 11.791 1.00 81.69 311 GLY A CA 1
ATOM 2402 C C . GLY A 1 311 ? -0.546 -5.415 10.786 1.00 81.69 311 GLY A C 1
ATOM 2403 O O . GLY A 1 311 ? -0.976 -5.324 9.636 1.00 81.69 311 GLY A O 1
ATOM 2404 N N . ASP A 1 312 ? 0.181 -6.449 11.215 1.00 81.19 312 ASP A N 1
ATOM 2405 C CA . ASP A 1 312 ? 0.581 -7.605 10.400 1.00 81.19 312 ASP A CA 1
ATOM 2406 C C . ASP A 1 312 ? 0.098 -8.946 10.989 1.00 81.19 312 ASP A C 1
ATOM 2408 O O . ASP A 1 312 ? 0.464 -10.009 10.478 1.00 81.19 312 ASP A O 1
ATOM 2412 N N . PHE A 1 313 ? -0.710 -8.893 12.055 1.00 87.69 313 PHE A N 1
ATOM 2413 C CA . PHE A 1 313 ? -1.178 -10.038 12.840 1.00 87.69 313 PHE A CA 1
ATOM 2414 C C . PHE A 1 313 ? -0.048 -10.974 13.290 1.00 87.69 313 PHE A C 1
ATOM 2416 O O . PHE A 1 313 ? -0.052 -12.175 13.018 1.00 87.69 313 PHE A O 1
ATOM 2423 N N . ARG A 1 314 ? 0.961 -10.415 13.962 1.00 85.50 314 ARG A N 1
ATOM 2424 C CA . ARG A 1 314 ? 2.164 -11.142 14.395 1.00 85.50 314 ARG A CA 1
ATOM 2425 C C . ARG A 1 314 ? 2.464 -10.904 15.866 1.00 85.50 314 ARG A C 1
ATOM 2427 O O . ARG A 1 314 ? 2.240 -9.804 16.345 1.00 85.50 314 ARG A O 1
ATOM 2434 N N . ASP A 1 315 ? 3.029 -11.906 16.530 1.00 85.62 315 ASP A N 1
ATOM 2435 C CA . ASP A 1 315 ? 3.520 -11.821 17.911 1.00 85.62 315 ASP A CA 1
ATOM 2436 C C . ASP A 1 315 ? 2.467 -11.259 18.903 1.00 85.62 315 ASP A C 1
ATOM 2438 O O . ASP A 1 315 ? 2.711 -10.218 19.516 1.00 85.62 315 ASP A O 1
ATOM 2442 N N . PRO A 1 316 ? 1.273 -11.883 19.034 1.00 91.69 316 PRO A N 1
ATOM 2443 C CA . PRO A 1 316 ? 0.275 -11.433 20.001 1.00 91.69 316 PRO A CA 1
ATOM 2444 C C . PRO A 1 316 ? 0.805 -11.583 21.434 1.00 91.69 316 PRO A C 1
ATOM 2446 O O . PRO A 1 316 ? 1.491 -12.553 21.756 1.00 91.69 316 PRO A O 1
ATOM 2449 N N . ALA A 1 317 ? 0.443 -10.643 22.306 1.00 90.00 317 ALA A N 1
ATOM 2450 C CA . ALA A 1 317 ? 0.765 -10.696 23.730 1.00 90.00 317 ALA A CA 1
ATOM 2451 C C . ALA A 1 317 ? 0.070 -11.878 24.422 1.00 90.00 317 ALA A C 1
ATOM 2453 O O . ALA A 1 317 ? 0.592 -12.445 25.383 1.00 90.00 317 ALA A O 1
ATOM 2454 N N . LYS A 1 318 ? -1.103 -12.270 23.912 1.00 91.94 318 LYS A N 1
ATOM 2455 C CA . LYS A 1 318 ? -1.838 -13.443 24.374 1.00 91.94 318 LYS A CA 1
ATOM 2456 C C . LYS A 1 318 ? -2.597 -14.115 23.240 1.00 91.94 318 LYS A C 1
ATOM 2458 O O . LYS A 1 318 ? -3.159 -13.433 22.388 1.00 91.94 318 LYS A O 1
ATOM 2463 N N . GLU A 1 319 ? -2.661 -15.443 23.279 1.00 93.81 319 GLU A N 1
ATOM 2464 C CA . GLU A 1 319 ? -3.501 -16.247 22.394 1.00 93.81 319 GLU A CA 1
ATOM 2465 C C . GLU A 1 319 ? -4.345 -17.241 23.207 1.00 93.81 319 GLU A C 1
ATOM 2467 O O . GLU A 1 319 ? -3.846 -17.871 24.141 1.00 93.81 319 GLU A O 1
ATOM 2472 N N . LEU A 1 320 ? -5.620 -17.384 22.843 1.00 93.44 320 LEU A N 1
ATOM 2473 C CA . LEU A 1 320 ? -6.537 -18.399 23.357 1.00 93.44 320 LEU A CA 1
ATOM 2474 C C . LEU A 1 320 ? -7.172 -19.140 22.179 1.00 93.44 320 LEU A C 1
ATOM 2476 O O . LEU A 1 320 ? -7.689 -18.520 21.254 1.00 93.44 320 LEU A O 1
ATOM 2480 N N . ARG A 1 321 ? -7.176 -20.473 22.241 1.00 93.94 321 ARG A N 1
ATOM 2481 C CA . ARG A 1 321 ? -7.783 -21.352 21.235 1.00 93.94 321 ARG A CA 1
ATOM 2482 C C . ARG A 1 321 ? -8.933 -22.126 21.854 1.00 93.94 321 ARG A C 1
ATOM 2484 O O . ARG A 1 321 ? -8.758 -22.747 22.900 1.00 93.94 321 ARG A O 1
ATOM 2491 N N . THR A 1 322 ? -10.097 -22.102 21.218 1.00 92.38 322 THR A N 1
ATOM 2492 C CA . THR A 1 322 ? -11.293 -22.773 21.740 1.00 92.38 322 THR A CA 1
ATOM 2493 C C . THR A 1 322 ? -12.251 -23.164 20.612 1.00 92.38 322 THR A C 1
ATOM 2495 O O . THR A 1 322 ? -12.384 -22.411 19.647 1.00 92.38 322 THR A O 1
ATOM 2498 N N . PRO A 1 323 ? -12.920 -24.328 20.679 1.00 90.50 323 PRO A N 1
ATOM 2499 C CA . PRO A 1 323 ? -13.945 -24.690 19.705 1.00 90.50 323 PRO A CA 1
ATOM 2500 C C . PRO A 1 323 ? -15.099 -23.685 19.685 1.00 90.50 323 PRO A C 1
ATOM 2502 O O . PRO A 1 323 ? -15.474 -23.138 20.727 1.00 90.50 323 PRO A O 1
ATOM 2505 N N . VAL A 1 324 ? -15.704 -23.482 18.512 1.00 86.19 324 VAL A N 1
ATOM 2506 C CA . VAL A 1 324 ? -16.904 -22.645 18.416 1.00 86.19 324 VAL A CA 1
ATOM 2507 C C . VAL A 1 324 ? -18.050 -23.281 19.216 1.00 86.19 324 VAL A C 1
ATOM 2509 O O . VAL A 1 324 ? -18.366 -24.462 19.070 1.00 86.19 324 VAL A O 1
ATOM 2512 N N . ARG A 1 325 ? -18.689 -22.475 20.063 1.00 83.56 325 ARG A N 1
ATOM 2513 C CA . ARG A 1 325 ? -19.900 -22.780 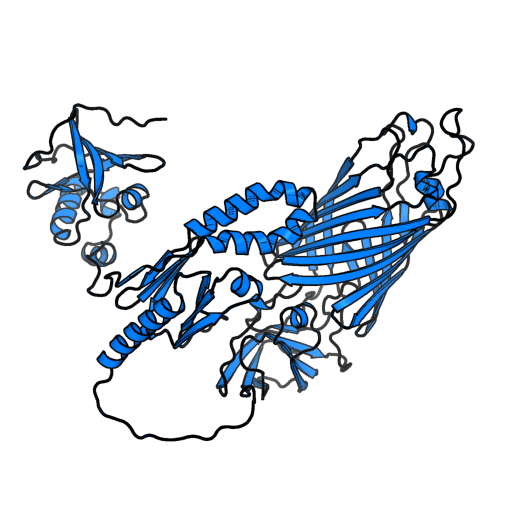20.830 1.00 83.56 325 ARG A CA 1
ATOM 2514 C C . ARG A 1 325 ? -21.001 -21.800 20.410 1.00 83.56 325 ARG A C 1
ATOM 2516 O O . ARG A 1 325 ? -20.756 -20.596 20.344 1.00 83.56 325 ARG A O 1
ATOM 2523 N N . SER A 1 326 ? -22.196 -22.311 20.123 1.00 65.94 326 SER A N 1
ATOM 2524 C CA . SER A 1 326 ? -23.385 -21.506 19.811 1.00 65.94 326 SER A CA 1
ATOM 2525 C C . SER A 1 326 ? -23.825 -20.682 21.029 1.00 65.94 326 SER A C 1
ATOM 2527 O O . SER A 1 326 ? -23.898 -21.237 22.124 1.00 65.94 326 SER A O 1
ATOM 2529 N N . ASP A 1 327 ? -24.110 -19.390 20.826 1.00 63.81 327 ASP A N 1
ATOM 2530 C CA . ASP A 1 327 ? -24.552 -18.420 21.849 1.00 63.81 327 ASP A CA 1
ATOM 2531 C C . ASP A 1 327 ? -23.613 -18.290 23.065 1.00 63.81 327 ASP A C 1
ATOM 2533 O O . ASP A 1 327 ? -24.054 -18.194 24.210 1.00 63.81 327 ASP A O 1
ATOM 2537 N N . ALA A 1 328 ? -22.297 -18.314 22.830 1.00 71.69 328 ALA A N 1
ATOM 2538 C CA . ALA A 1 328 ? -21.303 -18.307 23.899 1.00 71.69 328 ALA A CA 1
ATOM 2539 C C . ALA A 1 328 ? -20.540 -16.982 24.020 1.00 71.69 328 ALA A C 1
ATOM 2541 O O . ALA A 1 328 ? -19.982 -16.467 23.050 1.00 71.69 328 ALA A O 1
ATOM 2542 N N . THR A 1 329 ? -20.429 -16.515 25.261 1.00 88.00 329 THR A N 1
ATOM 2543 C CA . THR A 1 329 ? -19.394 -15.581 25.707 1.00 88.00 329 THR A CA 1
ATOM 2544 C C . THR A 1 329 ? -18.098 -16.357 25.978 1.00 88.00 329 THR A C 1
ATOM 2546 O O . THR A 1 329 ? -18.111 -17.467 26.530 1.00 88.00 329 THR A O 1
ATOM 2549 N N . TYR A 1 330 ? -16.965 -15.800 25.563 1.00 91.81 330 TYR A N 1
ATOM 2550 C CA . TYR A 1 330 ? -15.637 -16.390 25.718 1.00 91.81 330 TYR A CA 1
ATOM 2551 C C . TYR A 1 330 ? -14.791 -15.524 26.641 1.00 91.81 330 TYR A C 1
ATOM 2553 O O . TYR A 1 330 ? -14.698 -14.322 26.434 1.00 91.81 330 TYR A O 1
ATOM 2561 N N . LEU A 1 331 ? -14.158 -16.138 27.638 1.00 92.88 331 LEU A N 1
ATOM 2562 C CA . LEU A 1 331 ? -13.301 -15.434 28.586 1.00 92.88 331 LEU A CA 1
ATOM 2563 C C . LEU A 1 331 ? -11.834 -15.574 28.172 1.00 92.88 331 LEU A C 1
ATOM 2565 O O . LEU A 1 331 ? -11.321 -16.687 28.056 1.00 92.88 331 LEU A O 1
ATOM 2569 N N . ILE A 1 332 ? -11.168 -14.444 27.967 1.00 93.31 332 ILE A N 1
ATOM 2570 C CA . ILE A 1 332 ? -9.722 -14.332 27.811 1.00 93.31 332 ILE A CA 1
ATOM 2571 C C . ILE A 1 332 ? -9.180 -13.822 29.142 1.00 93.31 332 ILE A C 1
ATOM 2573 O O . ILE A 1 332 ? -9.251 -12.632 29.432 1.00 93.31 332 ILE A O 1
ATOM 2577 N N . GLU A 1 333 ? -8.658 -14.726 29.959 1.00 91.38 333 GLU A N 1
ATOM 2578 C CA . GLU A 1 333 ? -8.131 -14.366 31.278 1.00 91.38 333 GLU A CA 1
ATOM 2579 C C . GLU A 1 333 ? -6.763 -13.681 31.159 1.00 91.38 333 GLU A C 1
ATOM 2581 O O . GLU A 1 333 ? -6.100 -13.842 30.140 1.00 91.38 333 GLU A O 1
ATOM 2586 N N . ASN A 1 334 ? -6.259 -13.020 32.199 1.00 87.25 334 ASN A N 1
ATOM 2587 C CA . ASN A 1 334 ? -4.867 -12.540 32.316 1.00 87.25 334 ASN A CA 1
ATOM 2588 C C . ASN A 1 334 ? -4.312 -11.806 31.075 1.00 87.25 334 ASN A C 1
ATOM 2590 O O . ASN A 1 334 ? -3.277 -12.192 30.515 1.00 87.25 334 ASN A O 1
ATOM 2594 N N . VAL A 1 335 ? -5.039 -10.800 30.614 1.00 88.38 335 VAL A N 1
ATOM 2595 C CA . VAL A 1 335 ? -4.676 -9.867 29.549 1.00 88.38 335 VAL A CA 1
ATOM 2596 C C . VAL A 1 335 ? -3.821 -8.729 30.129 1.00 88.38 335 VAL A C 1
ATOM 2598 O O . VAL A 1 335 ? -4.073 -8.309 31.262 1.00 88.38 335 VAL A O 1
ATOM 2601 N N . PRO A 1 336 ? -2.808 -8.217 29.397 1.00 84.44 336 PRO A N 1
ATOM 2602 C CA . PRO A 1 336 ? -2.063 -7.036 29.827 1.00 84.44 336 PRO A CA 1
ATOM 2603 C C . PRO A 1 336 ? -2.984 -5.825 30.017 1.00 84.44 336 PRO A C 1
ATOM 2605 O O . PRO A 1 336 ? -3.778 -5.509 29.131 1.00 84.44 336 PRO A O 1
ATOM 2608 N N . ALA A 1 337 ? -2.847 -5.129 31.145 1.00 83.75 337 ALA A N 1
ATOM 2609 C CA . ALA A 1 337 ? -3.506 -3.845 31.355 1.00 83.75 337 ALA A CA 1
ATOM 2610 C C . ALA A 1 337 ? -2.962 -2.773 30.387 1.00 83.75 337 ALA A C 1
ATOM 2612 O O . ALA A 1 337 ? -1.794 -2.812 29.985 1.00 83.75 337 ALA A O 1
ATOM 2613 N N . GLY A 1 338 ? -3.802 -1.797 30.031 1.00 87.31 338 GLY A N 1
ATOM 2614 C CA . GLY A 1 338 ? -3.463 -0.704 29.112 1.00 87.31 338 GLY A CA 1
ATOM 2615 C C . GLY A 1 338 ? -4.173 -0.775 27.755 1.00 87.31 338 GLY A C 1
ATOM 2616 O O . GLY A 1 338 ? -5.279 -1.300 27.642 1.00 87.31 338 GLY A O 1
ATOM 2617 N N . GLU A 1 339 ? -3.563 -0.183 26.721 1.00 91.19 339 GLU A N 1
ATOM 2618 C CA . GLU A 1 339 ? -4.125 -0.180 25.363 1.00 91.19 339 GLU A CA 1
ATOM 2619 C C . GLU A 1 339 ? -3.895 -1.546 24.693 1.00 91.19 339 GLU A C 1
ATOM 2621 O O . GLU A 1 339 ? -2.753 -1.897 24.389 1.00 91.19 339 GLU A O 1
ATOM 2626 N N . VAL A 1 340 ? -4.965 -2.293 24.401 1.00 93.44 340 VAL A N 1
ATOM 2627 C CA . VAL A 1 340 ? -4.878 -3.580 23.683 1.00 93.44 340 VAL A CA 1
ATOM 2628 C C . VAL A 1 340 ? -5.879 -3.672 22.541 1.00 93.44 340 VAL A C 1
ATOM 2630 O O . VAL A 1 340 ? -6.952 -3.099 22.618 1.00 93.44 340 VAL A O 1
ATOM 2633 N N . ALA A 1 341 ? -5.586 -4.429 21.490 1.00 95.69 341 ALA A N 1
ATOM 2634 C CA . ALA A 1 341 ? -6.546 -4.766 20.438 1.00 95.69 341 ALA A CA 1
ATOM 2635 C C . ALA A 1 341 ? -6.811 -6.274 20.429 1.00 95.69 341 ALA A C 1
ATOM 2637 O O . ALA A 1 341 ? -5.875 -7.064 20.561 1.00 95.69 341 ALA A O 1
ATOM 2638 N N . VAL A 1 342 ? -8.070 -6.669 20.236 1.00 96.56 342 VAL A N 1
ATOM 2639 C CA . VAL A 1 342 ? -8.481 -8.076 20.155 1.00 96.56 342 VAL A CA 1
ATOM 2640 C C . VAL A 1 342 ? -8.812 -8.416 18.707 1.00 96.56 342 VAL A C 1
ATOM 2642 O O . VAL A 1 342 ? -9.613 -7.741 18.061 1.00 96.56 342 VAL A O 1
ATOM 2645 N N . LEU A 1 343 ? -8.188 -9.470 18.197 1.00 96.31 343 LEU A N 1
ATOM 2646 C CA . LEU A 1 343 ? -8.517 -10.122 16.934 1.00 96.31 343 LEU A CA 1
ATOM 2647 C C . LEU A 1 343 ? -9.067 -11.509 17.251 1.00 96.31 343 LEU A C 1
ATOM 2649 O O . LEU A 1 343 ? -8.490 -12.231 18.060 1.00 96.31 343 LEU A O 1
ATOM 2653 N N . VAL A 1 344 ? -10.134 -11.908 16.576 1.00 95.00 344 VAL A N 1
ATOM 2654 C CA . VAL A 1 344 ? -10.632 -13.283 16.601 1.00 95.00 344 VAL A CA 1
ATOM 2655 C C . VAL A 1 344 ? -10.677 -13.781 15.172 1.00 95.00 344 VAL A C 1
ATOM 2657 O O . VAL A 1 344 ? -11.284 -13.124 14.334 1.00 95.00 344 VAL A O 1
ATOM 2660 N N . TYR A 1 345 ? -10.054 -14.915 14.872 1.00 94.06 345 TYR A N 1
ATOM 2661 C CA . TYR A 1 345 ? -10.204 -15.571 13.572 1.00 94.06 345 TYR A CA 1
ATOM 2662 C C . TYR A 1 345 ? -10.693 -17.004 13.736 1.00 94.06 345 TYR A C 1
ATOM 2664 O O . TYR A 1 345 ? -10.528 -17.619 14.794 1.00 94.06 345 TYR A O 1
ATOM 2672 N N . VAL A 1 346 ? -11.339 -17.506 12.689 1.00 92.12 346 VAL A N 1
ATOM 2673 C CA . VAL A 1 346 ? -11.788 -18.894 12.607 1.00 92.12 346 VAL A CA 1
ATOM 2674 C C . VAL A 1 346 ? -10.719 -19.687 11.864 1.00 92.12 346 VAL A C 1
ATOM 2676 O O . VAL A 1 346 ? -10.538 -19.480 10.672 1.00 92.12 346 VAL A O 1
ATOM 2679 N N . ASP A 1 347 ? -10.035 -20.581 12.569 1.00 90.75 347 ASP A N 1
ATOM 2680 C CA . ASP A 1 347 ? -9.109 -21.561 11.991 1.00 90.75 347 ASP A CA 1
ATOM 2681 C C . ASP A 1 347 ? -9.957 -22.713 11.421 1.00 90.75 347 ASP A C 1
ATOM 2683 O O . ASP A 1 347 ? -10.401 -23.607 12.152 1.00 90.75 347 ASP A O 1
ATOM 2687 N N . GLU A 1 348 ? -10.302 -22.618 10.130 1.00 87.44 348 GLU A N 1
ATOM 2688 C CA . GLU A 1 348 ? -11.250 -23.531 9.465 1.00 87.44 348 GLU A CA 1
ATOM 2689 C C . GLU A 1 348 ? -10.604 -24.881 9.118 1.00 87.44 348 GLU A C 1
ATOM 2691 O O . GLU A 1 348 ? -11.304 -25.886 8.978 1.00 87.44 348 GLU A O 1
ATOM 2696 N N . ASN A 1 349 ? -9.278 -24.914 8.967 1.00 87.31 349 ASN A N 1
ATOM 2697 C CA . ASN A 1 349 ? -8.515 -26.112 8.609 1.00 87.31 349 ASN A CA 1
ATOM 2698 C C . ASN A 1 349 ? -7.637 -26.653 9.750 1.00 87.31 349 ASN A C 1
ATOM 2700 O O . ASN A 1 349 ? -6.871 -27.594 9.529 1.00 87.31 349 ASN A O 1
ATOM 2704 N N . GLU A 1 350 ? -7.774 -26.078 10.946 1.00 87.94 350 GLU A N 1
ATOM 2705 C CA . GLU A 1 350 ? -7.077 -26.451 12.179 1.00 87.94 350 GLU A CA 1
ATOM 2706 C C . GLU A 1 350 ? -5.543 -26.432 12.043 1.00 87.94 350 GLU A C 1
ATOM 2708 O O . GLU A 1 350 ? -4.831 -27.203 12.696 1.00 87.94 350 GLU A O 1
ATOM 2713 N N . ASN A 1 351 ? -5.008 -25.563 11.179 1.00 84.62 351 ASN A N 1
ATOM 2714 C CA . ASN A 1 351 ? -3.586 -25.562 10.839 1.00 84.62 351 ASN A CA 1
ATOM 2715 C C . ASN A 1 351 ? -2.722 -24.709 11.780 1.00 84.62 351 ASN A C 1
ATOM 2717 O O . ASN A 1 351 ? -1.492 -24.742 11.670 1.00 84.62 351 ASN A O 1
ATOM 2721 N N . GLY A 1 352 ? -3.324 -23.966 12.712 1.00 83.25 352 GLY A N 1
ATOM 2722 C CA . GLY A 1 352 ? -2.558 -23.134 13.634 1.00 83.25 352 GLY A CA 1
ATOM 2723 C C . GLY A 1 352 ? -2.349 -21.684 13.189 1.00 83.25 352 GLY A C 1
ATOM 2724 O O . GLY A 1 352 ? -1.728 -20.920 13.928 1.00 83.25 352 GLY A O 1
ATOM 2725 N N . LEU A 1 353 ? -2.759 -21.315 11.974 1.00 86.56 353 LEU A N 1
ATOM 2726 C CA . LEU A 1 353 ? -2.280 -20.138 11.252 1.00 86.56 353 LEU A CA 1
ATOM 2727 C C . LEU A 1 353 ? -3.435 -19.402 10.572 1.00 86.56 353 LEU A C 1
ATOM 2729 O O . LEU A 1 353 ? -4.337 -20.017 10.030 1.00 86.56 353 LEU A O 1
ATOM 2733 N N . ILE A 1 354 ? -3.338 -18.073 10.497 1.00 88.44 354 ILE A N 1
ATOM 2734 C CA . ILE A 1 354 ? -4.246 -17.281 9.660 1.00 88.44 354 ILE A CA 1
ATOM 2735 C C . ILE A 1 354 ? -3.866 -17.495 8.196 1.00 88.44 354 ILE A C 1
ATOM 2737 O O . ILE A 1 354 ? -2.814 -17.015 7.744 1.00 88.44 354 ILE A O 1
ATOM 2741 N N . ASP A 1 355 ? -4.727 -18.160 7.432 1.00 89.56 355 ASP A N 1
ATOM 2742 C CA . ASP A 1 355 ? -4.481 -18.381 6.012 1.00 89.56 355 ASP A CA 1
ATOM 2743 C C . ASP A 1 355 ? -4.624 -17.083 5.211 1.00 89.56 355 ASP A C 1
ATOM 2745 O O . ASP A 1 355 ? -5.634 -16.382 5.266 1.00 89.56 355 ASP A O 1
ATOM 2749 N N . LYS A 1 356 ? -3.607 -16.758 4.404 1.00 92.62 356 LYS A N 1
ATOM 2750 C CA . LYS A 1 356 ? -3.538 -15.512 3.620 1.00 92.62 356 LYS A CA 1
ATOM 2751 C C . LYS A 1 356 ? -3.493 -15.782 2.115 1.00 92.62 356 LYS A C 1
ATOM 2753 O O . LYS A 1 356 ? -2.969 -16.800 1.649 1.00 92.62 356 LYS A O 1
ATOM 2758 N N . ASN A 1 357 ? -4.019 -14.857 1.314 1.00 93.62 357 ASN A N 1
ATOM 2759 C CA . ASN A 1 357 ? -3.810 -14.841 -0.137 1.00 93.62 357 ASN A CA 1
ATOM 2760 C C . ASN A 1 357 ? -2.385 -14.373 -0.497 1.00 93.62 357 ASN A C 1
ATOM 2762 O O . ASN A 1 357 ? -1.597 -13.990 0.372 1.00 93.62 357 ASN A O 1
ATOM 2766 N N . PHE A 1 358 ? -2.020 -14.391 -1.784 1.00 94.75 358 PHE A N 1
ATOM 2767 C CA . PHE A 1 358 ? -0.643 -14.099 -2.209 1.00 94.75 358 PHE A CA 1
ATOM 2768 C C . PHE A 1 358 ? -0.147 -12.692 -1.821 1.00 94.75 358 PHE A C 1
ATOM 2770 O O . PHE A 1 358 ? 1.046 -12.501 -1.590 1.00 94.75 358 PHE A O 1
ATOM 2777 N N . ILE A 1 359 ? -1.043 -11.721 -1.634 1.00 90.38 359 ILE A N 1
ATOM 2778 C CA . ILE A 1 359 ? -0.675 -10.368 -1.191 1.00 90.38 359 ILE A CA 1
ATOM 2779 C C . ILE A 1 359 ? -0.761 -10.165 0.330 1.00 90.38 359 ILE A C 1
ATOM 2781 O O . ILE A 1 359 ? -0.283 -9.143 0.816 1.00 90.38 359 ILE A O 1
ATOM 2785 N N . GLY A 1 360 ? -1.261 -11.151 1.083 1.00 90.44 360 GLY A N 1
ATOM 2786 C CA . GLY A 1 360 ? -1.263 -11.161 2.551 1.00 90.44 360 GLY A CA 1
ATOM 2787 C C . GLY A 1 360 ? -2.620 -10.876 3.196 1.00 90.44 360 GLY A C 1
ATOM 2788 O O . GLY A 1 360 ? -2.673 -10.705 4.409 1.00 90.44 360 GLY A O 1
ATOM 2789 N N . ILE A 1 361 ? -3.705 -10.813 2.420 1.00 91.94 361 ILE A N 1
ATOM 2790 C CA . ILE A 1 361 ? -5.056 -10.613 2.962 1.00 91.94 361 ILE A CA 1
ATOM 2791 C C . ILE A 1 361 ? -5.564 -11.945 3.532 1.00 91.94 361 ILE A C 1
ATOM 2793 O O . ILE A 1 361 ? -5.484 -12.947 2.810 1.00 91.94 361 ILE A O 1
ATOM 2797 N N . PRO A 1 362 ? -6.093 -11.973 4.770 1.00 92.88 362 PRO A N 1
ATOM 2798 C CA . PRO A 1 362 ? -6.715 -13.163 5.343 1.00 92.88 362 PRO A CA 1
ATOM 2799 C C . PRO A 1 362 ? -7.836 -13.722 4.459 1.00 92.88 362 PRO A C 1
ATOM 2801 O O . PRO A 1 362 ? -8.645 -12.969 3.910 1.00 92.88 362 PRO A O 1
ATOM 2804 N N . LYS A 1 363 ? -7.856 -15.046 4.310 1.00 91.56 363 LYS A N 1
ATOM 2805 C CA . LYS A 1 363 ? -8.907 -15.809 3.624 1.00 91.56 363 LYS A CA 1
ATOM 2806 C C . LYS A 1 363 ? -9.999 -16.234 4.596 1.00 91.56 363 LYS A C 1
ATOM 2808 O O . LYS A 1 363 ? -11.169 -16.249 4.229 1.00 91.56 363 LYS A O 1
ATOM 2813 N N . GLU A 1 364 ? -9.599 -16.545 5.821 1.00 89.62 364 GLU A N 1
ATOM 2814 C CA . GLU A 1 364 ? -10.500 -16.992 6.870 1.00 89.62 364 GLU A CA 1
ATOM 2815 C C . GLU A 1 364 ? -11.330 -15.832 7.439 1.00 89.62 364 GLU A C 1
ATOM 2817 O O . GLU A 1 364 ? -10.882 -14.673 7.432 1.00 89.62 364 GLU A O 1
ATOM 2822 N N . PRO A 1 365 ? -12.552 -16.116 7.922 1.00 92.19 365 PRO A N 1
ATOM 2823 C CA . PRO A 1 365 ? -13.350 -15.140 8.644 1.00 92.19 365 PRO 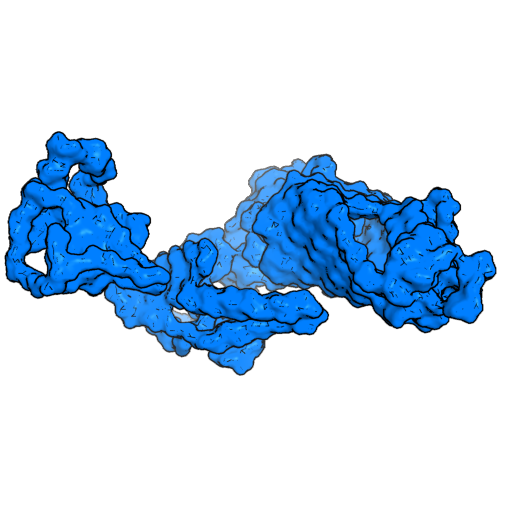A CA 1
ATOM 2824 C C . PRO A 1 365 ? -12.625 -14.648 9.899 1.00 92.19 365 PRO A C 1
ATOM 2826 O O . PRO A 1 365 ? -12.043 -15.433 10.649 1.00 92.19 365 PRO A O 1
ATOM 2829 N N . LEU A 1 366 ? -12.706 -13.345 10.151 1.00 94.38 366 LEU A N 1
ATOM 2830 C CA . LEU A 1 366 ? -12.166 -12.735 11.360 1.00 94.38 366 LEU A CA 1
ATOM 2831 C C . LEU A 1 366 ? -13.062 -11.609 11.867 1.00 94.38 366 LEU A C 1
ATOM 2833 O O . LEU A 1 366 ? -13.915 -11.104 11.143 1.00 94.38 366 LEU A O 1
ATOM 2837 N N . GLY A 1 367 ? -12.844 -11.207 13.109 1.00 94.75 367 GLY A N 1
ATOM 2838 C CA . GLY A 1 367 ? -13.467 -10.070 13.765 1.00 94.75 367 GLY A CA 1
ATOM 2839 C C . GLY A 1 367 ? -12.429 -9.323 14.591 1.00 94.75 367 GLY A C 1
ATOM 2840 O O . GLY A 1 367 ? -11.455 -9.903 15.068 1.00 94.75 367 GLY A O 1
ATOM 2841 N N . ILE A 1 368 ? -12.611 -8.015 14.721 1.00 95.75 368 ILE A N 1
ATOM 2842 C CA . ILE A 1 368 ? -11.689 -7.121 15.423 1.00 95.75 368 ILE A CA 1
ATOM 2843 C C . ILE A 1 368 ? -12.494 -6.336 16.458 1.00 95.75 368 ILE A C 1
ATOM 2845 O O . ILE A 1 368 ? -13.641 -5.964 16.193 1.00 95.75 368 ILE A O 1
ATOM 2849 N N . SER A 1 369 ? -11.895 -6.062 17.617 1.00 94.62 369 SER A N 1
ATOM 2850 C CA . SER A 1 369 ? -12.462 -5.180 18.641 1.00 94.62 369 SER A CA 1
ATOM 2851 C C . SER A 1 369 ? -12.915 -3.827 18.069 1.00 94.62 369 SER A C 1
ATOM 2853 O O . SER A 1 369 ? -12.409 -3.346 17.050 1.00 94.62 369 SER A O 1
ATOM 2855 N N . ASN A 1 370 ? -13.923 -3.227 18.711 1.00 92.44 370 ASN A N 1
ATOM 2856 C CA . ASN A 1 370 ? -14.713 -2.094 18.200 1.00 92.44 370 ASN A CA 1
ATOM 2857 C C . ASN A 1 370 ? -15.487 -2.384 16.902 1.00 92.44 370 ASN A C 1
ATOM 2859 O O . ASN A 1 370 ? -15.910 -1.447 16.225 1.00 92.44 370 ASN A O 1
ATOM 2863 N N . ASN A 1 371 ? -15.647 -3.659 16.523 1.00 91.94 371 ASN A N 1
ATOM 2864 C CA . ASN A 1 371 ? -16.252 -4.075 15.253 1.00 91.94 371 ASN A CA 1
ATOM 2865 C C . ASN A 1 371 ? -15.642 -3.360 14.038 1.00 91.94 371 ASN A C 1
ATOM 2867 O O . ASN A 1 371 ? -16.309 -3.098 13.036 1.00 91.94 371 ASN A O 1
ATOM 2871 N N . TYR A 1 372 ? -14.352 -3.037 14.133 1.00 89.75 372 TYR A N 1
ATOM 2872 C CA . TYR A 1 372 ? -13.623 -2.336 13.095 1.00 89.75 372 TYR A CA 1
ATOM 2873 C C . TYR A 1 372 ? -13.366 -3.266 11.901 1.00 89.75 372 TYR A C 1
ATOM 2875 O O . TYR A 1 372 ? -12.745 -4.317 12.049 1.00 89.75 372 TYR A O 1
ATOM 2883 N N . ARG A 1 373 ? -13.811 -2.870 10.700 1.00 89.56 373 ARG A N 1
ATOM 2884 C CA . ARG A 1 373 ? -13.702 -3.679 9.472 1.00 89.56 373 ARG A CA 1
ATOM 2885 C C . ARG A 1 373 ? -12.798 -3.031 8.430 1.00 89.56 373 ARG A C 1
ATOM 2887 O O . ARG A 1 373 ? -13.286 -2.533 7.413 1.00 89.56 373 ARG A O 1
ATOM 2894 N N . PRO A 1 374 ? -11.472 -3.046 8.635 1.00 85.00 374 PRO A N 1
ATOM 2895 C CA . PRO A 1 374 ? -10.555 -2.457 7.686 1.00 85.00 374 PRO A CA 1
ATOM 2896 C C . PRO A 1 374 ? -10.698 -3.102 6.314 1.00 85.00 374 PRO A C 1
ATOM 2898 O O . PRO A 1 374 ? -10.788 -4.325 6.126 1.00 85.00 374 PRO A O 1
ATOM 2901 N N . LYS A 1 375 ? -10.681 -2.227 5.321 1.00 81.00 375 LYS A N 1
ATOM 2902 C CA . LYS A 1 375 ? -10.644 -2.603 3.920 1.00 81.00 375 LYS A CA 1
ATOM 2903 C C . LYS A 1 375 ? -9.180 -2.695 3.437 1.00 81.00 375 LYS A C 1
ATOM 2905 O O . LYS A 1 375 ? -8.912 -3.430 2.480 1.00 81.00 375 LYS A O 1
ATOM 2910 N N . GLY A 1 376 ? -8.239 -2.054 4.137 1.00 81.44 376 GLY A N 1
ATOM 2911 C CA . GLY A 1 376 ? -6.786 -2.225 4.015 1.00 81.44 376 GLY A CA 1
ATOM 2912 C C . GLY A 1 376 ? -6.130 -2.936 5.213 1.00 81.44 376 GLY A C 1
ATOM 2913 O O . GLY A 1 376 ? -6.784 -3.715 5.904 1.00 81.44 376 GLY A O 1
ATOM 2914 N N . PRO A 1 377 ? -4.826 -2.706 5.452 1.00 83.50 377 PRO A N 1
ATOM 2915 C CA . PRO A 1 377 ? -4.147 -3.144 6.670 1.00 83.50 377 PRO A CA 1
ATOM 2916 C C . PRO A 1 377 ? -4.804 -2.553 7.932 1.00 83.50 377 PRO A C 1
ATOM 2918 O O . PRO A 1 377 ? -5.178 -1.378 7.931 1.00 83.50 377 PRO A O 1
ATOM 2921 N N . PRO A 1 378 ? -4.947 -3.330 9.016 1.00 86.88 378 PRO A N 1
ATOM 2922 C CA . PRO A 1 378 ? -5.647 -2.893 10.217 1.00 86.88 378 PRO A CA 1
ATOM 2923 C C . PRO A 1 378 ? -4.856 -1.822 10.990 1.00 86.88 378 PRO A C 1
ATOM 2925 O O . PRO A 1 378 ? -3.635 -1.886 11.134 1.00 86.88 378 PRO A O 1
ATOM 2928 N N . SER A 1 379 ? -5.576 -0.831 11.521 1.00 86.06 379 SER A N 1
ATOM 2929 C CA . SER A 1 379 ? -5.043 0.216 12.394 1.00 86.06 379 SER A CA 1
ATOM 2930 C C . SER A 1 379 ? -5.301 -0.124 13.857 1.00 86.06 379 SER A C 1
ATOM 2932 O O . SER A 1 379 ? -6.452 -0.278 14.265 1.00 86.06 379 SER A O 1
ATOM 2934 N N . PHE A 1 380 ? -4.233 -0.198 14.652 1.00 87.81 380 PHE A N 1
ATOM 2935 C CA . PHE A 1 380 ? -4.332 -0.436 16.093 1.00 87.81 380 PHE A CA 1
ATOM 2936 C C . PHE A 1 380 ? -5.139 0.650 16.794 1.00 87.81 380 PHE A C 1
ATOM 2938 O O . PHE A 1 380 ? -5.974 0.335 17.624 1.00 87.81 380 PHE A O 1
ATOM 2945 N N . ASP A 1 381 ? -4.979 1.915 16.395 1.00 85.69 381 ASP A N 1
ATOM 2946 C CA . ASP A 1 381 ? -5.710 3.029 17.006 1.00 85.69 381 ASP A CA 1
ATOM 2947 C C . ASP A 1 381 ? -7.232 2.929 16.830 1.00 85.69 381 ASP A C 1
ATOM 2949 O O . ASP A 1 381 ? -7.966 3.421 17.683 1.00 85.69 381 ASP A O 1
ATOM 2953 N N . ARG A 1 382 ? -7.710 2.293 15.749 1.00 85.50 382 ARG A N 1
ATOM 2954 C CA . ARG A 1 382 ? -9.148 2.049 15.525 1.00 85.50 382 ARG A CA 1
ATOM 2955 C C . ARG A 1 382 ? -9.653 0.804 16.262 1.00 85.50 382 ARG A C 1
ATOM 2957 O O . ARG A 1 382 ? -10.830 0.746 16.600 1.00 85.50 382 ARG A O 1
ATOM 2964 N N . ALA A 1 383 ? -8.777 -0.168 16.510 1.00 91.25 383 ALA A N 1
ATOM 2965 C CA . ALA A 1 383 ? -9.124 -1.440 17.138 1.00 91.25 383 ALA A CA 1
ATOM 2966 C C . ALA A 1 383 ? -8.918 -1.465 18.654 1.00 91.25 383 ALA A C 1
ATOM 2968 O O . ALA A 1 383 ? -9.515 -2.304 19.318 1.00 91.25 383 ALA A O 1
ATOM 2969 N N . LYS A 1 384 ? -8.047 -0.613 19.205 1.00 92.00 384 LYS A N 1
ATOM 2970 C CA . LYS A 1 384 ? -7.646 -0.715 20.608 1.00 92.00 384 LYS A CA 1
ATOM 2971 C C . LYS A 1 384 ? -8.842 -0.611 21.552 1.00 92.00 384 LYS A C 1
ATOM 2973 O O . LYS A 1 384 ? -9.861 -0.032 21.193 1.00 92.00 384 LYS A O 1
ATOM 2978 N N . LEU A 1 385 ? -8.662 -1.075 22.776 1.00 91.94 385 LEU A N 1
ATOM 2979 C CA . LEU A 1 385 ? -9.509 -0.995 23.959 1.00 91.94 385 LEU A CA 1
ATOM 2980 C C . LEU A 1 385 ? -8.612 -0.548 25.121 1.00 91.94 385 LEU A C 1
ATOM 2982 O O . LEU A 1 385 ? -7.411 -0.818 25.096 1.00 91.94 385 LEU A O 1
ATOM 2986 N N . ASN A 1 386 ? -9.176 0.125 26.121 1.00 90.50 386 ASN A N 1
ATOM 2987 C CA . ASN A 1 386 ? -8.459 0.437 27.356 1.00 90.50 386 ASN A CA 1
ATOM 2988 C C . ASN A 1 386 ? -8.849 -0.596 28.408 1.00 90.50 386 ASN A C 1
ATOM 2990 O O . ASN A 1 386 ? -10.012 -0.640 28.802 1.00 90.50 386 ASN A O 1
ATOM 2994 N N . ILE A 1 387 ? -7.893 -1.408 28.844 1.00 87.06 387 ILE A N 1
ATOM 2995 C CA . ILE A 1 387 ? -8.117 -2.462 29.829 1.00 87.06 387 ILE A CA 1
ATOM 2996 C C . ILE A 1 387 ? -7.628 -1.982 31.192 1.00 87.06 387 ILE A C 1
ATOM 2998 O O . ILE A 1 387 ? -6.435 -1.717 31.365 1.00 87.06 387 ILE A O 1
ATOM 3002 N N . ALA A 1 388 ? -8.562 -1.850 32.133 1.00 83.31 388 ALA A N 1
ATOM 3003 C CA . ALA A 1 388 ? -8.274 -1.502 33.518 1.00 83.31 388 ALA A CA 1
ATOM 3004 C C . ALA A 1 388 ? -7.731 -2.713 34.290 1.00 83.31 388 ALA A C 1
ATOM 3006 O O . ALA A 1 388 ? -8.070 -3.860 34.004 1.00 83.31 388 ALA A O 1
ATOM 3007 N N . GLU A 1 389 ? -6.876 -2.454 35.275 1.00 83.25 389 GLU A N 1
ATOM 3008 C CA . GLU A 1 389 ? -6.287 -3.491 36.124 1.00 83.25 389 GLU A CA 1
ATOM 3009 C C . GLU A 1 389 ? -7.361 -4.209 36.957 1.00 83.25 389 GLU A C 1
ATOM 3011 O O . GLU A 1 389 ? -8.196 -3.559 37.586 1.00 83.25 389 GLU A O 1
ATOM 3016 N N . ASN A 1 390 ? -7.305 -5.547 37.010 1.00 80.00 390 ASN A N 1
ATOM 3017 C CA . ASN A 1 390 ? -8.217 -6.402 37.787 1.00 80.00 390 ASN A CA 1
ATOM 3018 C C . ASN A 1 390 ? -9.720 -6.229 37.471 1.00 80.00 390 ASN A C 1
ATOM 3020 O O . ASN A 1 390 ? -10.564 -6.545 38.313 1.00 80.00 390 ASN A O 1
ATOM 3024 N N . GLU A 1 391 ? -10.069 -5.743 36.279 1.00 82.00 391 GLU A N 1
ATOM 3025 C CA . GLU A 1 391 ? -11.454 -5.639 35.809 1.00 82.00 391 GLU A CA 1
ATOM 3026 C C . GLU A 1 391 ? -11.703 -6.596 34.634 1.00 82.00 391 GLU A C 1
ATOM 3028 O O . GLU A 1 391 ? -10.800 -6.898 33.849 1.00 82.00 391 GLU A O 1
ATOM 3033 N N . THR A 1 392 ? -12.941 -7.081 34.506 1.00 87.56 392 THR A N 1
ATOM 3034 C CA . THR A 1 392 ? -13.388 -7.800 33.310 1.00 87.56 392 THR A CA 1
ATOM 3035 C C . THR A 1 392 ? -14.021 -6.811 32.339 1.00 87.56 392 THR A C 1
ATOM 3037 O O . THR A 1 392 ? -15.024 -6.183 32.661 1.00 87.56 392 THR A O 1
ATOM 3040 N N . THR A 1 393 ? -13.453 -6.680 31.141 1.00 90.88 393 THR A N 1
ATOM 3041 C CA . THR A 1 393 ? -14.025 -5.846 30.075 1.00 90.88 393 THR A CA 1
ATOM 3042 C C . THR A 1 393 ? -14.884 -6.698 29.145 1.00 90.88 393 THR A C 1
ATOM 3044 O O . THR A 1 393 ? -14.374 -7.622 28.510 1.00 90.88 393 THR A O 1
ATOM 3047 N N . ASP A 1 394 ? -16.171 -6.373 29.033 1.00 93.12 394 ASP A N 1
ATOM 3048 C CA . ASP A 1 394 ? -17.084 -7.005 28.077 1.00 93.12 394 ASP A CA 1
ATOM 3049 C C . ASP A 1 394 ? -17.001 -6.328 26.701 1.00 93.12 394 ASP A C 1
ATOM 3051 O O . ASP A 1 394 ? -17.088 -5.101 26.593 1.00 93.12 394 ASP A O 1
ATOM 3055 N N . ILE A 1 395 ? -16.861 -7.122 25.636 1.00 93.62 395 ILE A N 1
ATOM 3056 C CA . ILE A 1 395 ? -16.863 -6.644 24.249 1.00 93.62 395 ILE A CA 1
ATOM 3057 C C . ILE A 1 395 ? -17.690 -7.544 23.331 1.00 93.62 395 ILE A C 1
ATOM 3059 O O . ILE A 1 395 ? -17.697 -8.766 23.466 1.00 93.62 395 ILE A O 1
ATOM 3063 N N . ASP A 1 396 ? -18.305 -6.930 22.324 1.00 93.12 396 ASP A N 1
ATOM 3064 C CA . ASP A 1 396 ? -18.951 -7.632 21.217 1.00 93.12 396 ASP A CA 1
ATOM 3065 C C . ASP A 1 396 ? -18.043 -7.629 19.984 1.00 93.12 396 ASP A C 1
ATOM 3067 O O . ASP A 1 396 ? -17.555 -6.572 19.565 1.00 93.12 396 ASP A O 1
ATOM 3071 N N . ILE A 1 397 ? -17.853 -8.797 19.366 1.00 93.88 397 ILE A N 1
ATOM 3072 C CA . ILE A 1 397 ? -17.097 -8.939 18.116 1.00 93.88 397 ILE A CA 1
ATOM 3073 C C . ILE A 1 397 ? -17.946 -9.651 17.064 1.00 93.88 397 ILE A C 1
ATOM 3075 O O . ILE A 1 397 ? -18.406 -10.775 17.261 1.00 93.88 397 ILE A O 1
ATOM 3079 N N . GLU A 1 398 ? -18.104 -9.011 15.907 1.00 92.75 398 GLU A N 1
ATOM 3080 C CA . GLU A 1 398 ? -18.747 -9.593 14.733 1.00 92.75 398 GLU A CA 1
ATOM 3081 C C . GLU A 1 398 ? -17.714 -10.166 13.756 1.00 92.75 398 GLU A C 1
ATOM 3083 O O . GLU A 1 398 ? -16.797 -9.471 13.303 1.00 92.75 398 GLU A O 1
ATOM 3088 N N . ILE A 1 399 ? -17.885 -11.443 13.413 1.00 91.50 399 ILE A N 1
ATOM 3089 C CA . ILE A 1 399 ? -17.060 -12.132 12.420 1.00 91.50 399 ILE A CA 1
ATOM 3090 C C . ILE A 1 399 ? -17.521 -11.760 11.011 1.00 91.50 399 ILE A C 1
ATOM 3092 O O . ILE A 1 399 ? -18.705 -11.808 10.683 1.00 91.50 399 ILE A O 1
ATOM 3096 N N . TYR A 1 400 ? -16.566 -11.449 10.139 1.00 91.50 400 TYR A N 1
ATOM 3097 C CA . TYR A 1 400 ? -16.813 -11.180 8.730 1.00 91.50 400 TYR A CA 1
ATOM 3098 C C . TYR A 1 400 ? -15.715 -11.784 7.846 1.00 91.50 400 TYR A C 1
ATOM 3100 O O . TYR A 1 400 ? -14.573 -11.987 8.259 1.00 91.50 400 TYR A O 1
ATOM 3108 N N . LYS A 1 401 ? -16.045 -12.051 6.577 1.00 91.25 401 LYS A N 1
ATOM 3109 C CA . LYS A 1 401 ? -15.049 -12.448 5.572 1.00 91.25 401 LYS A CA 1
ATOM 3110 C C . LYS A 1 401 ? -14.359 -11.214 5.016 1.00 91.25 401 LYS A C 1
ATOM 3112 O O . LYS A 1 401 ? -15.000 -10.395 4.355 1.00 91.25 401 LYS A O 1
ATOM 3117 N N . VAL A 1 402 ? -13.044 -11.103 5.213 1.00 91.56 402 VAL A N 1
ATOM 3118 C CA . VAL A 1 402 ? -12.273 -9.942 4.739 1.00 91.56 402 VAL A CA 1
ATOM 3119 C C . VAL A 1 402 ? -12.403 -9.771 3.229 1.00 91.56 402 VAL A C 1
ATOM 3121 O O . VAL A 1 402 ? -12.559 -8.657 2.760 1.00 91.56 402 VAL A O 1
ATOM 3124 N N . LEU A 1 403 ? -12.397 -10.840 2.439 1.00 91.31 403 LEU A N 1
ATOM 3125 C CA . LEU A 1 403 ? -12.523 -10.736 0.980 1.00 91.31 403 LEU A CA 1
ATOM 3126 C C . LEU A 1 403 ? -13.983 -10.685 0.491 1.00 91.31 403 LEU A C 1
ATOM 3128 O O . LEU A 1 403 ? -14.211 -10.476 -0.698 1.00 91.31 403 LEU A O 1
ATOM 3132 N N . GLY A 1 404 ? -14.971 -10.847 1.378 1.00 89.19 404 GLY A N 1
ATOM 3133 C CA . GLY A 1 404 ? -16.351 -11.149 0.984 1.00 89.19 404 GLY A CA 1
ATOM 3134 C C . GLY A 1 404 ? -16.462 -12.493 0.247 1.00 89.19 404 GLY A C 1
ATOM 3135 O O . GLY A 1 404 ? -15.487 -13.227 0.118 1.00 89.19 404 GLY A O 1
ATOM 3136 N N . GLU A 1 405 ? -17.648 -12.830 -0.265 1.00 87.19 405 GLU A N 1
ATOM 3137 C CA . GLU A 1 405 ? -17.860 -14.118 -0.956 1.00 87.19 405 GLU A CA 1
ATOM 3138 C C . GLU A 1 405 ? -17.237 -14.191 -2.356 1.00 87.19 405 GLU A C 1
ATOM 3140 O O . GLU A 1 405 ? -16.979 -15.276 -2.869 1.00 87.19 405 GLU A O 1
ATOM 3145 N N . ARG A 1 406 ? -17.029 -13.041 -3.009 1.00 89.56 406 ARG A N 1
ATOM 3146 C CA . ARG A 1 406 ? -16.594 -12.967 -4.416 1.00 89.56 406 ARG A CA 1
ATOM 3147 C C . ARG A 1 406 ? -15.260 -12.250 -4.611 1.00 89.56 406 ARG A C 1
ATOM 3149 O O . ARG A 1 406 ? -14.836 -12.066 -5.752 1.00 89.56 406 ARG A O 1
ATOM 3156 N N . GLY A 1 407 ? -14.588 -11.856 -3.532 1.00 93.06 407 GLY A N 1
ATOM 3157 C CA . GLY A 1 407 ? -13.476 -10.911 -3.590 1.00 93.06 407 GLY A CA 1
ATOM 3158 C C . GLY A 1 407 ? -13.951 -9.456 -3.630 1.00 93.06 407 GLY A C 1
ATOM 3159 O O . GLY A 1 407 ? -15.140 -9.165 -3.761 1.00 93.06 407 GLY A O 1
ATOM 3160 N N . ARG A 1 408 ? -12.994 -8.533 -3.537 1.00 93.25 408 ARG A N 1
ATOM 3161 C CA . ARG A 1 408 ? -13.225 -7.083 -3.564 1.00 93.25 408 ARG A CA 1
ATOM 3162 C C . ARG A 1 408 ? -12.778 -6.492 -4.889 1.00 93.25 408 ARG A C 1
ATOM 3164 O O . ARG A 1 408 ? -11.659 -6.761 -5.325 1.00 93.25 408 ARG A O 1
ATOM 3171 N N . ILE A 1 409 ? -13.617 -5.652 -5.486 1.00 93.75 409 ILE A N 1
ATOM 3172 C CA . ILE A 1 409 ? -13.288 -4.880 -6.689 1.00 93.75 409 ILE A CA 1
ATOM 3173 C C . ILE A 1 409 ? -13.050 -3.433 -6.276 1.00 93.75 409 ILE A C 1
ATOM 3175 O O . ILE A 1 409 ? -13.812 -2.873 -5.493 1.00 93.75 409 ILE A O 1
ATOM 3179 N N . GLY A 1 410 ? -12.004 -2.822 -6.821 1.00 93.56 410 GLY A N 1
ATOM 3180 C CA . GLY A 1 410 ? -11.767 -1.393 -6.713 1.00 93.56 410 GLY A CA 1
ATOM 3181 C C . GLY A 1 410 ? -11.630 -0.751 -8.082 1.00 93.56 410 GLY A C 1
ATOM 3182 O O . GLY A 1 410 ? -10.992 -1.315 -8.971 1.00 93.56 410 GLY A O 1
ATOM 3183 N N . VAL A 1 411 ? -12.213 0.432 -8.236 1.00 95.12 411 VAL A N 1
ATOM 3184 C CA . VAL A 1 411 ? -12.134 1.228 -9.464 1.00 95.12 411 VAL A CA 1
ATOM 3185 C C . VAL A 1 411 ? -11.699 2.640 -9.106 1.00 95.12 411 VAL A C 1
ATOM 3187 O O . VAL A 1 411 ? -12.112 3.197 -8.089 1.00 95.12 411 VAL A O 1
ATOM 3190 N N . GLY A 1 412 ? -10.863 3.231 -9.947 1.00 94.25 412 GLY A N 1
ATOM 3191 C CA . GLY A 1 412 ? -10.458 4.614 -9.796 1.00 94.25 412 GLY A CA 1
ATOM 3192 C C . GLY A 1 412 ? -9.498 5.059 -10.881 1.00 94.25 412 GLY A C 1
ATOM 3193 O O . GLY A 1 412 ? -9.486 4.518 -11.989 1.00 94.25 412 GLY A O 1
ATOM 3194 N N . VAL A 1 413 ? -8.684 6.050 -10.548 1.00 92.94 413 VAL A N 1
ATOM 3195 C CA . VAL A 1 413 ? -7.740 6.678 -11.472 1.00 92.94 413 VAL A CA 1
ATOM 3196 C C . VAL A 1 413 ? -6.353 6.695 -10.859 1.00 92.94 413 VAL A C 1
ATOM 3198 O O . VAL A 1 413 ? -6.191 6.862 -9.647 1.00 92.94 413 VAL A O 1
ATOM 3201 N N . GLY A 1 414 ? -5.347 6.517 -11.702 1.00 91.25 414 GLY A N 1
ATOM 3202 C CA . GLY A 1 414 ? -3.959 6.621 -11.302 1.00 91.25 414 GLY A CA 1
ATOM 3203 C C . GLY A 1 414 ? -3.084 7.209 -12.391 1.00 91.25 414 GLY A C 1
ATOM 3204 O O . GLY A 1 414 ? -3.532 7.489 -13.500 1.00 91.25 414 GLY A O 1
ATOM 3205 N N . VAL A 1 415 ? -1.822 7.395 -12.049 1.00 89.44 415 VAL A N 1
ATOM 3206 C CA . VAL A 1 415 ? -0.764 7.849 -12.940 1.00 89.44 415 VAL A CA 1
ATOM 3207 C C . VAL A 1 415 ? 0.460 6.974 -12.714 1.00 89.44 415 VAL A C 1
ATOM 3209 O O . VAL A 1 415 ? 0.794 6.651 -11.571 1.00 89.44 415 VAL A O 1
ATOM 3212 N N . ILE A 1 416 ? 1.113 6.577 -13.802 1.00 87.88 416 ILE A N 1
ATOM 3213 C CA . ILE A 1 416 ? 2.443 5.969 -13.784 1.00 87.88 416 ILE A CA 1
ATOM 3214 C C . ILE A 1 416 ? 3.421 6.996 -14.344 1.00 87.88 416 ILE A C 1
ATOM 3216 O O . ILE A 1 416 ? 3.159 7.598 -15.381 1.00 87.88 416 ILE A O 1
ATOM 3220 N N . GLY A 1 417 ? 4.523 7.199 -13.629 1.00 88.31 417 GLY A N 1
ATOM 3221 C CA . GLY A 1 417 ? 5.606 8.105 -13.975 1.00 88.31 417 GLY A CA 1
ATOM 3222 C C . GLY A 1 417 ? 6.922 7.358 -14.146 1.00 88.31 417 GLY A C 1
ATOM 3223 O O . GLY A 1 417 ? 7.237 6.493 -13.326 1.00 88.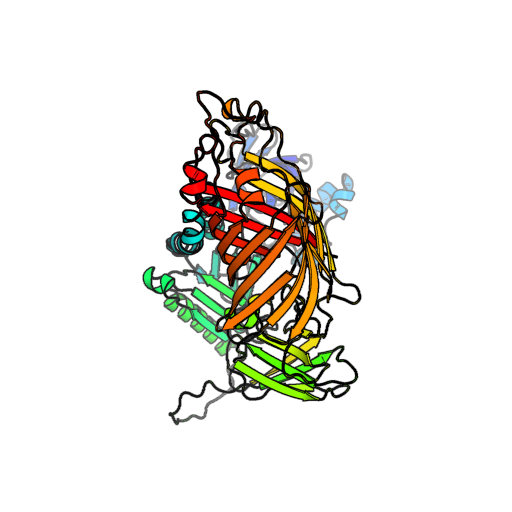31 417 GLY A O 1
ATOM 3224 N N . ARG A 1 418 ? 7.715 7.706 -15.158 1.00 90.31 418 ARG A N 1
ATOM 3225 C CA . ARG A 1 418 ? 9.103 7.244 -15.288 1.00 90.31 418 ARG A CA 1
ATOM 3226 C C . ARG A 1 418 ? 9.979 8.342 -15.890 1.00 90.31 418 ARG A C 1
ATOM 3228 O O . ARG A 1 418 ? 9.580 8.942 -16.885 1.00 90.31 418 ARG A O 1
ATOM 3235 N N . SER A 1 419 ? 11.147 8.602 -15.303 1.00 93.25 419 SER A N 1
ATOM 3236 C CA . SER A 1 419 ? 12.158 9.463 -15.928 1.00 93.25 419 SER A CA 1
ATOM 3237 C C . SER A 1 419 ? 12.864 8.730 -17.071 1.00 93.25 419 SER A C 1
ATOM 3239 O O . SER A 1 419 ? 13.085 7.517 -17.001 1.00 93.25 419 SER A O 1
ATOM 3241 N N . SER A 1 420 ? 13.221 9.463 -18.119 1.00 93.75 420 SER A N 1
ATOM 3242 C CA . SER A 1 420 ? 14.018 8.944 -19.227 1.00 93.75 420 SER A CA 1
ATOM 3243 C C . SER A 1 420 ? 15.507 9.030 -18.883 1.00 93.75 420 SER A C 1
ATOM 3245 O O . SER A 1 420 ? 15.955 10.118 -18.545 1.00 93.75 420 SER A O 1
ATOM 3247 N N . PRO A 1 421 ? 16.278 7.928 -18.951 1.00 95.19 421 PRO A N 1
ATOM 3248 C CA . PRO A 1 421 ? 17.730 7.980 -18.792 1.00 95.19 421 PRO A CA 1
ATOM 3249 C C . PRO A 1 421 ? 18.465 8.237 -20.119 1.00 95.19 421 PRO A C 1
ATOM 3251 O O . PRO A 1 421 ? 19.693 8.154 -20.162 1.00 95.19 421 PRO A O 1
ATOM 3254 N N . TYR A 1 422 ? 17.746 8.440 -21.229 1.00 95.50 422 TYR A N 1
ATOM 3255 C CA . TYR A 1 422 ? 18.327 8.460 -22.569 1.00 95.50 422 TYR A CA 1
ATOM 3256 C C . TYR A 1 422 ? 18.906 9.828 -22.940 1.00 95.50 422 TYR A C 1
ATOM 3258 O O . TYR A 1 422 ? 18.374 10.876 -22.577 1.00 95.50 422 TYR A O 1
ATOM 3266 N N . VAL A 1 423 ? 19.992 9.826 -23.717 1.00 94.88 423 VAL A N 1
ATOM 3267 C CA . VAL A 1 423 ? 20.706 11.045 -24.126 1.00 94.88 423 VAL A CA 1
ATOM 3268 C C . VAL A 1 423 ? 19.758 12.044 -24.792 1.00 94.88 423 VAL A C 1
ATOM 3270 O O . VAL A 1 423 ? 19.146 11.756 -25.824 1.00 94.88 423 VAL A O 1
ATOM 3273 N N . GLY A 1 424 ? 19.682 13.248 -24.218 1.00 88.88 424 GLY A N 1
ATOM 3274 C CA . GLY A 1 424 ? 18.907 14.367 -24.759 1.00 88.88 424 GLY A CA 1
ATOM 3275 C C . GLY A 1 424 ? 17.389 14.195 -24.679 1.00 88.88 424 GLY A C 1
ATOM 3276 O O . GLY A 1 424 ? 16.683 14.906 -25.389 1.00 88.88 424 GLY A O 1
ATOM 3277 N N . SER A 1 425 ? 16.897 13.252 -23.869 1.00 85.81 425 SER A N 1
ATOM 3278 C CA . SER A 1 425 ? 15.473 13.064 -23.599 1.00 85.81 425 SER A CA 1
ATOM 3279 C C . SER A 1 425 ? 15.128 13.652 -22.231 1.00 85.81 425 SER A C 1
ATOM 3281 O O . SER A 1 425 ? 15.497 13.104 -21.199 1.00 85.81 425 SER A O 1
ATOM 3283 N N . ASP A 1 426 ? 14.366 14.744 -22.224 1.00 73.12 426 ASP A N 1
ATOM 3284 C CA . ASP A 1 426 ? 13.787 15.314 -20.996 1.00 73.12 426 ASP A CA 1
ATOM 3285 C C . ASP A 1 426 ? 12.395 14.711 -20.695 1.00 73.12 426 ASP A C 1
ATOM 3287 O O . ASP A 1 426 ? 11.644 15.200 -19.841 1.00 73.12 426 ASP A O 1
ATOM 3291 N N . THR A 1 427 ? 12.008 13.655 -21.425 1.00 67.38 427 THR A N 1
ATOM 3292 C CA . THR A 1 427 ? 10.672 13.064 -21.373 1.00 67.38 427 THR A CA 1
ATOM 3293 C C . THR A 1 427 ? 10.466 12.352 -20.035 1.00 67.38 427 THR A C 1
ATOM 3295 O O . THR A 1 427 ? 10.937 11.240 -19.807 1.00 67.38 427 THR A O 1
ATOM 3298 N N . THR A 1 428 ? 9.721 12.974 -19.117 1.00 71.12 428 THR A N 1
ATOM 3299 C CA . THR A 1 428 ? 9.120 12.242 -17.994 1.00 71.12 428 THR A CA 1
ATOM 3300 C C . THR A 1 428 ? 7.787 11.684 -18.465 1.00 71.12 428 THR A C 1
ATOM 3302 O O . THR A 1 428 ? 6.808 12.420 -18.595 1.00 71.12 428 THR A O 1
ATOM 3305 N N . VAL A 1 429 ? 7.743 10.379 -18.725 1.00 68.81 429 VAL A N 1
ATOM 3306 C CA . VAL A 1 429 ? 6.527 9.707 -19.188 1.00 68.81 429 VAL A CA 1
ATOM 3307 C C . VAL A 1 429 ? 5.533 9.668 -18.030 1.00 68.81 429 VAL A C 1
ATOM 3309 O O . VAL A 1 429 ? 5.744 8.932 -17.069 1.00 68.81 429 VAL A O 1
ATOM 3312 N N . LEU A 1 430 ? 4.470 10.476 -18.104 1.00 78.50 430 LEU A N 1
ATOM 3313 C CA . LEU A 1 430 ? 3.366 10.524 -17.139 1.00 78.50 430 LEU A CA 1
ATOM 3314 C C . LEU A 1 430 ? 2.082 10.022 -17.800 1.00 78.50 430 LEU A C 1
ATOM 3316 O O . LEU A 1 430 ? 1.344 10.787 -18.418 1.00 78.50 430 LEU A O 1
ATOM 3320 N N . ASN A 1 431 ? 1.799 8.734 -17.635 1.00 80.50 431 ASN A N 1
ATOM 3321 C CA . ASN A 1 431 ? 0.654 8.090 -18.263 1.00 80.50 431 ASN A CA 1
ATOM 3322 C C . ASN A 1 431 ? -0.499 7.942 -17.264 1.00 80.50 431 ASN A C 1
ATOM 3324 O O . ASN A 1 431 ? -0.348 7.222 -16.267 1.00 80.50 431 ASN A O 1
ATOM 3328 N N . PRO A 1 432 ? -1.658 8.588 -17.497 1.00 86.62 432 PRO A N 1
ATOM 3329 C CA . PRO A 1 432 ? -2.852 8.297 -16.723 1.00 86.62 432 PRO A CA 1
ATOM 3330 C C . PRO A 1 432 ? -3.313 6.871 -17.024 1.00 86.62 432 PRO A C 1
ATOM 3332 O O . PRO A 1 432 ? -3.313 6.427 -18.171 1.00 86.62 432 PRO A O 1
ATOM 3335 N N . ILE A 1 433 ? -3.732 6.154 -15.987 1.00 85.44 433 ILE A N 1
ATOM 3336 C CA . ILE A 1 433 ? -4.215 4.783 -16.102 1.00 85.44 433 ILE A CA 1
ATOM 3337 C C . ILE A 1 433 ? -5.517 4.595 -15.319 1.00 85.44 433 ILE A C 1
ATOM 3339 O O . ILE A 1 433 ? -5.671 5.150 -14.224 1.00 85.44 433 ILE A O 1
ATOM 3343 N N . PRO A 1 434 ? -6.464 3.790 -15.829 1.00 89.94 434 PRO A N 1
ATOM 3344 C CA . PRO A 1 434 ? -7.558 3.312 -14.999 1.00 89.94 434 PRO A CA 1
ATOM 3345 C C . PRO A 1 434 ? -6.975 2.450 -13.871 1.00 89.94 434 PRO A C 1
ATOM 3347 O O . PRO A 1 434 ? -6.270 1.468 -14.113 1.00 89.94 434 PRO A O 1
ATOM 3350 N N . ALA A 1 435 ? -7.263 2.813 -12.624 1.00 90.56 435 ALA A N 1
ATOM 3351 C CA . ALA A 1 435 ? -6.831 2.051 -11.460 1.00 90.56 435 ALA A CA 1
ATOM 3352 C C . ALA A 1 435 ? -7.884 0.986 -11.142 1.00 90.56 435 ALA A C 1
ATOM 3354 O O . ALA A 1 435 ? -8.787 1.200 -10.334 1.00 90.56 435 ALA A O 1
ATOM 3355 N N . ILE A 1 436 ? -7.785 -0.156 -11.823 1.00 91.44 436 ILE A N 1
ATOM 3356 C CA . ILE A 1 436 ? -8.639 -1.320 -11.576 1.00 91.44 436 ILE A CA 1
ATOM 3357 C C . ILE A 1 436 ? -7.903 -2.272 -10.642 1.00 91.44 436 ILE A C 1
ATOM 3359 O O . ILE A 1 436 ? -6.743 -2.627 -10.877 1.00 91.44 436 ILE A O 1
ATOM 3363 N N . THR A 1 437 ? -8.593 -2.683 -9.583 1.00 93.69 437 THR A N 1
ATOM 3364 C CA . THR A 1 437 ? -8.101 -3.682 -8.641 1.00 93.69 437 THR A CA 1
ATOM 3365 C C . THR A 1 437 ? -9.134 -4.773 -8.420 1.00 93.69 437 THR A C 1
ATOM 3367 O O . THR A 1 437 ? -10.331 -4.504 -8.335 1.00 93.69 437 THR A O 1
ATOM 3370 N N . TYR A 1 438 ? -8.668 -6.007 -8.296 1.00 95.38 438 TYR A N 1
ATOM 3371 C CA . TYR A 1 438 ? -9.464 -7.118 -7.797 1.00 95.38 438 TYR A CA 1
ATOM 3372 C C . TYR A 1 438 ? -8.634 -7.902 -6.792 1.00 95.38 438 TYR A C 1
ATOM 3374 O O . TYR A 1 438 ? -7.505 -8.284 -7.082 1.00 95.38 438 TYR A O 1
ATOM 3382 N N . ASN A 1 439 ? -9.193 -8.152 -5.615 1.00 95.44 439 ASN A N 1
ATOM 3383 C CA . ASN A 1 439 ? -8.562 -8.953 -4.578 1.00 95.44 439 ASN A CA 1
ATOM 3384 C C . ASN A 1 439 ? -9.503 -10.090 -4.199 1.00 95.44 439 ASN A C 1
ATOM 3386 O O . ASN A 1 439 ? -10.468 -9.875 -3.468 1.00 95.44 439 ASN A O 1
ATOM 3390 N N . GLY A 1 440 ? -9.216 -11.290 -4.698 1.00 95.69 440 GLY A N 1
ATOM 3391 C CA . GLY A 1 440 ? -9.854 -12.532 -4.279 1.00 95.69 440 GLY A CA 1
ATOM 3392 C C . GLY A 1 440 ? -8.904 -13.429 -3.485 1.00 95.69 440 GLY A C 1
ATOM 3393 O O . GLY A 1 440 ? -7.759 -13.070 -3.177 1.00 95.69 440 GLY A O 1
ATOM 3394 N N . GLU A 1 441 ? -9.375 -14.634 -3.172 1.00 94.31 441 GLU A N 1
ATOM 3395 C CA . GLU A 1 441 ? -8.590 -15.636 -2.438 1.00 94.31 441 GLU A CA 1
ATOM 3396 C C . GLU A 1 441 ? -7.382 -16.139 -3.238 1.00 94.31 441 GLU A C 1
ATOM 3398 O O . GLU A 1 441 ? -6.307 -16.357 -2.674 1.00 94.31 441 GLU A O 1
ATOM 3403 N N . ARG A 1 442 ? -7.553 -16.312 -4.557 1.00 95.06 442 ARG A N 1
ATOM 3404 C CA . ARG A 1 442 ? -6.505 -16.790 -5.473 1.00 95.06 442 ARG A CA 1
ATOM 3405 C C . ARG A 1 442 ? -6.099 -15.748 -6.495 1.00 95.06 442 ARG A C 1
ATOM 3407 O O . ARG A 1 442 ? -4.913 -15.484 -6.607 1.00 95.06 442 ARG A O 1
ATOM 3414 N N . LEU A 1 443 ? -7.056 -15.152 -7.198 1.00 97.19 443 LEU A N 1
ATOM 3415 C CA . LEU A 1 443 ? -6.783 -14.134 -8.206 1.00 97.19 443 LEU A CA 1
ATOM 3416 C C . LEU A 1 443 ? -6.623 -12.758 -7.550 1.00 97.19 443 LEU A C 1
ATOM 3418 O O . LEU A 1 443 ? -7.483 -12.318 -6.785 1.00 97.19 443 LEU A O 1
ATOM 3422 N N . GLN A 1 444 ? -5.535 -12.075 -7.881 1.00 96.69 444 GLN A N 1
ATOM 3423 C CA . GLN A 1 444 ? -5.309 -10.669 -7.582 1.00 96.69 444 GLN A CA 1
ATOM 3424 C C . GLN A 1 444 ? -4.975 -9.930 -8.878 1.00 96.69 444 GLN A C 1
ATOM 3426 O O . GLN A 1 444 ? -4.172 -10.395 -9.681 1.00 96.69 444 GLN A O 1
ATOM 3431 N N . TRP A 1 445 ? -5.586 -8.772 -9.082 1.00 94.50 445 TRP A N 1
ATOM 3432 C CA . TRP A 1 445 ? -5.366 -7.915 -10.241 1.00 94.50 445 TRP A CA 1
ATOM 3433 C C . TRP A 1 445 ? -5.105 -6.493 -9.755 1.00 94.50 445 TRP A C 1
ATOM 3435 O O . TRP A 1 445 ? -5.873 -5.963 -8.952 1.00 94.50 445 TRP A O 1
ATOM 3445 N N . LEU A 1 446 ? -4.015 -5.890 -10.221 1.00 89.56 446 LEU A N 1
ATOM 3446 C CA . LEU A 1 446 ? -3.631 -4.511 -9.947 1.00 89.56 446 LEU A CA 1
ATOM 3447 C C . LEU A 1 446 ? -3.084 -3.871 -11.230 1.00 89.56 446 LEU A C 1
ATOM 3449 O O . LEU A 1 446 ? -1.911 -4.048 -11.576 1.00 89.56 446 LEU A O 1
ATOM 3453 N N . GLY A 1 447 ? -3.930 -3.111 -11.930 1.00 83.94 447 GLY A N 1
ATOM 3454 C CA . GLY A 1 447 ? -3.547 -2.410 -13.160 1.00 83.94 447 GLY A CA 1
ATOM 3455 C C . GLY A 1 447 ? -2.993 -3.369 -14.231 1.00 83.94 447 GLY A C 1
ATOM 3456 O O . GLY A 1 447 ? -3.702 -4.293 -14.622 1.00 83.94 447 GLY A O 1
ATOM 3457 N N . PRO A 1 448 ? -1.749 -3.200 -14.715 1.00 86.62 448 PRO A N 1
ATOM 3458 C CA . PRO A 1 448 ? -1.158 -4.088 -15.722 1.00 86.62 448 PRO A CA 1
ATOM 3459 C C . PRO A 1 448 ? -0.679 -5.441 -15.167 1.00 86.62 448 PRO A C 1
ATOM 3461 O O . PRO A 1 448 ? -0.179 -6.257 -15.935 1.00 86.62 448 PRO A O 1
ATOM 3464 N N . ASN A 1 449 ? -0.795 -5.682 -13.855 1.00 92.62 449 ASN A N 1
ATOM 3465 C CA . ASN A 1 449 ? -0.262 -6.871 -13.194 1.00 92.62 449 ASN A CA 1
ATOM 3466 C C . ASN A 1 449 ? -1.385 -7.779 -12.695 1.00 92.62 449 ASN A C 1
ATOM 3468 O O . ASN A 1 449 ? -2.281 -7.334 -11.975 1.00 92.62 449 ASN A O 1
ATOM 3472 N N . VAL A 1 450 ? -1.292 -9.068 -13.002 1.00 96.31 450 VAL A N 1
ATOM 3473 C CA . VAL A 1 450 ? -2.197 -10.115 -12.525 1.00 96.31 450 VAL A CA 1
ATOM 3474 C C . VAL A 1 450 ? -1.385 -11.200 -11.831 1.00 96.31 450 VAL A C 1
ATOM 3476 O O . VAL A 1 450 ? -0.302 -11.573 -12.275 1.00 96.31 450 VAL A O 1
ATOM 3479 N N . GLN A 1 451 ? -1.904 -11.708 -10.720 1.00 97.69 451 GLN A N 1
ATOM 3480 C CA . GLN A 1 451 ? -1.299 -12.781 -9.942 1.00 97.69 451 GLN A CA 1
ATOM 3481 C C . GLN A 1 451 ? -2.368 -13.809 -9.579 1.00 97.69 451 GLN A C 1
ATOM 3483 O O . GLN A 1 451 ? -3.506 -13.460 -9.266 1.00 97.69 451 GLN A O 1
ATOM 3488 N N . TYR A 1 452 ? -2.006 -15.087 -9.625 1.00 98.12 452 TYR A N 1
ATOM 3489 C CA . TYR A 1 452 ? -2.879 -16.184 -9.232 1.00 98.12 452 TYR A CA 1
ATOM 3490 C C . TYR A 1 452 ? -2.161 -17.080 -8.228 1.00 98.12 452 TYR A C 1
ATOM 3492 O O . TYR A 1 452 ? -1.218 -17.793 -8.574 1.00 98.12 452 TYR A O 1
ATOM 3500 N N . GLY A 1 453 ? -2.606 -17.038 -6.973 1.00 97.50 453 GLY A N 1
ATOM 3501 C CA . GLY A 1 453 ? -2.089 -17.872 -5.894 1.00 97.50 453 GLY A CA 1
ATOM 3502 C C . GLY A 1 453 ? -2.234 -19.360 -6.213 1.00 97.50 453 GLY A C 1
ATOM 3503 O O . GLY A 1 453 ? -3.344 -19.855 -6.411 1.00 97.50 453 GLY A O 1
ATOM 3504 N N . ILE A 1 454 ? -1.104 -20.067 -6.236 1.00 96.62 454 ILE A N 1
ATOM 3505 C CA . ILE A 1 454 ? -1.026 -21.505 -6.515 1.00 96.62 454 ILE A CA 1
ATOM 3506 C C . ILE A 1 454 ? -1.128 -22.280 -5.200 1.00 96.62 454 ILE A C 1
ATOM 3508 O O . ILE A 1 454 ? -1.964 -23.168 -5.060 1.00 96.62 454 ILE A O 1
ATOM 3512 N N . LEU A 1 455 ? -0.265 -21.939 -4.241 1.00 93.50 455 LEU A N 1
ATOM 3513 C CA . LEU A 1 455 ? -0.099 -22.651 -2.976 1.00 93.50 455 LEU A CA 1
ATOM 3514 C C . LEU A 1 455 ? 0.595 -21.750 -1.944 1.00 93.50 455 LEU A C 1
ATOM 3516 O O . LEU A 1 455 ? 1.228 -20.756 -2.299 1.00 93.50 455 LEU A O 1
ATOM 3520 N N . GLY A 1 456 ? 0.467 -22.075 -0.664 1.00 89.25 456 GLY A N 1
ATOM 3521 C CA . GLY A 1 456 ? 1.115 -21.338 0.417 1.00 89.25 456 GLY A CA 1
ATOM 3522 C C . GLY A 1 456 ? 0.444 -21.590 1.757 1.00 89.25 456 GLY A C 1
ATOM 3523 O O . GLY A 1 456 ? -0.761 -21.822 1.803 1.00 89.25 456 GLY A O 1
ATOM 3524 N N . THR A 1 457 ? 1.230 -21.542 2.827 1.00 79.81 457 THR A N 1
ATOM 3525 C CA . THR A 1 457 ? 0.770 -21.690 4.213 1.00 79.81 457 THR A CA 1
ATOM 3526 C C . THR A 1 457 ? 1.674 -20.869 5.130 1.00 79.81 457 THR A C 1
ATOM 3528 O O . THR A 1 457 ? 2.894 -20.803 4.930 1.00 79.81 457 THR A O 1
ATOM 3531 N N . GLY A 1 458 ? 1.072 -20.191 6.109 1.00 81.50 458 GLY A N 1
ATOM 3532 C CA . GLY A 1 458 ? 1.779 -19.328 7.050 1.00 81.50 458 GLY A CA 1
ATOM 3533 C C . GLY A 1 458 ? 2.654 -18.282 6.360 1.00 81.50 458 GLY A C 1
ATOM 3534 O O . GLY A 1 458 ? 2.168 -17.330 5.751 1.00 81.50 458 GLY A O 1
ATOM 3535 N N . ARG A 1 459 ? 3.976 -18.464 6.468 1.00 88.06 459 ARG A N 1
ATOM 3536 C CA . ARG A 1 459 ? 4.973 -17.465 6.064 1.00 88.06 459 ARG A CA 1
ATOM 3537 C C . ARG A 1 459 ? 5.271 -17.437 4.573 1.00 88.06 459 ARG A C 1
ATOM 3539 O O . ARG A 1 459 ? 5.802 -16.434 4.118 1.00 88.06 459 ARG A O 1
ATOM 3546 N N . TRP A 1 460 ? 4.971 -18.482 3.806 1.00 93.00 460 TRP A N 1
ATOM 3547 C CA . TRP A 1 460 ? 5.403 -18.564 2.409 1.00 93.00 460 TRP A CA 1
ATOM 3548 C C . TRP A 1 460 ? 4.234 -18.794 1.454 1.00 93.00 460 TRP A C 1
ATOM 3550 O O . TRP A 1 460 ? 3.302 -19.542 1.752 1.00 93.00 460 TRP A O 1
ATOM 3560 N N . ARG A 1 461 ? 4.263 -18.114 0.306 1.00 96.75 461 ARG A N 1
ATOM 3561 C CA . ARG A 1 461 ? 3.167 -18.086 -0.670 1.00 96.75 461 ARG A CA 1
ATOM 3562 C C . ARG A 1 461 ? 3.720 -18.030 -2.091 1.00 96.75 461 ARG A C 1
ATOM 3564 O O . ARG A 1 461 ? 4.584 -17.206 -2.373 1.00 96.75 461 ARG A O 1
ATOM 3571 N N . LEU A 1 462 ? 3.209 -18.885 -2.971 1.00 97.88 462 LEU A N 1
ATOM 3572 C CA . LEU A 1 462 ? 3.596 -19.010 -4.377 1.00 97.88 462 LEU A CA 1
ATOM 3573 C C . LEU A 1 462 ? 2.429 -18.605 -5.287 1.00 97.88 462 LEU A C 1
ATOM 3575 O O . LEU A 1 462 ? 1.287 -19.015 -5.059 1.00 97.88 462 LEU A O 1
ATOM 3579 N N . ALA A 1 463 ? 2.716 -17.853 -6.344 1.00 98.31 463 ALA A N 1
ATOM 3580 C CA . ALA A 1 463 ? 1.750 -17.471 -7.366 1.00 98.31 463 ALA A CA 1
ATOM 3581 C C . ALA A 1 463 ? 2.330 -17.601 -8.775 1.00 98.31 463 ALA A C 1
ATOM 3583 O O . ALA A 1 463 ? 3.532 -17.444 -8.976 1.00 98.31 463 ALA A O 1
ATOM 3584 N N . ALA A 1 464 ? 1.452 -17.837 -9.747 1.00 98.56 464 ALA A N 1
ATOM 3585 C CA . ALA A 1 464 ? 1.724 -17.481 -11.132 1.00 98.56 464 ALA A CA 1
ATOM 3586 C C . ALA A 1 464 ? 1.533 -15.966 -11.289 1.00 98.56 464 ALA A C 1
ATOM 3588 O O . ALA A 1 464 ? 0.643 -15.392 -10.654 1.00 98.56 464 ALA A O 1
ATOM 3589 N N . SER A 1 465 ? 2.339 -15.327 -12.128 1.00 97.69 465 SER A N 1
ATOM 3590 C CA . SER A 1 465 ? 2.241 -13.899 -12.428 1.00 97.69 465 SER A CA 1
ATOM 3591 C C . SER A 1 465 ? 2.140 -13.653 -13.927 1.00 97.69 465 SER A C 1
ATOM 3593 O O . SER A 1 465 ? 2.647 -14.432 -14.732 1.00 97.69 465 SER A O 1
ATOM 3595 N N . ALA A 1 466 ? 1.478 -12.561 -14.289 1.00 97.81 466 ALA A N 1
ATOM 3596 C CA . ALA A 1 466 ? 1.523 -11.982 -15.617 1.00 97.81 466 ALA A CA 1
ATOM 3597 C C . ALA A 1 466 ? 1.555 -10.457 -15.501 1.00 97.81 466 ALA A C 1
ATOM 3599 O O . ALA A 1 466 ? 0.827 -9.881 -14.685 1.00 97.81 466 ALA A O 1
ATOM 3600 N N . SER A 1 467 ? 2.375 -9.803 -16.315 1.00 95.94 467 SER A N 1
ATOM 3601 C CA . SER A 1 467 ? 2.500 -8.350 -16.329 1.00 95.94 467 SER A CA 1
ATOM 3602 C C . SER A 1 467 ? 2.555 -7.820 -17.759 1.00 95.94 467 SER A C 1
ATOM 3604 O O . SER A 1 467 ? 3.179 -8.403 -18.645 1.00 95.94 467 SER A O 1
ATOM 3606 N N . TYR A 1 468 ? 1.859 -6.714 -18.011 1.00 93.00 468 TYR A N 1
ATOM 3607 C CA . TYR A 1 468 ? 1.990 -5.988 -19.269 1.00 93.00 468 TYR A CA 1
ATOM 3608 C C . TYR A 1 468 ? 3.176 -5.030 -19.181 1.00 93.00 468 TYR A C 1
ATOM 3610 O O . TYR A 1 468 ? 3.165 -4.081 -18.390 1.00 93.00 468 TYR A O 1
ATOM 3618 N N . ARG A 1 469 ? 4.201 -5.285 -19.994 1.00 92.00 469 ARG A N 1
ATOM 3619 C CA . ARG A 1 469 ? 5.415 -4.477 -20.067 1.00 92.00 469 ARG A CA 1
ATOM 3620 C C . ARG A 1 469 ? 5.249 -3.402 -21.132 1.00 92.00 469 ARG A C 1
ATOM 3622 O O . ARG A 1 469 ? 5.015 -3.720 -22.296 1.00 92.00 469 ARG A O 1
ATOM 3629 N N . ILE A 1 470 ? 5.406 -2.147 -20.720 1.00 88.44 470 ILE A N 1
ATOM 3630 C CA . ILE A 1 470 ? 5.350 -0.985 -21.609 1.00 88.44 470 ILE A CA 1
ATOM 3631 C C . ILE A 1 470 ? 6.754 -0.686 -22.153 1.00 88.44 470 ILE A C 1
ATOM 3633 O O . ILE A 1 470 ? 7.739 -0.832 -21.423 1.00 88.44 470 ILE A O 1
ATOM 3637 N N . GLY A 1 471 ? 6.827 -0.278 -23.420 1.00 89.44 471 GLY A N 1
ATOM 3638 C CA . GLY A 1 471 ? 8.028 0.231 -24.074 1.00 89.44 471 GLY A CA 1
ATOM 3639 C C . GLY A 1 471 ? 8.701 1.352 -23.285 1.00 89.44 471 GLY A C 1
ATOM 3640 O O . GLY A 1 471 ? 8.050 2.126 -22.583 1.00 89.44 471 GLY A O 1
ATOM 3641 N N . VAL A 1 472 ? 10.030 1.402 -23.351 1.00 89.62 472 VAL A N 1
ATOM 3642 C CA . VAL A 1 472 ? 10.838 2.285 -22.498 1.00 89.62 472 VAL A CA 1
ATOM 3643 C C . VAL A 1 472 ? 11.168 3.639 -23.134 1.00 89.62 472 VAL A C 1
ATOM 3645 O O . VAL A 1 472 ? 11.521 4.547 -22.388 1.00 89.62 472 VAL A O 1
ATOM 3648 N N . PHE A 1 473 ? 11.037 3.764 -24.460 1.00 91.38 473 PHE A N 1
ATOM 3649 C CA . PHE A 1 473 ? 11.141 5.011 -25.228 1.00 91.38 473 PHE A CA 1
ATOM 3650 C C . PHE A 1 473 ? 10.506 4.864 -26.623 1.00 91.38 473 PHE A C 1
ATOM 3652 O O . PHE A 1 473 ? 10.326 3.740 -27.109 1.00 91.38 473 PHE A O 1
ATOM 3659 N N . GLU A 1 474 ? 10.249 5.998 -27.269 1.00 92.06 474 GLU A N 1
ATOM 3660 C CA . GLU A 1 474 ? 9.894 6.152 -28.686 1.00 92.06 474 GLU A CA 1
ATOM 3661 C C . GLU A 1 474 ? 11.079 6.763 -29.465 1.00 92.06 474 GLU A C 1
ATOM 3663 O O . GLU A 1 474 ? 11.930 7.454 -28.901 1.00 92.06 474 GLU A O 1
ATOM 3668 N N . GLU A 1 475 ? 11.221 6.456 -30.757 1.00 93.75 475 GLU A N 1
ATOM 3669 C CA . GLU A 1 475 ? 12.374 6.891 -31.564 1.00 93.75 475 GLU A CA 1
ATOM 3670 C C . GLU A 1 475 ? 12.500 8.424 -31.643 1.00 93.75 475 GLU A C 1
ATOM 3672 O O . GLU A 1 475 ? 13.608 8.958 -31.760 1.00 93.75 475 GLU A O 1
ATOM 3677 N N . ASP A 1 476 ? 11.374 9.131 -31.578 1.00 92.19 476 ASP A N 1
ATOM 3678 C CA . ASP A 1 476 ? 11.277 10.585 -31.645 1.00 92.19 476 ASP A CA 1
ATOM 3679 C C . ASP A 1 476 ? 11.393 11.286 -30.278 1.00 92.19 476 ASP A C 1
ATOM 3681 O O . ASP A 1 476 ? 11.429 12.520 -30.243 1.00 92.19 476 ASP A O 1
ATOM 3685 N N . ASP A 1 477 ? 11.578 10.539 -29.180 1.00 91.31 477 ASP A N 1
ATOM 3686 C CA . ASP A 1 477 ? 11.843 11.098 -27.844 1.00 91.31 477 ASP A CA 1
ATOM 3687 C C . ASP A 1 477 ? 13.133 11.931 -27.803 1.00 91.31 477 ASP A C 1
ATOM 3689 O O . ASP A 1 477 ? 13.249 12.874 -27.015 1.00 91.31 477 ASP A O 1
ATOM 3693 N N . SER A 1 478 ? 14.138 11.585 -28.621 1.00 93.56 478 SER A N 1
ATOM 3694 C CA . SER A 1 478 ? 15.339 12.407 -28.774 1.00 93.56 478 SER A CA 1
ATOM 3695 C C . SER A 1 478 ? 16.077 12.168 -30.099 1.00 93.56 478 SER A C 1
ATOM 3697 O O . SER A 1 478 ? 16.073 11.062 -30.644 1.00 93.56 478 SER A O 1
ATOM 3699 N N . PRO A 1 479 ? 16.837 13.161 -30.605 1.00 93.31 479 PRO A N 1
ATOM 3700 C CA . PRO A 1 479 ? 17.690 12.969 -31.780 1.00 93.31 479 PRO A CA 1
ATOM 3701 C C . PRO A 1 479 ? 18.734 11.854 -31.620 1.00 93.31 479 PRO A C 1
ATOM 3703 O O . PRO A 1 479 ? 19.203 11.306 -32.617 1.00 93.31 479 PRO A O 1
ATOM 3706 N N . ALA A 1 480 ? 19.115 11.515 -30.382 1.00 92.62 480 ALA A N 1
ATOM 3707 C CA . ALA A 1 480 ? 20.058 10.435 -30.103 1.00 92.62 480 ALA A CA 1
ATOM 3708 C C . ALA A 1 480 ? 19.434 9.041 -30.280 1.00 92.62 480 ALA A C 1
ATOM 3710 O O . ALA A 1 480 ? 20.176 8.063 -30.402 1.00 92.62 480 ALA A O 1
ATOM 3711 N N . LEU A 1 481 ? 18.101 8.946 -30.329 1.00 94.62 481 LEU A N 1
ATOM 3712 C CA . LEU A 1 481 ? 17.341 7.708 -30.511 1.00 94.62 481 LEU A CA 1
ATOM 3713 C C . LEU A 1 481 ? 16.895 7.483 -31.962 1.00 94.62 481 LEU A C 1
ATOM 3715 O O . LEU A 1 481 ? 16.598 6.350 -32.324 1.00 94.62 481 LEU A O 1
ATOM 3719 N N . ALA A 1 482 ? 16.996 8.489 -32.834 1.00 94.38 482 ALA A N 1
ATOM 3720 C CA . ALA A 1 482 ? 16.668 8.365 -34.256 1.00 94.38 482 ALA A CA 1
ATOM 3721 C C . ALA A 1 482 ? 17.327 7.131 -34.920 1.00 94.38 482 ALA A C 1
ATOM 3723 O O . ALA A 1 482 ? 18.527 6.868 -34.766 1.00 94.38 482 ALA A O 1
ATOM 3724 N N . GLY A 1 483 ? 16.545 6.353 -35.662 1.00 93.50 483 GLY A N 1
ATOM 3725 C CA . GLY A 1 483 ? 16.912 5.093 -36.306 1.00 93.50 483 GLY A CA 1
ATOM 3726 C C . GLY A 1 483 ? 17.003 3.869 -35.385 1.00 93.50 483 GLY A C 1
ATOM 3727 O O . GLY A 1 483 ? 17.481 2.828 -35.844 1.00 93.50 483 GLY A O 1
ATOM 3728 N N . MET A 1 484 ? 16.612 3.975 -34.108 1.00 94.50 484 MET A N 1
ATOM 3729 C CA . MET A 1 484 ? 16.587 2.842 -33.165 1.00 94.50 484 MET A CA 1
ATOM 3730 C C . MET A 1 484 ? 15.264 2.069 -33.182 1.00 94.50 484 MET A C 1
ATOM 3732 O O . MET A 1 484 ? 15.261 0.917 -32.744 1.00 94.50 484 MET A O 1
ATOM 3736 N N . GLY A 1 485 ? 14.187 2.660 -33.710 1.00 94.19 485 GLY A N 1
ATOM 3737 C CA . GLY A 1 485 ? 12.824 2.150 -33.598 1.00 94.19 485 GLY A CA 1
ATOM 3738 C C . GLY A 1 485 ? 12.212 2.354 -32.210 1.00 94.19 485 GLY A C 1
ATOM 3739 O O . GLY A 1 485 ? 12.923 2.457 -31.206 1.00 94.19 485 GLY A O 1
ATOM 3740 N N . ASP A 1 486 ? 10.882 2.373 -32.167 1.00 94.31 486 ASP A N 1
ATOM 3741 C CA . ASP A 1 486 ? 10.111 2.441 -30.924 1.00 94.31 486 ASP A CA 1
ATOM 3742 C C . ASP A 1 486 ? 10.246 1.142 -30.129 1.00 94.31 486 ASP A C 1
ATOM 3744 O O . ASP A 1 486 ? 10.385 0.049 -30.689 1.00 94.31 486 ASP A O 1
ATOM 3748 N N . ARG A 1 487 ? 10.183 1.243 -28.799 1.00 93.44 487 ARG A N 1
ATOM 3749 C CA . ARG A 1 487 ? 10.226 0.062 -27.936 1.00 93.44 487 ARG A CA 1
ATOM 3750 C C . ARG A 1 487 ? 8.843 -0.549 -27.790 1.00 93.44 487 ARG A C 1
ATOM 3752 O O . ARG A 1 487 ? 7.900 0.081 -27.325 1.00 93.44 487 ARG A O 1
ATOM 3759 N N . ASP A 1 488 ? 8.753 -1.821 -28.145 1.00 93.75 488 ASP A N 1
ATOM 3760 C CA . ASP A 1 488 ? 7.519 -2.582 -28.156 1.00 93.75 488 ASP A CA 1
ATOM 3761 C C . ASP A 1 488 ? 7.011 -2.884 -26.749 1.00 93.75 488 ASP A C 1
ATOM 3763 O O . ASP A 1 488 ? 7.754 -3.202 -25.813 1.00 93.75 488 ASP A O 1
ATOM 3767 N N . ASN A 1 489 ? 5.687 -2.896 -26.644 1.00 93.75 489 ASN A N 1
ATOM 3768 C CA . ASN A 1 489 ? 5.003 -3.481 -25.507 1.00 93.75 489 ASN A CA 1
ATOM 3769 C C . ASN A 1 489 ? 4.923 -5.006 -25.660 1.00 93.75 489 ASN A C 1
ATOM 3771 O O . ASN A 1 489 ? 4.594 -5.512 -26.745 1.00 93.75 489 ASN A O 1
ATOM 3775 N N . THR A 1 490 ? 5.094 -5.735 -24.559 1.00 97.00 490 THR A N 1
ATOM 3776 C CA . THR A 1 490 ? 4.924 -7.195 -24.531 1.00 97.00 490 THR A CA 1
ATOM 3777 C C . THR A 1 490 ? 4.199 -7.686 -23.276 1.00 97.00 490 THR A C 1
ATOM 3779 O O . THR A 1 490 ? 3.984 -6.936 -22.323 1.00 97.00 490 THR A O 1
ATOM 3782 N N . LEU A 1 491 ? 3.783 -8.953 -23.289 1.00 98.06 491 LEU A N 1
ATOM 3783 C CA . LEU A 1 491 ? 3.232 -9.643 -22.129 1.00 98.06 491 LEU A CA 1
ATOM 3784 C C . LEU A 1 491 ? 4.329 -10.503 -21.506 1.00 98.06 491 LEU A C 1
ATOM 3786 O O . LEU A 1 491 ? 4.912 -11.357 -22.171 1.00 98.06 491 LEU A O 1
ATOM 3790 N N . MET A 1 492 ? 4.560 -10.298 -20.217 1.00 98.25 492 MET A N 1
ATOM 3791 C CA . MET A 1 492 ? 5.439 -11.124 -19.408 1.00 98.25 492 MET A CA 1
ATOM 3792 C C . MET A 1 492 ? 4.596 -12.093 -18.582 1.00 98.25 492 MET A C 1
ATOM 3794 O O . MET A 1 492 ? 3.511 -11.733 -18.118 1.00 98.25 492 MET A O 1
ATOM 3798 N N . ALA A 1 493 ? 5.088 -13.309 -18.358 1.00 98.56 493 ALA A N 1
ATOM 3799 C CA . ALA A 1 493 ? 4.487 -14.231 -17.399 1.00 98.56 493 ALA A CA 1
ATOM 3800 C C . ALA A 1 493 ? 5.543 -15.045 -16.656 1.00 98.56 493 ALA A C 1
ATOM 3802 O O . ALA A 1 493 ? 6.632 -15.297 -17.170 1.00 98.56 493 ALA A O 1
ATOM 3803 N N . GLY A 1 494 ? 5.216 -15.489 -15.447 1.00 98.44 494 GLY A N 1
ATOM 3804 C CA . GLY A 1 494 ? 6.112 -16.331 -14.673 1.00 98.44 494 GLY A CA 1
ATOM 3805 C C . GLY A 1 494 ? 5.594 -16.670 -13.286 1.00 98.44 494 GLY A C 1
ATOM 3806 O O . GLY A 1 494 ? 4.424 -17.018 -13.118 1.00 98.44 494 GLY A O 1
ATOM 3807 N N . ILE A 1 495 ? 6.490 -16.646 -12.301 1.00 98.31 495 ILE A N 1
ATOM 3808 C CA . ILE A 1 495 ? 6.223 -17.103 -10.936 1.00 98.31 495 ILE A CA 1
ATOM 3809 C C . ILE A 1 495 ? 6.711 -16.093 -9.903 1.00 98.31 495 ILE A C 1
ATOM 3811 O O . ILE A 1 495 ? 7.773 -15.490 -10.044 1.00 98.31 495 ILE A O 1
ATOM 3815 N N . GLY A 1 496 ? 5.943 -15.953 -8.827 1.00 98.12 496 GLY A N 1
ATOM 3816 C CA . GLY A 1 496 ? 6.270 -15.131 -7.671 1.00 98.12 496 GLY A CA 1
ATOM 3817 C C . GLY A 1 496 ? 6.249 -15.948 -6.386 1.00 98.12 496 GLY A C 1
ATOM 3818 O O . GLY A 1 496 ? 5.328 -16.727 -6.151 1.00 98.12 496 GLY A O 1
ATOM 3819 N N . LEU A 1 497 ? 7.241 -15.738 -5.529 1.00 98.00 497 LEU A N 1
ATOM 3820 C CA . LEU A 1 497 ? 7.341 -16.285 -4.182 1.00 98.00 497 LEU A CA 1
ATOM 3821 C C . LEU A 1 497 ? 7.376 -15.128 -3.184 1.00 98.00 497 LEU A C 1
ATOM 3823 O O . LEU A 1 497 ? 8.192 -14.218 -3.305 1.00 98.00 497 LEU A O 1
ATOM 3827 N N . ARG A 1 498 ? 6.529 -15.180 -2.161 1.00 97.62 498 ARG A N 1
ATOM 3828 C CA . ARG A 1 498 ? 6.593 -14.281 -1.010 1.00 97.62 498 ARG A CA 1
ATOM 3829 C C . ARG A 1 498 ? 6.908 -15.076 0.247 1.00 97.62 498 ARG A C 1
ATOM 3831 O O . ARG A 1 498 ? 6.306 -16.122 0.464 1.00 97.62 498 ARG A O 1
ATOM 3838 N N . TYR A 1 499 ? 7.816 -14.558 1.065 1.00 95.69 499 TYR A N 1
ATOM 3839 C CA . TYR A 1 499 ? 8.212 -15.116 2.350 1.00 95.69 499 TYR A CA 1
ATOM 3840 C C . TYR A 1 499 ? 8.189 -14.033 3.442 1.00 95.69 499 TYR A C 1
ATOM 3842 O O . TYR A 1 499 ? 8.846 -13.000 3.317 1.00 95.69 499 TYR A O 1
ATOM 3850 N N . GLU A 1 500 ? 7.438 -14.261 4.516 1.00 92.19 500 GLU A N 1
ATOM 3851 C CA . GLU A 1 500 ? 7.378 -13.418 5.713 1.00 92.19 500 GLU A CA 1
ATOM 3852 C C . GLU A 1 500 ? 8.520 -13.810 6.665 1.00 92.19 500 GLU A C 1
ATOM 3854 O O . GLU A 1 500 ? 8.496 -14.852 7.324 1.00 92.19 500 GLU A O 1
ATOM 3859 N N . LEU A 1 501 ? 9.552 -12.972 6.718 1.00 91.00 501 LEU A N 1
ATOM 3860 C CA . LEU A 1 501 ? 10.663 -13.073 7.658 1.00 91.00 501 LEU A CA 1
ATOM 3861 C C . LEU A 1 501 ? 10.244 -12.551 9.051 1.00 91.00 501 LEU A C 1
ATOM 3863 O O . LEU A 1 501 ? 9.296 -11.767 9.170 1.00 91.00 501 LEU A O 1
ATOM 3867 N N . PRO A 1 502 ? 10.960 -12.943 10.124 1.00 86.69 502 PRO A N 1
ATOM 3868 C CA . PRO A 1 502 ? 10.717 -12.415 11.465 1.00 86.69 502 PRO A CA 1
ATOM 3869 C C . PRO A 1 502 ? 10.717 -10.879 11.520 1.00 86.69 502 PRO A C 1
ATOM 3871 O O . PRO A 1 502 ? 11.432 -10.209 10.774 1.00 86.69 502 PRO A O 1
ATOM 3874 N N . GLY A 1 503 ? 9.922 -10.310 12.430 1.00 82.94 503 GLY A N 1
ATOM 3875 C CA . GLY A 1 503 ? 9.868 -8.861 12.638 1.00 82.94 503 GLY A CA 1
ATOM 3876 C C . GLY A 1 503 ? 9.107 -8.074 11.562 1.00 82.94 503 GLY A C 1
ATOM 3877 O O . GLY A 1 503 ? 9.331 -6.865 11.442 1.00 82.94 503 GLY A O 1
ATOM 3878 N N . GLY A 1 504 ? 8.236 -8.729 10.783 1.00 83.69 504 GLY A N 1
ATOM 3879 C CA . GLY A 1 504 ? 7.371 -8.088 9.779 1.00 83.69 504 GLY A CA 1
ATOM 3880 C C . GLY A 1 504 ? 8.074 -7.737 8.461 1.00 83.69 504 GLY A C 1
ATOM 3881 O O . GLY A 1 504 ? 7.589 -6.902 7.695 1.00 8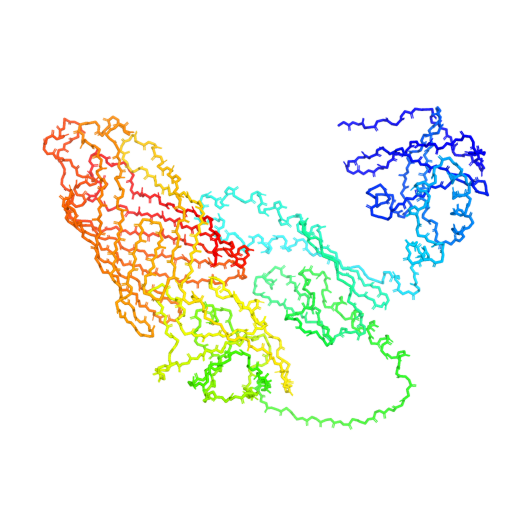3.69 504 GLY A O 1
ATOM 3882 N N . VAL A 1 505 ? 9.240 -8.333 8.198 1.00 93.12 505 VAL A N 1
ATOM 3883 C CA . VAL A 1 505 ? 9.982 -8.132 6.946 1.00 93.12 505 VAL A CA 1
ATOM 3884 C C . VAL A 1 505 ? 9.449 -9.097 5.888 1.00 93.12 505 VAL A C 1
ATOM 3886 O O . VAL A 1 505 ? 9.308 -10.287 6.134 1.00 93.12 505 VAL A O 1
ATOM 3889 N N . ASN A 1 506 ? 9.162 -8.602 4.691 1.00 95.38 506 ASN A N 1
ATOM 3890 C CA . ASN A 1 506 ? 8.711 -9.406 3.563 1.00 95.38 506 ASN A CA 1
ATOM 3891 C C . ASN A 1 506 ? 9.839 -9.536 2.542 1.00 95.38 506 ASN A C 1
ATOM 3893 O O . ASN A 1 506 ? 10.366 -8.528 2.079 1.00 95.38 506 ASN A O 1
ATOM 3897 N N . LEU A 1 507 ? 10.162 -10.767 2.154 1.00 97.88 507 LEU A N 1
ATOM 3898 C CA . LEU A 1 507 ? 10.980 -11.078 0.988 1.00 97.88 507 LEU A CA 1
ATOM 3899 C C . LEU A 1 507 ? 10.049 -11.500 -0.152 1.00 97.88 507 LEU A C 1
ATOM 3901 O O . LEU A 1 507 ? 9.287 -12.452 -0.011 1.00 97.88 507 LEU A O 1
ATOM 3905 N N . SER A 1 508 ? 10.085 -10.791 -1.273 1.00 98.00 508 SER A N 1
ATOM 3906 C CA . SER A 1 508 ? 9.362 -11.145 -2.497 1.00 98.00 508 SER A CA 1
ATOM 3907 C C . SER A 1 508 ? 10.368 -11.430 -3.599 1.00 98.00 508 SER A C 1
ATOM 3909 O O . SER A 1 508 ? 11.230 -10.604 -3.865 1.00 98.00 508 SER A O 1
ATOM 3911 N N . MET A 1 509 ? 10.265 -12.588 -4.232 1.00 98.56 509 MET A N 1
ATOM 3912 C CA . MET A 1 509 ? 11.065 -12.972 -5.388 1.00 98.56 509 MET A CA 1
ATOM 3913 C C . MET A 1 509 ? 10.127 -13.230 -6.558 1.00 98.56 509 MET A C 1
ATOM 3915 O O . MET A 1 509 ? 9.075 -13.836 -6.370 1.00 98.56 509 MET A O 1
ATOM 3919 N N . GLN A 1 510 ? 10.485 -12.783 -7.752 1.00 98.56 510 GLN A N 1
ATOM 3920 C CA . GLN A 1 510 ? 9.673 -12.988 -8.945 1.00 98.56 510 GLN A CA 1
ATOM 3921 C C . GLN A 1 510 ? 10.575 -13.227 -10.146 1.00 98.56 510 GLN A C 1
ATOM 3923 O O . GLN A 1 510 ? 11.609 -12.579 -10.264 1.00 98.56 510 GLN A O 1
ATOM 3928 N N . TYR A 1 511 ? 10.180 -14.136 -11.026 1.00 98.62 511 TYR A N 1
ATOM 3929 C CA . TYR A 1 511 ? 10.780 -14.313 -12.343 1.00 98.62 511 TYR A CA 1
ATOM 3930 C C . TYR A 1 511 ? 9.677 -14.248 -13.390 1.00 98.62 511 TYR A C 1
ATOM 3932 O O . TYR A 1 511 ? 8.649 -14.901 -13.207 1.00 98.62 511 TYR A O 1
ATOM 3940 N N . GLU A 1 512 ? 9.891 -13.502 -14.471 1.00 98.69 512 GLU A N 1
ATOM 3941 C CA . GLU A 1 512 ? 8.974 -13.417 -15.609 1.00 98.69 512 GLU A CA 1
ATOM 3942 C C . GLU A 1 512 ? 9.730 -13.514 -16.938 1.00 98.69 512 GLU A C 1
ATOM 3944 O O . GLU A 1 512 ? 10.879 -13.092 -17.052 1.00 98.69 512 GLU A O 1
ATOM 3949 N N . HIS A 1 513 ? 9.071 -14.063 -17.953 1.00 98.56 513 HIS A N 1
ATOM 3950 C CA . HIS A 1 513 ? 9.605 -14.253 -19.299 1.00 98.56 513 HIS A CA 1
ATOM 3951 C C . HIS A 1 513 ? 8.673 -13.620 -20.334 1.00 98.56 513 HIS A C 1
ATOM 3953 O O . HIS A 1 513 ? 7.459 -13.599 -20.116 1.00 98.56 513 HIS A O 1
ATOM 3959 N N . ASP A 1 514 ? 9.224 -13.121 -21.442 1.00 98.38 514 ASP A N 1
ATOM 3960 C CA . ASP A 1 514 ? 8.424 -12.628 -22.567 1.00 98.38 514 ASP A CA 1
ATOM 3961 C C . ASP A 1 514 ? 7.697 -13.798 -23.238 1.00 98.38 514 ASP A C 1
ATOM 3963 O O . ASP A 1 514 ? 8.310 -14.645 -23.882 1.00 98.38 514 ASP A O 1
ATOM 3967 N N . VAL A 1 515 ? 6.374 -13.862 -23.082 1.00 98.19 515 VAL A N 1
ATOM 3968 C CA . VAL A 1 515 ? 5.575 -14.976 -23.618 1.00 98.19 515 VAL A CA 1
ATOM 3969 C C . VAL A 1 515 ? 5.044 -14.726 -25.025 1.00 98.19 515 VAL A C 1
ATOM 3971 O O . VAL A 1 515 ? 4.454 -15.631 -25.614 1.00 98.19 515 VAL A O 1
ATOM 3974 N N . LEU A 1 516 ? 5.221 -13.516 -25.562 1.00 97.62 516 LEU A N 1
ATOM 3975 C CA . LEU A 1 516 ? 4.836 -13.193 -26.939 1.00 97.62 516 LEU A CA 1
ATOM 3976 C C . LEU A 1 516 ? 6.020 -13.232 -27.904 1.00 97.62 516 LEU A C 1
ATOM 3978 O O . LEU A 1 516 ? 5.794 -13.085 -29.103 1.00 97.62 516 LEU A O 1
ATOM 3982 N N . ASP A 1 517 ? 7.238 -13.414 -27.383 1.00 95.19 517 ASP A N 1
ATOM 3983 C CA . ASP A 1 517 ? 8.489 -13.446 -28.149 1.00 95.19 517 ASP A CA 1
ATOM 3984 C C . ASP A 1 517 ? 8.661 -12.206 -29.048 1.00 95.19 517 ASP A C 1
ATOM 3986 O O . ASP A 1 517 ? 9.153 -12.270 -30.173 1.00 95.19 517 ASP A O 1
ATOM 3990 N N . LYS A 1 518 ? 8.189 -11.049 -28.563 1.00 96.06 518 LYS A N 1
ATOM 3991 C CA . LYS A 1 518 ? 8.355 -9.765 -29.259 1.00 96.06 518 LYS A CA 1
ATOM 3992 C C . LYS A 1 518 ? 9.747 -9.187 -29.038 1.00 96.06 518 LYS A C 1
ATOM 3994 O O . LYS A 1 518 ? 10.293 -8.538 -29.924 1.00 96.06 518 LYS A O 1
ATOM 3999 N N . ILE A 1 519 ? 10.283 -9.402 -27.842 1.00 95.31 519 ILE A N 1
ATOM 4000 C CA . ILE A 1 519 ? 11.601 -8.953 -27.399 1.00 95.31 519 ILE A CA 1
ATOM 4001 C C . ILE A 1 519 ? 12.481 -10.172 -27.095 1.00 95.31 519 ILE A C 1
ATOM 4003 O O . ILE A 1 519 ? 13.657 -10.189 -27.457 1.00 95.31 519 ILE A O 1
ATOM 4007 N N . GLY A 1 520 ? 11.898 -11.186 -26.449 1.00 95.25 520 GLY A N 1
ATOM 4008 C CA . GLY A 1 520 ? 12.597 -12.348 -25.910 1.00 95.25 520 GLY A CA 1
ATOM 4009 C C . GLY A 1 520 ? 13.183 -12.095 -24.516 1.00 95.25 520 GLY A C 1
ATOM 4010 O O . GLY A 1 520 ? 13.174 -10.978 -23.993 1.00 95.25 520 GLY A O 1
ATOM 4011 N N . GLY A 1 521 ? 13.703 -13.154 -23.898 1.00 97.25 521 GLY A N 1
ATOM 4012 C CA . GLY A 1 521 ? 14.375 -13.061 -22.604 1.00 97.25 521 GLY A CA 1
ATOM 4013 C C . GLY A 1 521 ? 13.437 -12.909 -21.401 1.00 97.25 521 GLY A C 1
ATOM 4014 O O . GLY A 1 521 ? 12.221 -13.092 -21.477 1.00 97.25 521 GLY A O 1
ATOM 4015 N N . GLY A 1 522 ? 14.019 -12.617 -20.238 1.00 97.69 522 GLY A N 1
ATOM 4016 C CA . GLY A 1 522 ? 13.282 -12.582 -18.975 1.00 97.69 522 GLY A CA 1
ATOM 4017 C C . GLY A 1 522 ? 13.903 -11.679 -17.922 1.00 97.69 522 GLY A C 1
ATOM 4018 O O . GLY A 1 522 ? 15.049 -11.244 -18.033 1.00 97.69 522 GLY A O 1
ATOM 4019 N N . SER A 1 523 ? 13.129 -11.398 -16.884 1.00 98.19 523 SER A N 1
ATOM 4020 C CA . SER A 1 523 ? 13.523 -10.568 -15.754 1.00 98.19 523 SER A CA 1
ATOM 4021 C C . SER A 1 523 ? 13.322 -11.315 -14.443 1.00 98.19 523 SER A C 1
ATOM 4023 O O . SER A 1 523 ? 12.454 -12.179 -14.316 1.00 98.19 523 SER A O 1
ATOM 4025 N N . ALA A 1 524 ? 14.139 -10.985 -13.449 1.00 98.69 524 ALA A N 1
ATOM 4026 C CA . ALA A 1 524 ? 13.973 -11.472 -12.091 1.00 98.69 524 ALA A CA 1
ATOM 4027 C C . ALA A 1 524 ? 14.059 -10.309 -11.111 1.00 98.69 524 ALA A C 1
ATOM 4029 O O . ALA A 1 524 ? 14.847 -9.384 -11.296 1.00 98.69 524 ALA A O 1
ATOM 4030 N N . THR A 1 525 ? 13.271 -10.360 -10.047 1.00 98.62 525 THR A N 1
ATOM 4031 C CA . THR A 1 525 ? 13.321 -9.375 -8.972 1.00 98.62 525 THR A CA 1
ATOM 4032 C C . THR A 1 525 ? 13.427 -10.069 -7.627 1.00 98.62 525 THR A C 1
ATOM 4034 O O . THR A 1 525 ? 12.830 -11.123 -7.402 1.00 98.62 525 THR A O 1
ATOM 4037 N N . ALA A 1 526 ? 14.186 -9.465 -6.721 1.00 98.75 526 ALA A N 1
ATOM 4038 C CA . ALA A 1 526 ? 14.196 -9.810 -5.309 1.00 98.75 526 ALA A CA 1
ATOM 4039 C C . ALA A 1 526 ? 14.004 -8.524 -4.506 1.00 98.75 526 ALA A C 1
ATOM 4041 O O . ALA A 1 526 ? 14.832 -7.621 -4.570 1.00 98.75 526 ALA A O 1
ATOM 4042 N N . ARG A 1 527 ? 12.903 -8.426 -3.764 1.00 98.62 527 ARG A N 1
ATOM 4043 C CA . ARG A 1 527 ? 12.507 -7.252 -2.986 1.00 98.62 527 ARG A CA 1
ATOM 4044 C C . ARG A 1 527 ? 12.412 -7.600 -1.510 1.00 98.62 527 ARG A C 1
ATOM 4046 O O . ARG A 1 527 ? 11.693 -8.523 -1.137 1.00 98.62 527 ARG A O 1
ATOM 4053 N N . VAL A 1 528 ? 13.060 -6.802 -0.673 1.00 98.38 528 VAL A N 1
ATOM 4054 C CA . VAL A 1 528 ? 12.867 -6.786 0.777 1.00 98.38 528 VAL A CA 1
ATOM 4055 C C . VAL A 1 528 ? 12.072 -5.539 1.143 1.00 98.38 528 VAL A C 1
ATOM 4057 O O . VAL A 1 528 ? 12.439 -4.433 0.752 1.00 98.38 528 VAL A O 1
ATOM 4060 N N . SER A 1 529 ? 10.982 -5.695 1.888 1.00 96.69 529 SER A N 1
ATOM 4061 C CA . SER A 1 529 ? 10.150 -4.575 2.335 1.00 96.69 529 SER A CA 1
ATOM 4062 C C . SER A 1 529 ? 9.647 -4.760 3.761 1.00 96.69 529 SER A C 1
ATOM 4064 O O . SER A 1 529 ? 9.581 -5.875 4.279 1.00 96.69 529 SER A O 1
ATOM 4066 N N . LYS A 1 530 ? 9.282 -3.658 4.418 1.00 92.69 530 LYS A N 1
ATOM 4067 C CA . LYS A 1 530 ? 8.661 -3.687 5.748 1.00 92.69 530 LYS A CA 1
ATOM 4068 C C . LYS A 1 530 ? 7.595 -2.611 5.849 1.00 92.69 530 LYS A C 1
ATOM 4070 O O . LYS A 1 530 ? 7.836 -1.480 5.450 1.00 92.69 530 LYS A O 1
ATOM 4075 N N . GLY A 1 531 ? 6.428 -2.969 6.376 1.00 90.44 531 GLY A N 1
ATOM 4076 C CA . GLY A 1 531 ? 5.348 -2.019 6.612 1.00 90.44 531 GLY A CA 1
ATOM 4077 C C . GLY A 1 531 ? 5.418 -1.405 8.006 1.00 90.44 531 GLY A C 1
ATOM 4078 O O . GLY A 1 531 ? 5.637 -2.105 8.991 1.00 90.44 531 GLY A O 1
ATOM 4079 N N . PHE A 1 532 ? 5.193 -0.100 8.084 1.00 87.81 532 PHE A N 1
ATOM 4080 C CA . PHE A 1 532 ? 5.072 0.658 9.322 1.00 87.81 532 PHE A CA 1
ATOM 4081 C C . PHE A 1 532 ? 3.701 1.331 9.335 1.00 87.81 532 PHE A C 1
ATOM 4083 O O . PHE A 1 532 ? 3.412 2.170 8.482 1.00 87.81 532 PHE A O 1
ATOM 4090 N N . GLN A 1 533 ? 2.843 0.931 10.273 1.00 82.12 533 GLN A N 1
ATOM 4091 C CA . GLN A 1 533 ? 1.502 1.494 10.433 1.00 82.12 533 GLN A CA 1
ATOM 4092 C C . GLN A 1 533 ? 1.537 2.676 11.409 1.00 82.12 533 GLN A C 1
ATOM 4094 O O . GLN A 1 533 ? 2.097 2.569 12.499 1.00 82.12 533 GLN A O 1
ATOM 4099 N N . THR A 1 534 ? 0.919 3.800 11.047 1.00 76.38 534 THR A N 1
ATOM 4100 C CA . THR A 1 534 ? 0.720 4.953 11.939 1.00 76.38 534 THR A CA 1
ATOM 4101 C C . THR A 1 534 ? -0.623 5.616 11.631 1.00 76.38 534 THR A C 1
ATOM 4103 O O . THR A 1 534 ? -0.774 6.313 10.628 1.00 76.38 534 THR A O 1
ATOM 4106 N N . GLY A 1 535 ? -1.625 5.389 12.486 1.00 76.00 535 GLY A N 1
ATOM 4107 C CA . GLY A 1 535 ? -2.984 5.887 12.269 1.00 76.00 535 GLY A CA 1
ATOM 4108 C C . GLY A 1 535 ? -3.585 5.384 10.950 1.00 76.00 535 GLY A C 1
ATOM 4109 O O . GLY A 1 535 ? -3.737 4.175 10.760 1.00 76.00 535 GLY A O 1
ATOM 4110 N N . TRP A 1 536 ? -3.920 6.320 10.056 1.00 73.81 536 TRP A N 1
ATOM 4111 C CA . TRP A 1 536 ? -4.519 6.102 8.727 1.00 73.81 536 TRP A CA 1
ATOM 4112 C C . TRP A 1 536 ? -3.494 5.861 7.603 1.00 73.81 536 TRP A C 1
ATOM 4114 O O . TRP A 1 536 ? -3.870 5.581 6.464 1.00 73.81 536 TRP A O 1
ATOM 4124 N N . LEU A 1 537 ? -2.200 5.981 7.912 1.00 83.00 537 LEU A N 1
ATOM 4125 C CA . LEU A 1 537 ? -1.101 5.887 6.959 1.00 83.00 537 LEU A CA 1
ATOM 4126 C C . LEU A 1 537 ? -0.278 4.624 7.221 1.00 83.00 537 LEU A C 1
ATOM 4128 O O . LEU A 1 537 ? 0.157 4.367 8.345 1.00 83.00 537 LEU A O 1
ATOM 4132 N N . ARG A 1 538 ? 0.007 3.871 6.160 1.00 86.88 538 ARG A N 1
ATOM 4133 C CA . ARG A 1 538 ? 1.007 2.805 6.165 1.00 86.88 538 ARG A CA 1
ATOM 4134 C C . ARG A 1 538 ? 2.153 3.160 5.238 1.00 86.88 538 ARG A C 1
ATOM 4136 O O . ARG A 1 538 ? 1.938 3.426 4.057 1.00 86.88 538 ARG A O 1
ATOM 4143 N N . LEU A 1 539 ? 3.364 3.115 5.772 1.00 92.00 539 LEU A N 1
ATOM 4144 C CA . LEU A 1 539 ? 4.601 3.378 5.050 1.00 92.00 539 LEU A CA 1
ATOM 4145 C C . LEU A 1 539 ? 5.337 2.071 4.775 1.00 92.00 539 LEU A C 1
ATOM 4147 O O . LEU A 1 539 ? 5.434 1.222 5.656 1.00 92.00 539 LEU A O 1
ATOM 4151 N N . VAL A 1 540 ? 5.847 1.898 3.560 1.00 95.12 540 VAL A N 1
ATOM 4152 C CA . VAL A 1 540 ? 6.477 0.656 3.100 1.00 95.12 540 VAL A CA 1
ATOM 4153 C C . VAL A 1 540 ? 7.794 0.975 2.390 1.00 95.12 540 VAL A C 1
ATOM 4155 O O . VAL A 1 540 ? 7.836 1.003 1.159 1.00 95.12 540 VAL A O 1
ATOM 4158 N N . PRO A 1 541 ? 8.888 1.246 3.122 1.00 96.25 541 PRO A N 1
ATOM 4159 C CA . PRO A 1 541 ? 10.216 1.242 2.522 1.00 96.25 541 PRO A CA 1
ATOM 4160 C C . PRO A 1 541 ? 10.533 -0.131 1.919 1.00 96.25 541 PRO A C 1
ATOM 4162 O O . PRO A 1 541 ? 10.178 -1.180 2.474 1.00 96.25 541 PRO A O 1
ATOM 4165 N N . GLN A 1 542 ? 11.219 -0.111 0.780 1.00 97.00 542 GLN A N 1
ATOM 4166 C CA . GLN A 1 542 ? 11.623 -1.302 0.050 1.00 97.00 542 GLN A CA 1
ATOM 4167 C C . GLN A 1 542 ? 13.003 -1.132 -0.591 1.00 97.00 542 GLN A C 1
ATOM 4169 O O . GLN A 1 542 ? 13.349 -0.065 -1.094 1.00 97.00 542 GLN A O 1
ATOM 4174 N N . LEU A 1 543 ? 13.763 -2.220 -0.590 1.00 98.31 543 LEU A N 1
ATOM 4175 C CA . LEU A 1 543 ? 14.988 -2.397 -1.362 1.00 98.31 543 LEU A CA 1
ATOM 4176 C C . LEU A 1 543 ? 14.743 -3.539 -2.344 1.00 98.31 543 LEU A C 1
ATOM 4178 O O . LEU A 1 543 ? 14.229 -4.588 -1.952 1.00 98.31 543 LEU A O 1
ATOM 4182 N N . GLN A 1 544 ? 15.105 -3.348 -3.603 1.00 98.62 544 GLN A N 1
ATOM 4183 C CA . GLN A 1 544 ? 14.907 -4.329 -4.657 1.00 98.62 544 GLN A CA 1
ATOM 4184 C C . GLN A 1 544 ? 16.172 -4.493 -5.494 1.00 98.62 544 GLN A C 1
ATOM 4186 O O . GLN A 1 544 ? 16.891 -3.539 -5.759 1.00 98.62 544 GLN A O 1
ATOM 4191 N N . VAL A 1 545 ? 16.442 -5.726 -5.900 1.00 98.75 545 VAL A N 1
ATOM 4192 C CA . VAL A 1 545 ? 17.442 -6.076 -6.906 1.00 98.75 545 VAL A CA 1
ATOM 4193 C C . VAL A 1 545 ? 16.684 -6.512 -8.148 1.00 98.75 545 VAL A C 1
ATOM 4195 O O . VAL A 1 545 ? 15.772 -7.339 -8.039 1.00 98.75 545 VAL A O 1
ATOM 4198 N N . ASN A 1 546 ? 17.052 -5.975 -9.305 1.00 98.44 546 ASN A N 1
ATOM 4199 C CA . ASN A 1 546 ? 16.501 -6.381 -10.592 1.00 98.44 546 ASN A CA 1
ATOM 4200 C C . ASN A 1 546 ? 17.589 -7.055 -11.410 1.00 98.44 546 ASN A C 1
ATOM 4202 O O . ASN A 1 546 ? 18.683 -6.518 -11.547 1.00 98.44 546 ASN A O 1
ATOM 4206 N N . TRP A 1 547 ? 17.272 -8.200 -11.990 1.00 98.69 547 TRP A N 1
ATOM 4207 C CA . TRP A 1 547 ? 18.055 -8.817 -13.044 1.00 98.69 547 TRP A CA 1
ATOM 4208 C C . TRP A 1 547 ? 17.263 -8.759 -14.346 1.00 98.69 547 TRP A C 1
ATOM 4210 O O . TRP A 1 547 ? 16.061 -9.031 -14.359 1.00 98.69 547 TRP A O 1
ATOM 4220 N N . LEU A 1 548 ? 17.946 -8.422 -15.433 1.00 98.44 548 LEU A N 1
ATOM 4221 C CA . LEU A 1 548 ? 17.410 -8.474 -16.789 1.00 98.44 548 LEU A CA 1
ATOM 4222 C C . LEU A 1 548 ? 18.322 -9.366 -17.620 1.00 98.44 548 LEU A C 1
ATOM 4224 O O . LEU A 1 548 ? 19.547 -9.215 -17.560 1.00 98.44 548 LEU A O 1
ATOM 4228 N N . SER A 1 549 ? 17.733 -10.259 -18.413 1.00 98.62 549 SER A N 1
ATOM 4229 C CA . SER A 1 549 ? 18.484 -11.042 -19.389 1.00 98.62 549 SER A CA 1
ATOM 4230 C C . SER A 1 549 ? 19.178 -10.142 -20.407 1.00 98.62 549 SER A C 1
ATOM 4232 O O . SER A 1 549 ? 18.946 -8.925 -20.482 1.00 98.62 549 SER A O 1
ATOM 4234 N N . ASP A 1 550 ? 20.079 -10.737 -21.174 1.00 98.38 550 ASP A N 1
ATOM 4235 C CA . ASP A 1 550 ? 20.798 -10.020 -22.205 1.00 98.38 550 ASP A CA 1
ATOM 4236 C C . ASP A 1 550 ? 19.911 -9.574 -23.356 1.00 98.38 550 ASP A C 1
ATOM 4238 O O . ASP A 1 550 ? 20.117 -8.473 -23.856 1.00 98.38 550 ASP A O 1
ATOM 4242 N N . GLU A 1 551 ? 18.878 -10.332 -23.718 1.00 97.94 551 GLU A N 1
ATOM 4243 C CA . GLU A 1 551 ? 17.913 -9.904 -24.732 1.00 97.94 551 GLU A CA 1
ATOM 4244 C C . GLU A 1 551 ? 17.144 -8.662 -24.274 1.00 97.94 551 GLU A C 1
ATOM 4246 O O . GLU A 1 551 ? 17.165 -7.646 -24.967 1.00 97.94 551 GLU A O 1
ATOM 4251 N N . LEU A 1 552 ? 16.554 -8.691 -23.071 1.00 97.31 552 LEU A N 1
ATOM 4252 C CA . LEU A 1 552 ? 15.807 -7.549 -22.535 1.00 97.31 552 LEU A CA 1
ATOM 4253 C C . LEU A 1 552 ? 16.699 -6.325 -22.328 1.00 97.31 552 LEU A C 1
ATOM 4255 O O . LEU A 1 552 ? 16.299 -5.210 -22.659 1.00 97.31 552 LEU A O 1
ATOM 4259 N N . THR A 1 553 ? 17.911 -6.509 -21.795 1.00 97.81 553 THR A N 1
ATOM 4260 C CA . THR A 1 553 ? 18.777 -5.351 -21.552 1.00 97.81 553 THR A CA 1
ATOM 4261 C C . THR A 1 553 ? 19.299 -4.758 -22.856 1.00 97.81 553 THR A C 1
ATOM 4263 O O . THR A 1 553 ? 19.297 -3.539 -23.022 1.00 97.81 553 THR A O 1
ATOM 4266 N N . ASN A 1 554 ? 19.729 -5.597 -23.802 1.00 97.56 554 ASN A N 1
ATOM 4267 C CA . ASN A 1 554 ? 20.166 -5.116 -25.110 1.00 97.56 554 ASN A CA 1
ATOM 4268 C C . ASN A 1 554 ? 19.026 -4.470 -25.886 1.00 97.56 554 ASN A C 1
ATOM 4270 O O . ASN A 1 554 ? 19.270 -3.516 -26.622 1.00 97.56 554 ASN A O 1
ATOM 4274 N N . TYR A 1 555 ? 17.799 -4.956 -25.713 1.00 97.19 555 TYR A N 1
ATOM 4275 C CA . TYR A 1 555 ? 16.636 -4.298 -26.274 1.00 97.19 555 TYR A CA 1
ATOM 4276 C C . TYR A 1 555 ? 16.462 -2.908 -25.669 1.00 97.19 555 TYR A C 1
ATOM 4278 O O . TYR A 1 555 ? 16.419 -1.949 -26.415 1.00 97.19 555 TYR A O 1
ATOM 4286 N N . ASP A 1 556 ? 16.463 -2.737 -24.351 1.00 95.69 556 ASP A N 1
ATOM 4287 C CA . ASP A 1 556 ? 16.213 -1.415 -23.757 1.00 95.69 556 ASP A CA 1
ATOM 4288 C C . ASP A 1 556 ? 17.362 -0.408 -23.931 1.00 95.69 556 ASP A C 1
ATOM 4290 O O . ASP A 1 556 ? 17.117 0.795 -24.050 1.00 95.69 556 ASP A O 1
ATOM 4294 N N . PHE A 1 557 ? 18.612 -0.878 -23.914 1.00 97.38 557 PHE A N 1
ATOM 4295 C CA . PHE A 1 557 ? 19.790 -0.015 -23.760 1.00 97.38 557 PHE A CA 1
ATOM 4296 C C . PHE A 1 557 ? 20.915 -0.297 -24.763 1.00 97.38 557 PHE A C 1
ATOM 4298 O O . PHE A 1 557 ? 21.898 0.437 -24.789 1.00 97.38 557 PHE A O 1
ATOM 4305 N N . GLY A 1 558 ? 20.820 -1.342 -25.583 1.00 97.50 558 GLY A N 1
ATOM 4306 C CA . GLY A 1 558 ? 21.841 -1.688 -26.574 1.00 97.50 558 GLY A CA 1
ATOM 4307 C C . GLY A 1 558 ? 21.694 -0.923 -27.890 1.00 97.50 558 GLY A C 1
ATOM 4308 O O . GLY A 1 558 ? 20.624 -0.418 -28.229 1.00 97.50 558 GLY A O 1
ATOM 4309 N N . VAL A 1 559 ? 22.776 -0.896 -28.674 1.00 98.19 559 VAL A N 1
ATOM 4310 C CA . VAL A 1 559 ? 22.799 -0.349 -30.040 1.00 98.19 559 VAL A CA 1
ATOM 4311 C C . VAL A 1 559 ? 23.163 -1.460 -31.012 1.00 98.19 559 VAL A C 1
ATOM 4313 O O . VAL A 1 559 ? 24.278 -1.987 -30.998 1.00 98.19 559 VAL A O 1
ATOM 4316 N N . THR A 1 560 ? 22.223 -1.813 -31.885 1.00 95.94 560 THR A N 1
ATOM 4317 C CA . THR A 1 560 ? 22.453 -2.844 -32.903 1.00 95.94 560 THR A CA 1
ATOM 4318 C C . THR A 1 560 ? 23.426 -2.351 -33.975 1.00 95.94 560 THR A C 1
ATOM 4320 O O . THR A 1 560 ? 23.522 -1.156 -34.249 1.00 95.94 560 THR A O 1
ATOM 4323 N N . ALA A 1 561 ? 24.099 -3.273 -34.668 1.00 95.75 561 ALA A N 1
ATOM 4324 C CA . ALA A 1 561 ? 24.991 -2.922 -35.777 1.00 95.75 561 ALA A CA 1
ATOM 4325 C C . ALA A 1 561 ? 24.287 -2.129 -36.897 1.00 95.75 561 ALA A C 1
ATOM 4327 O O . ALA A 1 561 ? 24.921 -1.323 -37.570 1.00 95.75 561 ALA A O 1
ATOM 4328 N N . ARG A 1 562 ? 22.974 -2.333 -37.083 1.00 94.81 562 ARG A N 1
ATOM 4329 C CA . ARG A 1 562 ? 22.164 -1.608 -38.073 1.00 94.81 562 ARG A CA 1
ATOM 4330 C C . ARG A 1 562 ? 21.826 -0.183 -37.633 1.00 94.81 562 ARG A C 1
ATOM 4332 O O . ARG A 1 562 ? 21.699 0.687 -38.486 1.00 94.81 562 ARG A O 1
ATOM 4339 N N . ALA A 1 563 ? 21.676 0.037 -36.331 1.00 95.31 563 ALA A N 1
ATOM 4340 C CA . ALA A 1 563 ? 21.381 1.347 -35.765 1.00 95.31 563 ALA A CA 1
ATOM 4341 C C . ALA A 1 563 ? 22.653 2.140 -35.402 1.00 95.31 563 ALA A C 1
ATOM 4343 O O . ALA A 1 563 ? 22.563 3.284 -34.956 1.00 95.31 563 ALA A O 1
ATOM 4344 N N . ALA A 1 564 ? 23.840 1.557 -35.581 1.00 97.25 564 ALA A N 1
ATOM 4345 C CA . ALA A 1 564 ? 25.100 2.214 -35.273 1.00 97.25 564 ALA A CA 1
ATOM 4346 C C . ALA A 1 564 ? 25.402 3.376 -36.236 1.00 97.25 564 ALA A C 1
ATOM 4348 O O . ALA A 1 564 ? 25.217 3.277 -37.449 1.00 97.25 564 ALA A O 1
ATOM 4349 N N . THR A 1 565 ? 25.925 4.470 -35.691 1.00 96.06 565 THR A N 1
ATOM 4350 C CA . THR A 1 565 ? 26.407 5.644 -36.431 1.00 96.06 565 THR A CA 1
ATOM 4351 C C . THR A 1 565 ? 27.814 6.020 -35.957 1.00 96.06 565 THR A C 1
ATOM 4353 O O . THR A 1 565 ? 28.351 5.414 -35.029 1.00 96.06 565 THR A O 1
ATOM 4356 N N . LEU A 1 566 ? 28.431 7.038 -36.569 1.00 93.75 566 LEU A N 1
ATOM 4357 C CA . LEU A 1 566 ? 29.750 7.531 -36.143 1.00 93.75 566 LEU A CA 1
ATOM 4358 C C . LEU A 1 566 ? 29.758 8.067 -34.701 1.00 93.75 566 LEU A C 1
ATOM 4360 O O . LEU A 1 566 ? 30.792 8.007 -34.043 1.00 93.75 566 LEU A O 1
ATOM 4364 N N . THR A 1 567 ? 28.628 8.587 -34.217 1.00 92.75 567 THR A N 1
ATOM 4365 C CA . THR A 1 567 ? 28.483 9.166 -32.869 1.00 92.75 567 THR A CA 1
ATOM 4366 C C . THR A 1 567 ? 27.712 8.265 -31.904 1.00 92.75 567 THR A C 1
ATOM 4368 O O . THR A 1 567 ? 27.652 8.568 -30.719 1.00 92.75 567 THR A O 1
ATOM 4371 N N . ARG A 1 568 ? 27.141 7.158 -32.390 1.00 96.38 568 ARG A N 1
ATOM 4372 C CA . ARG A 1 568 ? 26.433 6.135 -31.609 1.00 96.38 568 ARG A CA 1
ATOM 4373 C C . ARG A 1 568 ? 26.923 4.751 -32.061 1.00 96.38 568 ARG A C 1
ATOM 4375 O O . ARG A 1 568 ? 26.268 4.129 -32.899 1.00 96.38 568 ARG A O 1
ATOM 4382 N N . PRO A 1 569 ? 28.100 4.287 -31.606 1.00 97.62 569 PRO A N 1
ATOM 4383 C CA . PRO A 1 569 ? 28.640 2.994 -32.021 1.00 97.62 569 PRO A CA 1
ATOM 4384 C C . PRO A 1 569 ? 27.754 1.832 -31.549 1.00 97.62 569 PRO A C 1
ATOM 4386 O O . PRO A 1 569 ? 27.001 1.963 -30.586 1.00 97.62 569 PRO A O 1
ATOM 4389 N N . ALA A 1 570 ? 27.859 0.682 -32.222 1.00 98.25 570 ALA A N 1
ATOM 4390 C CA . ALA A 1 570 ? 27.192 -0.539 -31.775 1.00 98.25 570 ALA A CA 1
ATOM 4391 C C . ALA A 1 570 ? 27.659 -0.907 -30.359 1.00 98.25 570 ALA A C 1
ATOM 4393 O O . ALA A 1 570 ? 28.853 -0.849 -30.064 1.00 98.25 570 ALA A O 1
ATOM 4394 N N . TYR A 1 571 ? 26.721 -1.304 -29.506 1.00 98.31 571 TYR A N 1
ATOM 4395 C CA . TYR A 1 571 ? 26.978 -1.564 -28.096 1.00 98.31 571 TYR A CA 1
ATOM 4396 C C . TYR A 1 571 ? 26.114 -2.726 -27.608 1.00 98.31 571 TYR A C 1
ATOM 4398 O O . TYR A 1 571 ? 24.906 -2.753 -27.847 1.00 98.31 571 TYR A O 1
ATOM 4406 N N . ASN A 1 572 ? 26.743 -3.680 -26.923 1.00 98.12 572 ASN A N 1
ATOM 4407 C CA . ASN A 1 572 ? 26.081 -4.819 -26.298 1.00 98.12 572 ASN A CA 1
ATOM 4408 C C . ASN A 1 572 ? 26.266 -4.711 -24.786 1.00 98.12 572 ASN A C 1
ATOM 4410 O O . ASN A 1 572 ? 27.385 -4.716 -24.282 1.00 98.12 572 ASN A O 1
ATOM 4414 N N . THR A 1 573 ? 25.149 -4.625 -24.086 1.00 97.44 573 THR A N 1
ATOM 4415 C CA . THR A 1 573 ? 25.077 -4.504 -22.638 1.00 97.44 573 THR A CA 1
ATOM 4416 C C . THR A 1 573 ? 25.341 -5.851 -21.945 1.00 97.44 573 THR A C 1
ATOM 4418 O O . THR A 1 573 ? 25.823 -5.877 -20.820 1.00 97.44 573 THR A O 1
ATOM 4421 N N . GLY A 1 574 ? 25.035 -7.005 -22.551 1.00 97.50 574 GLY A N 1
ATOM 4422 C CA . GLY A 1 574 ? 24.966 -8.312 -21.864 1.00 97.50 574 GLY A CA 1
ATOM 4423 C C . GLY A 1 574 ? 23.732 -8.405 -20.957 1.00 97.50 574 GLY A C 1
ATOM 4424 O O . GLY A 1 574 ? 22.753 -7.734 -21.246 1.00 97.50 574 GLY A O 1
ATOM 4425 N N . SER A 1 575 ? 23.771 -9.128 -19.830 1.00 98.19 575 SER A N 1
ATOM 4426 C CA . SER A 1 575 ? 22.686 -9.166 -18.815 1.00 98.19 575 SER A CA 1
ATOM 4427 C C . SER A 1 575 ? 22.890 -8.172 -17.662 1.00 98.19 575 SER A C 1
ATOM 4429 O O . SER A 1 575 ? 24.025 -8.000 -17.216 1.00 98.19 575 SER A O 1
ATOM 4431 N N . SER A 1 576 ? 21.823 -7.578 -17.116 1.00 98.25 576 SER A N 1
ATOM 4432 C CA . SER A 1 576 ? 21.896 -6.582 -16.026 1.00 98.25 576 SER A CA 1
ATOM 4433 C C . SER A 1 576 ? 21.725 -7.142 -14.638 1.00 98.25 576 SER A C 1
ATOM 4435 O O . SER A 1 576 ? 20.896 -8.020 -14.437 1.00 98.25 576 SER A O 1
ATOM 4437 N N . VAL A 1 577 ? 22.352 -6.473 -13.667 1.00 98.69 577 VAL A N 1
ATOM 4438 C CA . VAL A 1 577 ? 21.828 -6.382 -12.302 1.00 98.69 577 VAL A CA 1
ATOM 4439 C C . VAL A 1 577 ? 21.794 -4.913 -11.879 1.00 98.69 577 VAL A C 1
ATOM 4441 O O . VAL A 1 577 ? 22.829 -4.251 -11.921 1.00 98.69 577 VAL A O 1
ATOM 4444 N N . SER A 1 578 ? 20.627 -4.409 -11.483 1.00 98.50 578 SER A N 1
ATOM 4445 C CA . SER A 1 578 ? 20.425 -3.057 -10.947 1.00 98.50 578 SER A CA 1
ATOM 4446 C C . SER A 1 578 ? 19.835 -3.111 -9.537 1.00 98.50 578 SER A C 1
ATOM 4448 O O . SER A 1 578 ? 19.265 -4.124 -9.112 1.00 98.50 578 SER A O 1
ATOM 4450 N N . TYR A 1 579 ? 19.971 -2.009 -8.803 1.00 98.25 579 TYR A N 1
ATOM 4451 C CA . TYR A 1 579 ? 19.442 -1.862 -7.448 1.00 98.25 579 TYR A CA 1
ATOM 4452 C C . TYR A 1 579 ? 18.386 -0.768 -7.424 1.00 98.25 579 TYR A C 1
ATOM 4454 O O . TYR A 1 579 ? 18.559 0.278 -8.034 1.00 98.25 579 TYR A O 1
ATOM 4462 N N . GLU A 1 580 ? 17.303 -0.986 -6.692 1.00 98.44 580 GLU A N 1
ATOM 4463 C CA . GLU A 1 580 ? 16.195 -0.050 -6.577 1.00 98.44 580 GLU A CA 1
ATOM 4464 C C . GLU A 1 580 ? 15.890 0.231 -5.103 1.00 98.44 580 GLU A C 1
ATOM 4466 O O . GLU A 1 580 ? 15.663 -0.682 -4.305 1.00 98.44 580 GLU A O 1
ATOM 4471 N N . LEU A 1 581 ? 15.873 1.514 -4.746 1.00 98.25 581 LEU A N 1
ATOM 4472 C CA . LEU A 1 581 ? 15.393 2.000 -3.457 1.00 98.25 581 LEU A CA 1
ATOM 4473 C C . LEU A 1 581 ? 14.025 2.625 -3.660 1.00 98.25 581 LEU A C 1
ATOM 4475 O O . LEU A 1 581 ? 13.869 3.534 -4.471 1.00 98.25 581 LEU A O 1
ATOM 4479 N N . GLY A 1 582 ? 13.034 2.158 -2.911 1.00 96.38 582 GLY A N 1
ATOM 4480 C CA . GLY A 1 582 ? 11.672 2.636 -3.061 1.00 96.38 582 GLY A CA 1
ATOM 4481 C C . GLY A 1 582 ? 10.935 2.807 -1.752 1.00 96.38 582 GLY A C 1
ATOM 4482 O O . GLY A 1 582 ? 11.326 2.321 -0.689 1.00 96.38 582 GLY A O 1
ATOM 4483 N N . PHE A 1 583 ? 9.816 3.499 -1.859 1.00 95.50 583 PHE A N 1
ATOM 4484 C CA . PHE A 1 583 ? 8.915 3.754 -0.762 1.00 95.50 583 PHE A CA 1
ATOM 4485 C C . PHE A 1 583 ? 7.474 3.724 -1.256 1.00 95.50 583 PHE A C 1
ATOM 4487 O O . PHE A 1 583 ? 7.088 4.465 -2.162 1.00 95.50 583 PHE A O 1
ATOM 4494 N N . GLY A 1 584 ? 6.684 2.846 -0.647 1.00 94.88 584 GLY A N 1
ATOM 4495 C CA . GLY A 1 584 ? 5.246 2.752 -0.828 1.00 94.88 584 GLY A CA 1
ATOM 4496 C C . GLY A 1 584 ? 4.492 3.440 0.306 1.00 94.88 584 GLY A C 1
ATOM 4497 O O . GLY A 1 584 ? 4.911 3.418 1.462 1.00 94.88 584 GLY A O 1
ATOM 4498 N N . THR A 1 585 ? 3.337 4.003 -0.010 1.00 92.00 585 THR A N 1
ATOM 4499 C CA . THR A 1 585 ? 2.351 4.491 0.948 1.00 92.00 585 THR A CA 1
ATOM 4500 C C . THR A 1 585 ? 1.008 3.858 0.645 1.00 92.00 585 THR A C 1
ATOM 4502 O O . THR A 1 585 ? 0.632 3.681 -0.517 1.00 92.00 585 THR A O 1
ATOM 4505 N N . PHE A 1 586 ? 0.286 3.523 1.704 1.00 90.25 586 PHE A N 1
ATOM 4506 C CA . PHE A 1 586 ? -1.112 3.141 1.642 1.00 90.25 586 PHE A CA 1
ATOM 4507 C C . PHE A 1 586 ? -1.878 4.014 2.628 1.00 90.25 586 PHE A C 1
ATOM 4509 O O . PHE A 1 586 ? -1.530 4.093 3.806 1.00 90.25 586 PHE A O 1
ATOM 4516 N N . ILE A 1 587 ? -2.900 4.689 2.126 1.00 86.50 587 ILE A N 1
ATOM 4517 C CA . ILE A 1 587 ? -3.711 5.656 2.854 1.00 86.50 587 ILE A CA 1
ATOM 4518 C C . ILE A 1 587 ? -5.157 5.192 2.763 1.00 86.50 587 ILE A C 1
ATOM 4520 O O . ILE A 1 587 ? -5.702 5.070 1.666 1.00 86.50 587 ILE A O 1
ATOM 4524 N N . GLU A 1 588 ? -5.773 4.952 3.914 1.00 82.12 588 GLU A N 1
ATOM 4525 C CA . GLU A 1 588 ? -7.210 4.703 4.022 1.00 82.12 588 GLU A CA 1
ATOM 4526 C C . GLU A 1 588 ? -7.900 6.039 4.332 1.00 82.12 588 GLU A C 1
ATOM 4528 O O . GLU A 1 588 ? -7.755 6.567 5.433 1.00 82.12 588 GLU A O 1
ATOM 4533 N N . LEU A 1 589 ? -8.583 6.629 3.342 1.00 80.19 589 LEU A N 1
ATOM 4534 C CA . LEU A 1 589 ? -9.331 7.881 3.532 1.00 80.19 589 LEU A CA 1
ATOM 4535 C C . LEU A 1 589 ? -10.675 7.609 4.214 1.00 80.19 589 LEU A C 1
ATOM 4537 O O . LEU A 1 589 ? -11.054 8.306 5.152 1.00 80.19 589 LEU A O 1
ATOM 4541 N N . THR A 1 590 ? -11.380 6.591 3.720 1.00 81.56 590 THR A N 1
ATOM 4542 C CA . THR A 1 590 ? -12.592 6.005 4.305 1.00 81.56 590 THR A CA 1
ATOM 4543 C C . THR A 1 590 ? -12.493 4.486 4.181 1.00 81.56 590 THR A C 1
ATOM 4545 O O . THR A 1 590 ? -11.524 3.971 3.621 1.00 81.56 590 THR A O 1
ATOM 4548 N N . GLU A 1 591 ? -13.498 3.748 4.648 1.00 76.75 591 GLU A N 1
ATOM 4549 C CA . GLU A 1 591 ? -13.525 2.289 4.491 1.00 76.75 591 GLU A CA 1
ATOM 4550 C C . GLU A 1 591 ? -13.576 1.869 3.009 1.00 76.75 591 GLU A C 1
ATOM 4552 O O . GLU A 1 591 ? -13.151 0.778 2.646 1.00 76.75 591 GLU A O 1
ATOM 4557 N N . GLU A 1 592 ? -14.013 2.744 2.108 1.00 86.31 592 GLU 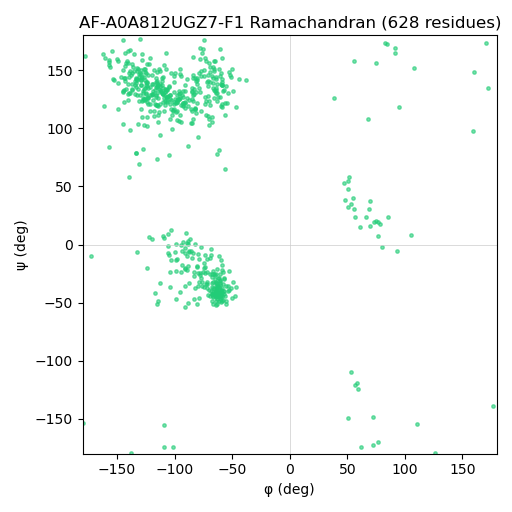A N 1
ATOM 4558 C CA . GLU A 1 592 ? -14.105 2.489 0.673 1.00 86.31 592 GLU A CA 1
ATOM 4559 C C . GLU A 1 592 ? -12.986 3.164 -0.123 1.00 86.31 592 GLU A C 1
ATOM 4561 O O . GLU A 1 592 ? -12.495 2.581 -1.090 1.00 86.31 592 GLU A O 1
ATOM 4566 N N . TRP A 1 593 ? -12.561 4.370 0.262 1.00 87.94 593 TRP A N 1
ATOM 4567 C CA . TRP A 1 593 ? -11.587 5.158 -0.496 1.00 87.94 593 TRP A CA 1
ATOM 4568 C C . TRP A 1 593 ? -10.152 4.938 -0.030 1.00 87.94 593 TRP A C 1
ATOM 4570 O O . TRP A 1 593 ? -9.815 5.119 1.142 1.00 87.94 593 TRP A O 1
ATOM 4580 N N . ARG A 1 594 ? -9.268 4.632 -0.984 1.00 88.12 594 ARG A N 1
ATOM 4581 C CA . ARG A 1 594 ? -7.852 4.354 -0.723 1.00 88.12 594 ARG A CA 1
ATOM 4582 C C . ARG A 1 594 ? -6.952 5.106 -1.679 1.00 88.12 594 ARG A C 1
ATOM 4584 O O . ARG A 1 594 ? -7.243 5.165 -2.873 1.00 88.12 594 ARG A O 1
ATOM 4591 N N . ILE A 1 595 ? -5.826 5.586 -1.165 1.00 90.94 595 ILE A N 1
ATOM 4592 C CA . ILE A 1 595 ? -4.727 6.113 -1.971 1.00 90.94 595 ILE A CA 1
ATOM 4593 C C . ILE A 1 595 ? -3.516 5.198 -1.812 1.00 90.94 595 ILE A C 1
ATOM 4595 O O . ILE A 1 595 ? -3.140 4.822 -0.702 1.00 90.94 595 ILE A O 1
ATOM 4599 N N . VAL A 1 596 ? -2.894 4.858 -2.936 1.00 92.75 596 VAL A N 1
ATOM 4600 C CA . VAL A 1 596 ? -1.615 4.153 -2.984 1.00 92.75 596 VAL A CA 1
ATOM 4601 C C . VAL A 1 596 ? -0.632 5.013 -3.753 1.00 92.75 596 VAL A C 1
ATOM 4603 O O . VAL A 1 596 ? -0.928 5.420 -4.873 1.00 92.75 596 VAL A O 1
ATOM 4606 N N . VAL A 1 597 ? 0.542 5.263 -3.177 1.00 94.25 597 VAL A N 1
ATOM 4607 C CA . VAL A 1 597 ? 1.651 5.930 -3.874 1.00 94.25 597 VAL A CA 1
ATOM 4608 C C . VAL A 1 597 ? 2.900 5.081 -3.727 1.00 94.25 597 VAL A C 1
ATOM 4610 O O . VAL A 1 597 ? 3.229 4.690 -2.617 1.00 94.25 597 VAL A O 1
ATOM 4613 N N . ASN A 1 598 ? 3.601 4.802 -4.817 1.00 94.75 598 ASN A N 1
ATOM 4614 C CA . ASN A 1 598 ? 4.913 4.168 -4.822 1.00 94.75 598 ASN A CA 1
ATOM 4615 C C . ASN A 1 598 ? 5.873 5.065 -5.592 1.00 94.75 598 ASN A C 1
ATOM 4617 O O . ASN A 1 598 ? 5.562 5.485 -6.703 1.00 94.75 598 ASN A O 1
ATOM 4621 N N . VAL A 1 599 ? 7.031 5.341 -5.009 1.00 96.12 599 VAL A N 1
ATOM 4622 C CA . VAL A 1 599 ? 8.123 6.058 -5.670 1.00 96.12 599 VAL A CA 1
ATOM 4623 C C . VAL A 1 599 ? 9.391 5.246 -5.478 1.00 96.12 599 VAL A C 1
ATOM 4625 O O . VAL A 1 599 ? 9.621 4.727 -4.386 1.00 96.12 599 VAL A O 1
ATOM 4628 N N . ALA A 1 600 ? 10.198 5.114 -6.523 1.00 97.00 600 ALA A N 1
ATOM 4629 C CA . ALA A 1 600 ? 11.452 4.384 -6.467 1.00 97.00 600 ALA A CA 1
ATOM 4630 C C . ALA A 1 600 ? 12.522 5.018 -7.358 1.00 97.00 600 ALA A C 1
ATOM 4632 O O . ALA A 1 600 ? 12.202 5.617 -8.379 1.00 97.00 600 ALA A O 1
ATOM 4633 N N . ALA A 1 601 ? 13.781 4.863 -6.964 1.00 97.81 601 ALA A N 1
ATOM 4634 C CA . ALA A 1 601 ? 14.954 5.188 -7.759 1.00 97.81 601 ALA A CA 1
ATOM 4635 C C . ALA A 1 601 ? 15.706 3.890 -8.061 1.00 97.81 601 ALA A C 1
ATOM 4637 O O . ALA A 1 601 ? 16.120 3.188 -7.137 1.00 97.81 601 ALA A O 1
ATOM 4638 N N . GLU A 1 602 ? 15.850 3.563 -9.341 1.00 98.00 602 GLU A N 1
ATOM 4639 C CA . GLU A 1 602 ? 16.667 2.453 -9.826 1.00 98.00 602 GLU A CA 1
ATOM 4640 C C . GLU A 1 602 ? 18.028 2.983 -10.273 1.00 98.00 602 GLU A C 1
ATOM 4642 O O . GLU A 1 602 ? 18.080 3.857 -11.130 1.00 98.00 602 GLU A O 1
ATOM 4647 N N . PHE A 1 603 ? 19.108 2.441 -9.720 1.00 98.44 603 PHE A N 1
ATOM 4648 C CA . PHE A 1 603 ? 20.486 2.770 -10.074 1.00 98.44 603 PHE A CA 1
ATOM 4649 C C . PHE A 1 603 ? 20.982 1.807 -11.152 1.00 98.44 603 PHE A C 1
ATOM 4651 O O . PHE A 1 603 ? 20.997 0.585 -10.953 1.00 98.44 603 PHE A O 1
ATOM 4658 N N . LEU A 1 604 ? 21.366 2.366 -12.295 1.00 98.25 604 LEU A N 1
ATOM 4659 C CA . LEU A 1 604 ? 21.793 1.629 -13.474 1.00 98.25 604 LEU A CA 1
ATOM 4660 C C . LEU A 1 604 ? 23.281 1.246 -13.345 1.00 98.25 604 LEU A C 1
ATOM 4662 O O . LEU A 1 604 ? 24.094 2.083 -12.960 1.00 98.25 604 LEU A O 1
ATOM 4666 N N . PRO A 1 605 ? 23.666 -0.010 -13.638 1.00 98.19 605 PRO A N 1
ATOM 4667 C CA . PRO A 1 605 ? 25.065 -0.433 -13.605 1.00 98.19 605 PRO A CA 1
ATOM 4668 C C . PRO A 1 605 ? 25.860 0.115 -14.800 1.00 98.19 605 PRO A C 1
ATOM 4670 O O . PRO A 1 605 ? 25.277 0.374 -15.852 1.00 98.19 605 PRO A O 1
ATOM 4673 N N . ASP A 1 606 ? 27.192 0.139 -14.683 1.00 97.88 606 ASP A N 1
ATOM 4674 C CA . ASP A 1 606 ? 28.133 0.642 -15.706 1.00 97.88 606 ASP A CA 1
ATOM 4675 C C . ASP A 1 606 ? 27.855 0.104 -17.114 1.00 97.88 606 ASP A C 1
ATOM 4677 O O . ASP A 1 606 ? 27.752 0.840 -18.079 1.00 97.88 606 ASP A O 1
ATOM 4681 N N . ARG A 1 607 ? 27.580 -1.192 -17.245 1.00 97.19 607 ARG A N 1
ATOM 4682 C CA . ARG A 1 607 ? 27.203 -1.827 -18.524 1.00 97.19 607 ARG A CA 1
ATOM 4683 C C . ARG A 1 607 ? 25.927 -1.280 -19.199 1.00 97.19 607 ARG A C 1
ATOM 4685 O O . ARG A 1 607 ? 25.644 -1.652 -20.334 1.00 97.19 607 ARG A O 1
ATOM 4692 N N . ILE A 1 608 ? 25.111 -0.493 -18.495 1.00 98.19 608 ILE A N 1
ATOM 4693 C CA . ILE A 1 608 ? 23.997 0.284 -19.061 1.00 98.19 608 ILE A CA 1
ATOM 4694 C C . ILE A 1 608 ? 24.434 1.733 -19.282 1.00 98.19 608 ILE A C 1
ATOM 4696 O O . ILE A 1 608 ? 24.176 2.269 -20.354 1.00 98.19 608 ILE A O 1
ATOM 4700 N N . THR A 1 609 ? 25.087 2.363 -18.306 1.00 98.00 609 THR A N 1
ATOM 4701 C CA . THR A 1 609 ? 25.470 3.785 -18.377 1.00 98.00 609 THR A CA 1
ATOM 4702 C C . THR A 1 609 ? 26.613 4.059 -19.361 1.00 98.00 609 THR A C 1
ATOM 4704 O O . THR A 1 609 ? 26.691 5.149 -19.914 1.00 98.00 609 THR A O 1
ATOM 4707 N N . ASP A 1 610 ? 27.437 3.057 -19.667 1.00 98.00 610 ASP A N 1
ATOM 4708 C CA . ASP A 1 610 ? 28.450 3.073 -20.728 1.00 98.00 610 ASP A CA 1
ATOM 4709 C C . ASP A 1 610 ? 27.830 2.977 -22.137 1.00 98.00 610 ASP A C 1
ATOM 4711 O O . ASP A 1 610 ? 28.533 3.116 -23.144 1.00 98.00 610 ASP A O 1
ATOM 4715 N N . SER A 1 611 ? 26.524 2.704 -22.242 1.00 98.06 611 SER A N 1
ATOM 4716 C CA . SER A 1 611 ? 25.835 2.695 -23.528 1.00 98.06 611 SER A CA 1
ATOM 4717 C C . SER A 1 611 ? 25.782 4.106 -24.121 1.00 98.06 611 SER A C 1
ATOM 4719 O O . SER A 1 611 ? 25.376 5.045 -23.438 1.00 98.06 611 SER A O 1
ATOM 4721 N N . PRO A 1 612 ? 26.075 4.288 -25.422 1.00 97.50 612 PRO A N 1
ATOM 4722 C CA . PRO A 1 612 ? 26.116 5.612 -26.049 1.00 97.50 612 PRO A CA 1
ATOM 4723 C C . PRO A 1 612 ? 24.747 6.305 -26.168 1.00 97.50 612 PRO A C 1
ATOM 4725 O O . PRO A 1 612 ? 24.681 7.427 -26.664 1.00 97.50 612 PRO A O 1
ATOM 4728 N N . ILE A 1 613 ? 23.655 5.642 -25.771 1.00 96.62 613 ILE A N 1
ATOM 4729 C CA . ILE A 1 613 ? 22.304 6.222 -25.739 1.00 96.62 613 ILE A CA 1
ATOM 4730 C C . ILE A 1 613 ? 21.819 6.550 -24.327 1.00 96.62 613 ILE A C 1
ATOM 4732 O O . ILE A 1 613 ? 20.719 7.076 -24.199 1.00 96.62 613 ILE A O 1
ATOM 4736 N N . VAL A 1 614 ? 22.604 6.266 -23.286 1.00 97.38 614 VAL A N 1
ATOM 4737 C CA . VAL A 1 614 ? 22.249 6.522 -21.884 1.00 97.38 614 VAL A CA 1
ATOM 4738 C C . VAL A 1 614 ? 23.062 7.709 -21.365 1.00 97.38 614 VAL A C 1
ATOM 4740 O O . VAL A 1 614 ? 24.258 7.805 -21.619 1.00 97.38 614 VAL A O 1
ATOM 4743 N N . ALA A 1 615 ? 22.399 8.640 -20.683 1.00 95.69 615 ALA A N 1
ATOM 4744 C CA . ALA A 1 615 ? 23.010 9.825 -20.079 1.00 95.69 615 ALA A CA 1
ATOM 4745 C C . ALA A 1 615 ? 22.966 9.797 -18.548 1.00 95.69 615 ALA A C 1
ATOM 4747 O O . ALA A 1 615 ? 23.896 10.293 -17.913 1.00 95.69 615 ALA A O 1
ATOM 4748 N N . ASP A 1 616 ? 21.918 9.206 -17.972 1.00 95.56 616 ASP A N 1
ATOM 4749 C CA . ASP A 1 616 ? 21.718 9.178 -16.526 1.00 95.56 616 ASP A CA 1
ATOM 4750 C C . ASP A 1 616 ? 22.081 7.818 -15.928 1.00 95.56 616 ASP A C 1
ATOM 4752 O O . ASP A 1 616 ? 21.876 6.761 -16.527 1.00 95.56 616 ASP A O 1
ATOM 4756 N N . ASP A 1 617 ? 22.575 7.843 -14.694 1.00 96.50 617 ASP A N 1
ATOM 4757 C CA . ASP A 1 617 ? 22.916 6.659 -13.903 1.00 96.50 617 ASP A CA 1
ATOM 4758 C C . ASP A 1 617 ? 21.748 6.129 -13.061 1.00 96.50 617 ASP A C 1
ATOM 4760 O O . ASP A 1 617 ? 21.884 5.138 -12.338 1.00 96.50 617 ASP A O 1
ATOM 4764 N N . HIS A 1 618 ? 20.579 6.762 -13.156 1.00 96.06 618 HIS A N 1
ATOM 4765 C CA . HIS A 1 618 ? 19.399 6.360 -12.415 1.00 96.06 618 HIS A CA 1
ATOM 4766 C C . HIS A 1 618 ? 18.095 6.655 -13.154 1.00 96.06 618 HIS A C 1
ATOM 4768 O O . HIS A 1 618 ? 18.001 7.521 -14.017 1.00 96.06 618 HIS A O 1
ATOM 4774 N N . VAL A 1 619 ? 17.051 5.926 -12.766 1.00 95.31 619 VAL A N 1
ATOM 4775 C CA . VAL A 1 619 ? 15.683 6.103 -13.249 1.00 95.31 619 VAL A CA 1
ATOM 4776 C C . VAL A 1 619 ? 14.755 6.265 -12.056 1.00 95.31 619 VAL A C 1
ATOM 4778 O O . VAL A 1 619 ? 14.688 5.396 -11.186 1.00 95.31 619 VAL A O 1
ATOM 4781 N N . ILE A 1 620 ? 13.984 7.347 -12.037 1.00 94.75 620 ILE A N 1
ATOM 4782 C CA . ILE A 1 620 ? 12.912 7.551 -11.068 1.00 94.75 620 ILE A CA 1
ATOM 4783 C C . ILE A 1 620 ? 11.621 6.959 -11.624 1.00 94.75 620 ILE A C 1
ATOM 4785 O O . ILE A 1 620 ? 11.186 7.296 -12.723 1.00 94.75 620 ILE A O 1
ATOM 4789 N N . LYS A 1 621 ? 10.987 6.087 -10.844 1.00 93.12 621 LYS A N 1
ATOM 4790 C CA . LYS A 1 621 ? 9.698 5.457 -11.138 1.00 93.12 621 LYS A CA 1
ATOM 4791 C C . LYS A 1 621 ? 8.666 5.915 -10.119 1.00 93.12 621 LYS A C 1
ATOM 4793 O O . LYS A 1 621 ? 8.954 6.017 -8.927 1.00 93.12 621 LYS A O 1
ATOM 4798 N N . GLY A 1 622 ? 7.446 6.150 -10.577 1.00 92.00 622 GLY A N 1
ATOM 4799 C CA . GLY A 1 622 ? 6.331 6.587 -9.754 1.00 92.00 622 GLY A CA 1
ATOM 4800 C C . GLY A 1 622 ? 5.037 5.889 -10.145 1.00 92.00 622 GLY A C 1
ATOM 4801 O O . GLY A 1 622 ? 4.768 5.645 -11.316 1.00 92.00 622 GLY A O 1
ATOM 4802 N N . PHE A 1 623 ? 4.208 5.595 -9.157 1.00 91.12 623 PHE A N 1
ATOM 4803 C CA . PHE A 1 623 ? 2.822 5.195 -9.340 1.00 91.12 623 PHE A CA 1
ATOM 4804 C C . PHE A 1 623 ? 1.995 5.850 -8.245 1.00 91.12 623 PHE A C 1
ATOM 4806 O O . PHE A 1 623 ? 2.333 5.730 -7.071 1.00 91.12 623 PHE A O 1
ATOM 4813 N N . ALA A 1 624 ? 0.905 6.511 -8.605 1.00 92.75 624 ALA A N 1
ATOM 4814 C CA . ALA A 1 624 ? -0.074 6.995 -7.644 1.00 92.75 624 ALA A CA 1
ATOM 4815 C C . ALA A 1 624 ? -1.472 6.638 -8.132 1.00 92.75 624 ALA A C 1
ATOM 4817 O O . ALA A 1 624 ? -1.775 6.829 -9.305 1.00 92.75 624 ALA A O 1
ATOM 4818 N N . ALA A 1 625 ? -2.327 6.136 -7.250 1.00 93.06 625 ALA A N 1
ATOM 4819 C CA . ALA A 1 625 ? -3.710 5.831 -7.574 1.00 93.06 625 ALA A CA 1
ATOM 4820 C C . ALA A 1 625 ? -4.634 6.134 -6.402 1.00 93.06 625 ALA A C 1
ATOM 4822 O O . ALA A 1 625 ? -4.290 5.879 -5.247 1.00 93.06 625 ALA A O 1
ATOM 4823 N N . ILE A 1 626 ? -5.828 6.623 -6.725 1.00 93.81 626 ILE A N 1
ATOM 4824 C CA . ILE A 1 626 ? -6.967 6.686 -5.816 1.00 93.81 626 ILE A CA 1
ATOM 4825 C C . ILE A 1 626 ? -8.022 5.697 -6.305 1.00 93.81 626 ILE A C 1
ATOM 4827 O O . ILE A 1 626 ? -8.352 5.671 -7.489 1.00 93.81 626 ILE A O 1
ATOM 4831 N N . THR A 1 627 ? -8.528 4.859 -5.406 1.00 94.38 627 THR A N 1
ATOM 4832 C CA . THR A 1 627 ? -9.485 3.792 -5.731 1.00 94.38 627 THR A CA 1
ATOM 4833 C C . THR A 1 627 ? -10.638 3.788 -4.741 1.00 94.38 627 THR A C 1
ATOM 4835 O O . THR A 1 627 ? -10.422 3.952 -3.540 1.00 94.38 627 THR A O 1
ATOM 4838 N N . TYR A 1 628 ? -11.850 3.588 -5.252 1.00 92.75 628 TYR A N 1
ATOM 4839 C CA . TYR A 1 628 ? -13.031 3.256 -4.465 1.00 92.75 628 TYR A CA 1
ATOM 4840 C C . TYR A 1 628 ? -13.224 1.743 -4.490 1.00 92.75 628 TYR A C 1
ATOM 4842 O O . TYR A 1 628 ? -13.273 1.155 -5.572 1.00 92.75 628 TYR A O 1
ATOM 4850 N N . VAL A 1 629 ? -13.308 1.113 -3.320 1.00 91.31 629 VAL A N 1
ATOM 4851 C CA . VAL A 1 629 ? -13.441 -0.338 -3.170 1.00 91.31 629 VAL A CA 1
ATOM 4852 C C . VAL A 1 629 ? -14.840 -0.700 -2.698 1.00 91.31 629 VAL A C 1
ATOM 4854 O O . VAL A 1 629 ? -15.249 -0.320 -1.597 1.00 91.31 629 VAL A O 1
ATOM 4857 N N . PHE A 1 630 ? -15.517 -1.491 -3.526 1.00 88.12 630 PHE A N 1
ATOM 4858 C CA . PHE A 1 630 ? -16.844 -2.042 -3.276 1.00 88.12 630 PHE A CA 1
ATOM 4859 C C . PHE A 1 630 ? -16.765 -3.150 -2.221 1.00 88.12 630 PHE A C 1
ATOM 4861 O O . PHE A 1 630 ? -15.888 -4.040 -2.337 1.00 88.12 630 PHE A O 1
#

Foldseek 3Di:
DDDDPAADEDEDDPFDDACLVPFWKWKWFDDPDIDIDIFGWGGDPRDIDGDDAPPPPVNVRLPAFGWMWIDDPRYIYTDTDHADQPPCLVVLVRVLVSCCVPPVVVSVPDDDPVVCNVRGPHPPDPWFPFPDKWDFDPCQLVVQCVVLVVVLVVDPVSVVCSVVSSVVSVQQNVQWIWTDILFWIWTWGDRPDIDIDTHGLLFFPDWDWDADPSCVVSVKIKIATAGPPDPDDGGPDIHIGGVPSVVVRVVSNVSNVVVVVVVDPDDDDDDDDDDDDDPDLFFEKEKEFEAPDDPWAKKKKFKAPDQLCQLQVHDGPDIDIDIDDPRDIDMDTRDGAFKMKIKIWGPHPPPPAQDAAPVRHGQTWMWIAVRDQALHGDGSNNRIHGTDHHYYHYTYIYIDGSQHPQGKKKWFKKWKWKAAQFPPFRDTDIDIFIFIWTDDRAWTDGGQKIWGWDDDDHFKTKIKIKGWADWRDACVSDPLSPPVHTGDIFMKIWMKMWGQDPSQKIWIKTKIFGPVVPQGFIKIKIKIWHWDDDGQKIKIKMKMKMKTAQSVLCSRAFADCSNADPQFHGAGLGIDIKIKTKMWMWGPPDSFKIKIKMKMKIAGDPSRCVHSGGNDRIMIIIMIIIIGMD

Mean predicted aligned error: 18.26 Å

pLDDT: mean 83.38, std 15.1, range [26.86, 98.75]

Nearest PDB structures (foldseek):
  9fzc-assembly2_B  TM=4.259E-01  e=6.549E-05  Escherichia coli K-12
  3rfz-assembly3_B  TM=1.910E-01  e=5.413E-04  Escherichia coli
  9bog-assembly1_D  TM=1.904E-01  e=3.458E-03  Escherichia coli
  6z9n-assembly3_C  TM=2.380E-01  e=6.860E-02  Pseudomonas aeruginosa PAO1
  6z9y-assembly3_C  TM=2.127E-01  e=8.430E-02  Pseudomonas aeruginosa PAO1

Organism: NCBI:txid1628268